Protein AF-A0A7S2EYB7-F1 (afdb_monomer_lite)

Sequence (510 aa):
AMLTDVSLDECSSACGSMEGCDGVMYTNKSNDSPFKSMCYGKRNIHTNRCQPGGHTYLTRIFGDSRPWGKCAVFGDPHILSFDRVYGPPVTMTDPGEFYLVKSKDLTIQGRFGYTHRFRTASSTVGVAVGGAMIRGHTLVVAYVGPKTGRTGFKVFWDGERILESYPSTFAAEDGSLRAAHNAMDPDDYHREGRHTIGGVQGVLPSYLFKFEHDLTVYVLIGPDNCNVIIENRKLLEDQDGYCGNFNCDTEDDTLDALSRRGLADPMPAEESLFKYGEPAPAWVMKKVSAPSLEDCDPKVKAEALRTCGQLPEGDQHACIFDACAANTATAATQDVSVLRTPEDEGKAASPSSSRSKACAAACKFHDGHATCAERINYLRVHSFGDSDDGCEAAHRLVIEQCASACSGCSLEASGCSRSQNATAPGVEFKRKPDLDIFKKFVAPPSSEKPAEGPGFEGWRAARKVGGLAACALLVAALMAFGVRAWRRQQAEDHRILLVSSQEEAWTPVE

Foldseek 3Di:
DKDFQDDPVVLVVVQVVDPQQFWKKKFCDCVPDPTSMMIDRDHQAQLLPPDPDPPGIDIDTDDPRWHKFKWKFFDLTFIAARLRNDDFGAHQFAFFKFFLKDFQAKTKIWGWFADLQQLAGTGTFWMKIAGVLLPGKIWIWGQADPFFWPCRIWIFIQLHTDCNDPFDWDADPVRFKTKTFYWDWLVVQPLCRCQPHDFATGTAGKMWIDGDQQWIWIWGGHGRHIMIMIMGIQDPGAMQTLNGHPNSDCPCNHLVNCVVVVRSDHDDPVPDSCVSDHDHDPSGNPNDHRQDLVNFDPVLLVLLCVLLVLADDNSSVVLSSSSRSSSHVVSSNRNSRHRDDPVSPPDDDDDPDDLLQLQQFWQDAPPDTDGNLVQLQVCLPPPVNLDQCSSVVSLVVSCVRRVVRNVSHDSVSSVDDRDDDDDDDDDDDDDDDDPDPPPPPPDDDDDDDDDDDDDPDDPPDDPDDDDPVVVVVVVVVVVVVVVVVVVVVVVVVVVVVPPPDDDDDDDDDD

pLDDT: mean 78.21, std 20.92, range [29.22, 98.88]

Organism: NCBI:txid327968

Structure (mmCIF, N/CA/C/O backbone):
data_AF-A0A7S2EYB7-F1
#
_entry.id   AF-A0A7S2EYB7-F1
#
loop_
_atom_site.group_PDB
_atom_site.id
_atom_site.type_symbol
_atom_site.label_atom_id
_atom_site.label_alt_id
_atom_site.label_comp_id
_atom_site.label_asym_id
_atom_site.label_entity_id
_atom_site.label_seq_id
_atom_site.pdbx_PDB_ins_code
_atom_site.Cartn_x
_atom_site.Cartn_y
_atom_site.Cartn_z
_atom_site.occupancy
_atom_site.B_iso_or_equiv
_atom_site.auth_seq_id
_atom_site.auth_comp_id
_atom_site.auth_asym_id
_atom_site.auth_atom_id
_atom_site.pdbx_PDB_model_num
ATOM 1 N N . ALA A 1 1 ? -22.231 8.844 20.389 1.00 78.75 1 ALA A N 1
ATOM 2 C CA . ALA A 1 1 ? -22.827 9.782 21.375 1.00 78.75 1 ALA A CA 1
ATOM 3 C C . ALA A 1 1 ? -21.744 10.734 21.879 1.00 78.75 1 ALA A C 1
ATOM 5 O O . ALA A 1 1 ? -20.577 10.427 21.660 1.00 78.75 1 ALA A O 1
ATOM 6 N N . MET A 1 2 ? -22.097 11.851 22.522 1.00 88.25 2 MET A N 1
ATOM 7 C CA . MET A 1 2 ? -21.133 12.784 23.124 1.00 88.25 2 MET A CA 1
ATOM 8 C C . MET A 1 2 ? -21.446 12.974 24.612 1.00 88.25 2 MET A C 1
ATOM 10 O O . MET A 1 2 ? -22.615 13.106 24.965 1.00 88.25 2 MET A O 1
ATOM 14 N N . LEU A 1 3 ? -20.413 12.990 25.453 1.00 91.50 3 LEU A N 1
ATOM 15 C CA . LEU A 1 3 ? -20.471 13.343 26.873 1.00 91.50 3 LEU A CA 1
ATOM 16 C C . LEU A 1 3 ? -19.444 14.446 27.155 1.00 91.50 3 LEU A C 1
ATOM 18 O O . LEU A 1 3 ? -18.432 14.551 26.460 1.00 91.50 3 LEU A O 1
ATOM 22 N N . THR A 1 4 ? -19.697 15.259 28.173 1.00 93.81 4 THR A N 1
ATOM 23 C CA . THR A 1 4 ? -18.875 16.416 28.556 1.00 93.81 4 THR A CA 1
ATOM 24 C C . THR A 1 4 ? -18.656 16.424 30.059 1.00 93.81 4 THR A C 1
ATOM 26 O O . THR A 1 4 ? -19.518 15.948 30.794 1.00 93.81 4 THR A O 1
ATOM 29 N N . ASP A 1 5 ? -17.519 16.953 30.512 1.00 93.50 5 ASP A N 1
ATOM 30 C CA . ASP A 1 5 ? -17.137 17.019 31.936 1.00 93.50 5 ASP A CA 1
ATOM 31 C C . ASP A 1 5 ? -17.066 15.652 32.657 1.00 93.50 5 ASP A C 1
ATOM 33 O O . ASP A 1 5 ? -17.054 15.591 33.886 1.00 93.50 5 ASP A O 1
ATOM 37 N N . VAL A 1 6 ? -16.970 14.557 31.894 1.00 94.06 6 VAL A N 1
ATOM 38 C CA . VAL A 1 6 ? -16.770 13.180 32.379 1.00 94.06 6 VAL A CA 1
ATOM 39 C C . VAL A 1 6 ? -15.290 12.791 32.383 1.00 94.06 6 VAL A C 1
ATOM 41 O O . VAL A 1 6 ? -14.495 13.328 31.612 1.00 94.06 6 VAL A O 1
ATOM 44 N N . SER A 1 7 ? -14.914 11.817 33.204 1.00 93.69 7 SER A N 1
ATOM 45 C CA . SER A 1 7 ? -13.619 11.131 33.133 1.00 93.69 7 SER A CA 1
ATOM 46 C C . SER A 1 7 ? -13.528 10.161 31.942 1.00 93.69 7 SER A C 1
ATOM 48 O O . SER A 1 7 ? -14.530 9.814 31.307 1.00 93.69 7 SER A O 1
ATOM 50 N N . LEU A 1 8 ? -12.315 9.673 31.652 1.00 89.75 8 LEU A N 1
ATOM 51 C CA . LEU A 1 8 ? -12.092 8.636 30.638 1.00 89.75 8 LEU A CA 1
ATOM 52 C C . LEU A 1 8 ? -12.787 7.311 30.998 1.00 89.75 8 LEU A C 1
ATOM 54 O O . LEU A 1 8 ? -13.261 6.613 30.101 1.00 89.75 8 LEU A O 1
ATOM 58 N N . ASP A 1 9 ? -12.890 6.965 32.281 1.00 93.62 9 ASP A N 1
ATOM 59 C CA . ASP A 1 9 ? -13.508 5.706 32.716 1.00 93.62 9 ASP A CA 1
ATOM 60 C C . ASP A 1 9 ? -15.039 5.768 32.669 1.00 93.62 9 ASP A C 1
ATOM 62 O O . ASP A 1 9 ? -15.678 4.813 32.226 1.00 93.62 9 ASP A O 1
ATOM 66 N N . GLU A 1 10 ? -15.643 6.911 33.005 1.00 94.62 10 GLU A N 1
ATOM 67 C CA . GLU A 1 10 ? -17.077 7.162 32.781 1.00 94.62 10 GLU A CA 1
ATOM 68 C C . GLU A 1 10 ? -17.409 7.168 31.282 1.00 94.62 10 GLU A C 1
ATOM 70 O O . GLU A 1 10 ? -18.365 6.522 30.851 1.00 94.62 10 GLU A O 1
ATOM 75 N N . CYS A 1 11 ? -16.572 7.825 30.471 1.00 92.12 11 CYS A N 1
ATOM 76 C CA . CYS A 1 11 ? -16.651 7.805 29.011 1.00 92.12 11 CYS A CA 1
ATOM 77 C C . CYS A 1 11 ? -16.588 6.372 28.449 1.00 92.12 11 CYS A C 1
ATOM 79 O O . CYS A 1 11 ? -17.415 5.982 27.621 1.00 92.12 11 CYS A O 1
ATOM 81 N N . SER A 1 12 ? -15.640 5.567 28.940 1.00 91.00 12 SER A N 1
ATOM 82 C CA . SER A 1 12 ? -15.459 4.169 28.536 1.00 91.00 12 SER A CA 1
ATOM 83 C C . SER A 1 12 ? -16.655 3.304 28.943 1.00 91.00 12 SER A C 1
ATOM 85 O O . SER A 1 12 ? -17.180 2.553 28.124 1.00 91.00 12 SER A O 1
ATOM 87 N N . SER A 1 13 ? -17.148 3.467 30.172 1.00 92.88 13 SER A N 1
ATOM 88 C CA . SER A 1 13 ? -18.303 2.733 30.710 1.00 92.88 13 SER A CA 1
ATOM 89 C C . SER A 1 13 ? -19.602 3.055 29.959 1.00 92.88 13 SER A C 1
ATOM 91 O O . SER A 1 13 ? -20.412 2.166 29.685 1.00 92.88 13 SER A O 1
ATOM 93 N N . ALA A 1 14 ? -19.792 4.316 29.564 1.00 92.94 14 ALA A N 1
ATOM 94 C CA . ALA A 1 14 ? -20.927 4.744 28.748 1.00 92.94 14 ALA A CA 1
ATOM 95 C C . ALA A 1 14 ? -20.874 4.205 27.306 1.00 92.94 14 ALA A C 1
ATOM 97 O O . ALA A 1 14 ? -21.917 4.012 26.684 1.00 92.94 14 ALA A O 1
ATOM 98 N N . CYS A 1 15 ? -19.678 3.943 26.768 1.00 90.19 15 CYS A N 1
ATOM 99 C CA . CYS A 1 15 ? -19.526 3.271 25.478 1.00 90.19 15 CYS A CA 1
ATOM 100 C C . CYS A 1 15 ? -19.756 1.760 25.609 1.00 90.19 15 CYS A C 1
ATOM 102 O O . CYS A 1 15 ? -20.569 1.213 24.875 1.00 90.19 15 CYS A O 1
ATOM 104 N N . GLY A 1 16 ? -19.155 1.096 26.604 1.00 88.50 16 GLY A N 1
ATOM 105 C CA . GLY A 1 16 ? -19.337 -0.345 26.834 1.00 88.50 16 GLY A CA 1
ATOM 106 C C . GLY A 1 16 ? -20.773 -0.770 27.182 1.00 88.50 16 GLY A C 1
ATOM 107 O O . GLY A 1 16 ? -21.132 -1.926 26.990 1.00 88.50 16 GLY A O 1
ATOM 108 N N . SER A 1 17 ? -21.619 0.156 27.646 1.00 88.69 17 SER A N 1
ATOM 109 C CA . SER A 1 17 ? -23.062 -0.066 27.849 1.00 88.69 17 SER A CA 1
ATOM 110 C C . SER A 1 17 ? -23.929 0.266 26.623 1.00 88.69 17 SER A C 1
ATOM 112 O O . SER A 1 17 ? -25.145 0.079 26.661 1.00 88.69 17 SER A O 1
ATOM 114 N N . MET A 1 18 ? -23.331 0.739 25.524 1.00 88.12 18 MET A N 1
ATOM 115 C CA . MET A 1 18 ? -24.021 1.110 24.290 1.00 88.12 18 MET A CA 1
ATOM 116 C C . MET A 1 18 ? -23.710 0.109 23.172 1.00 88.12 18 MET A C 1
ATOM 118 O O . MET A 1 18 ? -22.621 0.115 22.607 1.00 88.12 18 MET A O 1
ATOM 122 N N . GLU A 1 19 ? -24.703 -0.705 22.803 1.00 86.62 19 GLU A N 1
ATOM 123 C CA . GLU A 1 19 ? -24.610 -1.700 21.723 1.00 86.62 19 GLU A CA 1
ATOM 124 C C . GLU A 1 19 ? -23.979 -1.115 20.449 1.00 86.62 19 GLU A C 1
ATOM 126 O O . GLU A 1 19 ? -24.506 -0.153 19.887 1.00 86.62 19 GLU A O 1
ATOM 131 N N . GLY A 1 20 ? -22.873 -1.700 19.981 1.00 84.38 20 GLY A N 1
ATOM 132 C CA . GLY A 1 20 ? -22.149 -1.269 18.781 1.00 84.38 20 GLY A CA 1
ATOM 133 C C . GLY A 1 20 ? -21.342 0.025 18.936 1.00 84.38 20 GLY A C 1
ATOM 134 O O . GLY A 1 20 ? -21.097 0.689 17.933 1.00 84.38 20 GLY A O 1
ATOM 135 N N . CYS A 1 21 ? -21.003 0.444 20.159 1.00 88.44 21 CYS A N 1
ATOM 136 C CA . CYS A 1 21 ? -19.996 1.476 20.403 1.00 88.44 21 CYS A CA 1
ATOM 137 C C . CYS A 1 21 ? -18.598 0.838 20.416 1.00 88.44 21 CYS A C 1
ATOM 139 O O . CYS A 1 21 ? -18.226 0.154 21.365 1.00 88.44 21 CYS A O 1
ATOM 141 N N . ASP A 1 22 ? -17.829 1.078 19.355 1.00 87.62 22 ASP A N 1
ATOM 142 C CA . ASP A 1 22 ? -16.569 0.369 19.082 1.00 87.62 22 ASP A CA 1
ATOM 143 C C . ASP A 1 22 ? -15.364 0.961 19.842 1.00 87.62 22 ASP A C 1
ATOM 145 O O . ASP A 1 22 ? -14.276 0.387 19.907 1.00 87.62 22 ASP A O 1
ATOM 149 N N . GLY A 1 23 ? -15.528 2.169 20.378 1.00 88.00 23 GLY A N 1
ATOM 150 C CA . GLY A 1 23 ? -14.454 2.928 21.003 1.00 88.00 23 GLY A CA 1
ATOM 151 C C . GLY A 1 23 ? -14.873 4.343 21.378 1.00 88.00 23 GLY A C 1
ATOM 152 O O . GLY A 1 23 ? -15.929 4.836 20.974 1.00 88.00 23 GLY A O 1
ATOM 153 N N . VAL A 1 24 ? -14.017 5.024 22.131 1.00 87.69 24 VAL A N 1
ATOM 154 C CA . VAL A 1 24 ? -14.162 6.438 22.491 1.00 87.69 24 VAL A CA 1
ATOM 155 C C . VAL A 1 24 ? -12.991 7.261 21.993 1.00 87.69 24 VAL A C 1
ATOM 157 O O . VAL A 1 24 ? -11.852 6.811 21.982 1.00 87.69 24 VAL A O 1
ATOM 160 N N . MET A 1 25 ? -13.287 8.505 21.637 1.00 86.06 25 MET A N 1
ATOM 161 C CA . MET A 1 25 ? -12.309 9.576 21.475 1.00 86.06 25 MET A CA 1
ATOM 162 C C . MET A 1 25 ? -12.524 10.557 22.631 1.00 86.06 25 MET A C 1
ATOM 164 O O . MET A 1 25 ? -13.627 11.084 22.784 1.00 86.06 25 MET A O 1
ATOM 168 N N . TYR A 1 26 ? -11.512 10.762 23.467 1.00 87.00 26 TYR A N 1
ATOM 169 C CA . TYR A 1 26 ? -11.594 11.496 24.730 1.00 87.00 26 TYR A CA 1
ATOM 170 C C . TYR A 1 26 ? -10.557 12.620 24.786 1.00 87.00 26 TYR A C 1
ATOM 172 O O . TYR A 1 26 ? -9.421 12.422 24.376 1.00 87.00 26 TYR A O 1
ATOM 180 N N . THR A 1 27 ? -10.902 13.779 25.342 1.00 86.62 27 THR A N 1
ATOM 181 C CA . THR A 1 27 ? -9.949 14.861 25.633 1.00 86.62 27 THR A CA 1
ATOM 182 C C . THR A 1 27 ? -10.226 15.498 26.989 1.00 86.62 27 THR A C 1
ATOM 184 O O . THR A 1 27 ? -11.380 15.622 27.392 1.00 86.62 27 THR A O 1
ATOM 187 N N . ASN A 1 28 ? -9.167 15.943 27.668 1.00 86.44 28 ASN A N 1
ATOM 188 C CA . ASN A 1 28 ? -9.196 16.838 28.831 1.00 86.44 28 ASN A CA 1
ATOM 189 C C . ASN A 1 28 ? -8.635 18.246 28.514 1.00 86.44 28 ASN A C 1
ATOM 191 O O . ASN A 1 28 ? -8.367 19.029 29.423 1.00 86.44 28 ASN A O 1
ATOM 195 N N . LYS A 1 29 ? -8.408 18.552 27.230 1.00 74.44 29 LYS A N 1
ATOM 196 C CA . LYS A 1 29 ? -7.841 19.807 26.722 1.00 74.44 29 LYS A CA 1
ATOM 197 C C . LYS A 1 29 ? -8.782 20.415 25.691 1.00 74.44 29 LYS A C 1
ATOM 199 O O . LYS A 1 29 ? -8.604 20.309 24.482 1.00 74.44 29 LYS A O 1
ATOM 204 N N . SER A 1 30 ? -9.804 21.064 26.219 1.00 66.19 30 SER A N 1
ATOM 205 C CA . SER A 1 30 ? -10.827 21.774 25.466 1.00 66.19 30 SER A CA 1
ATOM 206 C C . SER A 1 30 ? -10.496 23.270 25.444 1.00 66.19 30 SER A C 1
ATOM 208 O O . SER A 1 30 ? -11.071 24.051 26.197 1.00 66.19 30 SER A O 1
ATOM 210 N N . ASN A 1 31 ? -9.536 23.674 24.608 1.00 65.88 31 ASN A N 1
ATOM 211 C CA . ASN A 1 31 ? -9.140 25.088 24.509 1.00 65.88 31 ASN A CA 1
ATOM 212 C C . ASN A 1 31 ? -10.251 25.969 23.899 1.00 65.88 31 ASN A C 1
ATOM 214 O O . ASN A 1 31 ? -10.364 27.136 24.263 1.00 65.88 31 ASN A O 1
ATOM 218 N N . ASP A 1 32 ? -11.091 25.392 23.030 1.00 72.38 32 ASP A N 1
ATOM 219 C CA . ASP A 1 32 ? -12.144 26.093 22.276 1.00 72.38 32 ASP A CA 1
ATOM 220 C C . ASP A 1 32 ? -13.578 25.716 22.703 1.00 72.38 32 ASP A C 1
ATOM 222 O O . ASP A 1 32 ? -14.547 26.063 22.028 1.00 72.38 32 ASP A O 1
ATOM 226 N N . SER A 1 33 ? -13.750 24.990 23.815 1.00 77.12 33 SER A N 1
ATOM 227 C CA . SER A 1 33 ? -15.077 24.627 24.337 1.00 77.12 33 SER A CA 1
ATOM 228 C C . SER A 1 33 ? -15.184 24.865 25.852 1.00 77.12 33 SER A C 1
ATOM 230 O O . SER A 1 33 ? -14.175 24.813 26.555 1.00 77.12 33 SER A O 1
ATOM 232 N N . PRO A 1 34 ? -16.398 25.111 26.382 1.00 87.00 34 PRO A N 1
ATOM 233 C CA . PRO A 1 34 ? -16.611 25.445 27.792 1.00 87.00 34 PRO A CA 1
ATOM 234 C C . PRO A 1 34 ? -16.448 24.255 28.755 1.00 87.00 34 PRO A C 1
ATOM 236 O O . PRO A 1 34 ? -16.504 24.449 29.968 1.00 87.00 34 PRO A O 1
ATOM 239 N N . PHE A 1 35 ? -16.289 23.034 28.238 1.00 88.19 35 PHE A N 1
ATOM 240 C CA . PHE A 1 35 ? -16.227 21.802 29.026 1.00 88.19 35 PHE A CA 1
ATOM 241 C C . PHE A 1 35 ? -14.785 21.471 29.435 1.00 88.19 35 PHE A C 1
ATOM 243 O O . PHE A 1 35 ? -13.854 21.669 28.664 1.00 88.19 35 PHE A O 1
ATOM 250 N N . LYS A 1 36 ? -14.579 20.901 30.624 1.00 89.56 36 LYS A N 1
ATOM 251 C CA . LYS A 1 36 ? -13.264 20.427 31.104 1.00 89.56 36 LYS A CA 1
ATOM 252 C C . LYS A 1 36 ? -12.776 19.198 30.342 1.00 89.56 36 LYS A C 1
ATOM 254 O O . LYS A 1 36 ? -11.576 18.950 30.255 1.00 89.56 36 LYS A O 1
ATOM 259 N N . SER A 1 37 ? -13.711 18.416 29.819 1.00 91.06 37 SER A N 1
ATOM 260 C CA . SER A 1 37 ? -13.441 17.244 29.000 1.00 91.06 37 SER A CA 1
ATOM 261 C C . SER A 1 37 ? -14.544 17.031 27.973 1.00 91.06 37 SER A C 1
ATOM 263 O O . SER A 1 37 ? -15.688 17.458 28.159 1.00 91.06 37 SER A O 1
ATOM 265 N N . MET A 1 38 ? -14.199 16.338 26.891 1.00 90.94 38 MET A N 1
ATOM 266 C CA . MET A 1 38 ? -15.153 15.869 25.891 1.00 90.94 38 MET A CA 1
ATOM 267 C C . MET A 1 38 ? -14.889 14.400 25.583 1.00 90.94 38 MET A C 1
ATOM 269 O O . MET A 1 38 ? -13.746 13.970 25.449 1.00 90.94 38 MET A O 1
ATOM 273 N N . CYS A 1 39 ? -15.963 13.639 25.444 1.00 90.69 39 CYS A N 1
ATOM 274 C CA . CYS A 1 39 ? -15.969 12.213 25.178 1.00 90.69 39 CYS A CA 1
ATOM 275 C C . CYS A 1 39 ? -16.896 11.939 23.996 1.00 90.69 39 CYS A C 1
ATOM 277 O O . CYS A 1 39 ? -18.040 12.388 23.991 1.00 90.69 39 CYS A O 1
ATOM 279 N N . TYR A 1 40 ? -16.434 11.168 23.016 1.00 89.12 40 TYR A N 1
ATOM 280 C CA . TYR A 1 40 ? -17.209 10.806 21.835 1.00 89.12 40 TYR A CA 1
ATOM 281 C C . TYR A 1 40 ? -17.193 9.292 21.645 1.00 89.12 40 TYR A C 1
ATOM 283 O O . TYR A 1 40 ? -16.187 8.744 21.201 1.00 89.12 40 TYR A O 1
ATOM 291 N N . GLY A 1 41 ? -18.315 8.624 21.917 1.00 88.81 41 GLY A N 1
ATOM 292 C CA . GLY A 1 41 ? -18.510 7.220 21.546 1.00 88.81 41 GLY A CA 1
ATOM 293 C C . GLY A 1 41 ? -18.648 7.083 20.027 1.00 88.81 41 GLY A C 1
ATOM 294 O O . GLY A 1 41 ? -19.530 7.721 19.431 1.00 88.81 41 GLY A O 1
ATOM 295 N N . LYS A 1 42 ? -17.771 6.280 19.419 1.00 87.00 42 LYS A N 1
ATOM 296 C CA . LYS A 1 42 ? -17.628 6.038 17.976 1.00 87.00 42 LYS A CA 1
ATOM 297 C C . LYS A 1 42 ? -18.209 4.672 17.588 1.00 87.00 42 LYS A C 1
ATOM 299 O O . LYS A 1 42 ? -18.347 3.785 18.422 1.00 87.00 42 LYS A O 1
ATOM 304 N N . ARG A 1 43 ? -18.537 4.514 16.304 1.00 87.56 43 ARG A N 1
ATOM 305 C CA . ARG A 1 43 ? -18.908 3.245 15.655 1.00 87.56 43 ARG A CA 1
ATOM 306 C C . ARG A 1 43 ? -18.236 3.171 14.292 1.00 87.56 43 ARG A C 1
ATOM 308 O O . ARG A 1 43 ? -18.008 4.226 13.699 1.00 87.56 43 ARG A O 1
ATOM 315 N N . ASN A 1 44 ? -17.998 1.961 13.796 1.00 83.44 44 ASN A N 1
ATOM 316 C CA . ASN A 1 44 ? -17.274 1.659 12.566 1.00 83.44 44 ASN A CA 1
ATOM 317 C C . ASN A 1 44 ? -16.004 2.514 12.463 1.00 83.44 44 ASN A C 1
ATOM 319 O O . ASN A 1 44 ? -15.900 3.371 11.588 1.00 83.44 44 ASN A O 1
ATOM 323 N N . ILE A 1 45 ? -15.096 2.359 13.432 1.00 81.12 45 ILE A N 1
ATOM 324 C CA . ILE A 1 45 ? -13.880 3.177 13.521 1.00 81.12 45 ILE A CA 1
ATOM 325 C C . ILE A 1 45 ? -13.004 2.946 12.284 1.00 81.12 45 ILE A C 1
ATOM 327 O O . ILE A 1 45 ? -12.803 1.813 11.856 1.00 81.12 45 ILE A O 1
ATOM 331 N N . HIS A 1 46 ? -12.490 4.044 11.734 1.00 80.44 46 HIS A N 1
ATOM 332 C CA . HIS A 1 46 ? -11.511 4.089 10.649 1.00 80.44 46 HIS A CA 1
ATOM 333 C C . HIS A 1 46 ? -10.261 4.782 11.202 1.00 80.44 46 HIS A C 1
ATOM 335 O O . HIS A 1 46 ? -10.328 5.980 11.482 1.00 80.44 46 HIS A O 1
ATOM 341 N N . THR A 1 47 ? -9.151 4.067 11.402 1.00 76.19 47 THR A N 1
ATOM 342 C CA . THR A 1 47 ? -7.899 4.641 11.931 1.00 76.19 47 THR A CA 1
ATOM 343 C C . THR A 1 47 ? -7.275 5.624 10.950 1.00 76.19 47 THR A C 1
ATOM 345 O O . THR A 1 47 ? -6.816 6.679 11.368 1.00 76.19 47 THR A O 1
ATOM 348 N N . ASN A 1 48 ? -7.450 5.411 9.640 1.00 65.06 48 ASN A N 1
ATOM 349 C CA . ASN A 1 48 ? -7.152 6.406 8.601 1.00 65.06 48 ASN A CA 1
ATOM 350 C C . ASN A 1 48 ? -8.081 7.648 8.624 1.00 65.06 48 ASN A C 1
ATOM 352 O O . ASN A 1 48 ? -8.054 8.471 7.711 1.00 65.06 48 ASN A O 1
ATOM 356 N N . ARG A 1 49 ? -8.936 7.781 9.646 1.00 58.59 49 ARG A N 1
ATOM 357 C CA . ARG A 1 49 ? -9.708 8.988 9.983 1.00 58.59 49 ARG A CA 1
ATOM 358 C C . ARG A 1 49 ? -9.507 9.422 11.441 1.00 58.59 49 ARG A C 1
ATOM 360 O O . ARG A 1 49 ? -10.194 10.342 11.893 1.00 58.59 49 ARG A O 1
ATOM 367 N N . CYS A 1 50 ? -8.587 8.794 12.177 1.00 59.41 50 CYS A N 1
ATOM 368 C CA . CYS A 1 50 ? -8.071 9.349 13.422 1.00 59.41 50 CYS A CA 1
ATOM 369 C C . CYS A 1 50 ? -7.378 10.677 13.103 1.00 59.41 50 CYS A C 1
ATOM 371 O O . CYS A 1 50 ? -6.620 10.791 12.141 1.00 59.41 50 CYS A O 1
ATOM 373 N N . GLN A 1 51 ? -7.700 11.715 13.869 1.00 50.28 51 GLN A N 1
ATOM 374 C CA . GLN A 1 51 ? -7.174 13.051 13.615 1.00 50.28 51 GLN A CA 1
ATOM 375 C C . GLN A 1 51 ? -5.765 13.166 14.210 1.00 50.28 51 GLN A C 1
ATOM 377 O O . GLN A 1 51 ? -5.615 12.911 15.408 1.00 50.28 51 GLN A O 1
ATOM 382 N N . PRO A 1 52 ? -4.755 13.615 13.442 1.00 43.62 52 PRO A N 1
ATOM 383 C CA . PRO A 1 52 ? -3.505 14.089 14.020 1.00 43.62 52 PRO A CA 1
ATOM 384 C C . PRO A 1 52 ? -3.823 15.292 14.914 1.00 43.62 52 PRO A C 1
ATOM 386 O O . PRO A 1 52 ? -4.186 16.364 14.435 1.00 43.62 52 PRO A O 1
ATOM 389 N N . GLY A 1 53 ? -3.755 15.085 16.228 1.00 40.69 53 GLY A N 1
ATOM 390 C CA . GLY A 1 53 ? -4.159 16.073 17.236 1.00 40.69 53 GLY A CA 1
ATOM 391 C C . GLY A 1 53 ? -3.250 16.107 18.465 1.00 40.69 53 GLY A C 1
ATOM 392 O O . GLY A 1 53 ? -3.622 16.691 19.487 1.00 40.69 53 GLY A O 1
ATOM 393 N N . GLY A 1 54 ? -2.077 15.467 18.382 1.00 50.91 54 GLY A N 1
ATOM 394 C CA . GLY A 1 54 ? -1.107 15.330 19.471 1.00 50.91 54 GLY A CA 1
ATOM 395 C C . GLY A 1 54 ? -1.695 14.713 20.745 1.00 50.91 54 GLY A C 1
ATOM 396 O O . GLY A 1 54 ? -2.772 14.119 20.738 1.00 50.91 54 GLY A O 1
ATOM 397 N N . HIS A 1 55 ? -1.025 14.936 21.879 1.00 52.88 55 HIS A N 1
ATOM 398 C CA . HIS A 1 55 ? -1.434 14.475 23.220 1.00 52.88 55 HIS A CA 1
ATOM 399 C C . HIS A 1 55 ? -2.719 15.149 23.770 1.00 52.88 55 HIS A C 1
ATOM 401 O O . HIS A 1 55 ? -2.876 15.321 24.982 1.00 52.88 55 HIS A O 1
ATOM 407 N N . THR A 1 56 ? -3.600 15.626 22.891 1.00 67.12 56 THR A N 1
ATOM 408 C CA . THR A 1 56 ? -4.841 16.345 23.207 1.00 67.12 56 THR A CA 1
ATOM 409 C C . THR A 1 56 ? -6.031 15.393 23.232 1.00 67.12 56 THR A C 1
ATOM 411 O O . THR A 1 56 ? -6.904 15.551 24.081 1.00 67.12 56 THR A O 1
ATOM 414 N N . TYR A 1 57 ? -6.058 14.398 22.339 1.00 73.56 57 TYR A N 1
ATOM 415 C CA . TYR A 1 57 ? -7.122 13.399 22.240 1.00 73.56 57 TYR A CA 1
ATOM 416 C C . TYR A 1 57 ? -6.553 11.988 22.415 1.00 73.56 57 TYR A C 1
ATOM 418 O O . TYR A 1 57 ? -5.619 11.601 21.724 1.00 73.56 57 TYR A O 1
ATOM 426 N N . LEU A 1 58 ? -7.151 11.215 23.317 1.00 76.94 58 LEU A N 1
ATOM 427 C CA . LEU A 1 58 ? -6.904 9.790 23.503 1.00 76.94 58 LEU A CA 1
ATOM 428 C C . LEU A 1 58 ? -8.023 9.008 22.814 1.00 76.94 58 LEU A C 1
ATOM 430 O O . LEU A 1 58 ? -9.200 9.198 23.131 1.00 76.94 58 LEU A O 1
ATOM 434 N N . THR A 1 59 ? -7.664 8.116 21.895 1.00 77.44 59 THR A N 1
ATOM 435 C CA . THR A 1 59 ? -8.600 7.149 21.310 1.00 77.44 59 THR A CA 1
ATOM 436 C C . THR A 1 59 ? -8.435 5.813 22.023 1.00 77.44 59 THR A C 1
ATOM 438 O O . THR A 1 59 ? -7.320 5.327 22.172 1.00 77.44 59 THR A O 1
ATOM 441 N N . ARG A 1 60 ? -9.538 5.216 22.481 1.00 78.62 60 ARG A N 1
ATOM 442 C CA . ARG A 1 60 ? -9.560 3.882 23.094 1.00 78.62 60 ARG A CA 1
ATOM 443 C C . ARG A 1 60 ? -10.590 3.022 22.382 1.00 78.62 60 ARG A C 1
ATOM 445 O O . ARG A 1 60 ? -11.767 3.368 22.364 1.00 78.62 60 ARG A O 1
ATOM 452 N N . ILE A 1 61 ? -10.138 1.916 21.809 1.00 80.62 61 ILE A N 1
ATOM 453 C CA . ILE A 1 61 ? -10.966 0.923 21.113 1.00 80.62 61 ILE A CA 1
ATOM 454 C C . ILE A 1 61 ? -11.341 -0.178 22.123 1.00 80.62 61 ILE A C 1
ATOM 456 O O . ILE A 1 61 ? -10.547 -0.472 23.020 1.00 80.62 61 ILE A O 1
ATOM 460 N N . PHE A 1 62 ? -12.555 -0.737 22.044 1.00 77.00 62 PHE A N 1
ATOM 461 C CA . PHE A 1 62 ? -13.085 -1.670 23.053 1.00 77.00 62 PHE A CA 1
ATOM 462 C C . PHE A 1 62 ? -13.373 -3.072 22.520 1.00 77.00 62 PHE A C 1
ATOM 464 O O . PHE A 1 62 ? -13.976 -3.223 21.461 1.00 77.00 62 PHE A O 1
ATOM 471 N N . GLY A 1 63 ? -13.061 -4.088 23.333 1.00 68.12 63 GLY A N 1
ATOM 472 C CA . GLY A 1 63 ? -13.465 -5.479 23.104 1.00 68.12 63 GLY A CA 1
ATOM 473 C C . GLY A 1 63 ? -13.071 -5.991 21.719 1.00 68.12 63 GLY A C 1
ATOM 474 O O . GLY A 1 63 ? -11.987 -5.688 21.230 1.00 68.12 63 GLY A O 1
ATOM 475 N N . ASP A 1 64 ? -13.995 -6.696 21.068 1.00 69.56 64 ASP A N 1
ATOM 476 C CA . ASP A 1 64 ? -13.815 -7.302 19.740 1.00 69.56 64 ASP A CA 1
ATOM 477 C C . ASP A 1 64 ? -13.915 -6.289 18.576 1.00 69.56 64 ASP A C 1
ATOM 479 O O . ASP A 1 64 ? -14.166 -6.657 17.424 1.00 69.56 64 ASP A O 1
ATOM 483 N N . SER A 1 65 ? -13.778 -4.989 18.852 1.00 78.69 65 SER A N 1
ATOM 484 C CA . SER A 1 65 ? -13.913 -3.946 17.835 1.00 78.69 65 SER A CA 1
ATOM 485 C C . SER A 1 65 ? -12.716 -3.941 16.898 1.00 78.69 65 SER A C 1
ATOM 487 O O . SER A 1 65 ? -11.612 -3.544 17.265 1.00 78.69 65 SER A O 1
ATOM 489 N N . ARG A 1 66 ? -12.963 -4.337 15.648 1.00 86.06 66 ARG A N 1
ATOM 490 C CA . ARG A 1 66 ? -11.963 -4.391 14.578 1.00 86.06 66 ARG A CA 1
ATOM 491 C C . ARG A 1 66 ? -12.064 -3.136 13.692 1.00 86.06 66 ARG A C 1
ATOM 493 O O . ARG A 1 66 ? -12.854 -3.154 12.734 1.00 86.06 66 ARG A O 1
ATOM 500 N N . PRO A 1 67 ? -11.350 -2.033 14.009 1.00 87.88 67 PRO A N 1
ATOM 501 C CA . PRO A 1 67 ? -11.357 -0.823 13.190 1.00 87.88 67 PRO A CA 1
ATOM 502 C C . PRO A 1 67 ? -10.808 -1.105 11.791 1.00 87.88 67 PRO A C 1
ATOM 504 O O . PRO A 1 67 ? -9.965 -1.980 11.620 1.00 87.88 67 PRO A O 1
ATOM 507 N N . TRP A 1 68 ? -11.270 -0.340 10.810 1.00 90.56 68 TRP A N 1
ATOM 508 C CA . TRP A 1 68 ? -10.691 -0.273 9.470 1.00 90.56 68 TRP A CA 1
ATOM 509 C C . TRP A 1 68 ? -9.455 0.617 9.452 1.00 90.56 68 TRP A C 1
ATOM 511 O O . TRP A 1 68 ? -9.403 1.601 10.185 1.00 90.56 68 TRP A O 1
ATOM 521 N N . GLY A 1 69 ? -8.513 0.342 8.558 1.00 91.38 69 GLY A N 1
ATOM 522 C CA . GLY A 1 69 ? -7.364 1.205 8.313 1.00 91.38 69 GLY A CA 1
ATOM 523 C C . GLY A 1 69 ? -6.840 1.041 6.898 1.00 91.38 69 GLY A C 1
ATOM 524 O O . GLY A 1 69 ? -7.173 0.081 6.202 1.00 91.38 69 GLY A O 1
ATOM 525 N N . LYS A 1 70 ? -6.015 2.002 6.482 1.00 94.69 70 LYS A N 1
ATOM 526 C CA . LYS A 1 70 ? -5.257 1.944 5.233 1.00 94.69 70 LYS A CA 1
ATOM 527 C C . LYS A 1 70 ? -3.784 2.121 5.543 1.00 94.69 70 LYS A C 1
ATOM 529 O O . LYS A 1 70 ? -3.437 3.084 6.212 1.00 94.69 70 LYS A O 1
ATOM 534 N N . CYS A 1 71 ? -2.966 1.211 5.038 1.00 95.88 71 CYS A N 1
ATOM 535 C CA . CYS A 1 71 ? -1.523 1.353 4.967 1.00 95.88 71 CYS A CA 1
ATOM 536 C C . CYS A 1 71 ? -1.151 1.654 3.515 1.00 95.88 71 CYS A C 1
ATOM 538 O O . CYS A 1 71 ? -1.690 1.031 2.594 1.00 95.88 71 CYS A O 1
ATOM 540 N N . ALA A 1 72 ? -0.256 2.613 3.306 1.00 95.56 72 ALA A N 1
ATOM 541 C CA . ALA A 1 72 ? 0.187 3.031 1.986 1.00 95.56 72 ALA A CA 1
ATOM 542 C C . ALA A 1 72 ? 1.700 2.892 1.875 1.00 95.56 72 ALA A C 1
ATOM 544 O O . ALA A 1 72 ? 2.427 3.474 2.671 1.00 95.56 72 ALA A O 1
ATOM 545 N N . VAL A 1 73 ? 2.153 2.154 0.866 1.00 96.75 73 VAL A N 1
ATOM 546 C CA . VAL A 1 73 ? 3.563 1.911 0.553 1.00 96.75 73 VAL A CA 1
ATOM 547 C C . VAL A 1 73 ? 3.826 2.449 -0.852 1.00 96.75 73 VAL A C 1
ATOM 549 O O . VAL A 1 73 ? 3.188 2.007 -1.809 1.00 96.75 73 VAL A O 1
ATOM 552 N N . PHE A 1 74 ? 4.707 3.432 -1.000 1.00 91.19 74 PHE A N 1
ATOM 553 C CA . PHE A 1 74 ? 4.838 4.202 -2.242 1.00 91.19 74 PHE A CA 1
ATOM 554 C C . PHE A 1 74 ? 6.235 4.810 -2.397 1.00 91.19 74 PHE A C 1
ATOM 556 O O . PHE A 1 74 ? 6.929 5.007 -1.411 1.00 91.19 74 PHE A O 1
ATOM 563 N N . GLY A 1 75 ? 6.664 5.131 -3.621 1.00 79.81 75 GLY A N 1
ATOM 564 C CA . GLY A 1 75 ? 7.965 5.785 -3.839 1.00 79.81 75 GLY A CA 1
ATOM 565 C C . GLY A 1 75 ? 9.182 4.941 -3.422 1.00 79.81 75 GLY A C 1
ATOM 566 O O . GLY A 1 75 ? 9.293 3.774 -3.813 1.00 79.81 75 GLY A O 1
ATOM 567 N N . ASP A 1 76 ? 10.097 5.551 -2.665 1.00 74.69 76 ASP A N 1
ATOM 568 C CA . ASP A 1 76 ? 11.474 5.119 -2.383 1.00 74.69 76 ASP A CA 1
ATOM 569 C C . ASP A 1 76 ? 11.690 4.411 -1.018 1.00 74.69 76 ASP A C 1
ATOM 571 O O . ASP A 1 76 ? 12.520 4.800 -0.195 1.00 74.69 76 ASP A O 1
ATOM 575 N N . PRO A 1 77 ? 11.015 3.273 -0.804 1.00 79.94 77 PRO A N 1
ATOM 576 C CA . PRO A 1 77 ? 9.649 3.236 -0.301 1.00 79.94 77 PRO A CA 1
ATOM 577 C C . PRO A 1 77 ? 9.437 4.079 0.970 1.00 79.94 77 PRO A C 1
ATOM 579 O O . PRO A 1 77 ? 10.049 3.859 2.016 1.00 79.94 77 PRO A O 1
ATOM 582 N N . HIS A 1 78 ? 8.460 4.970 0.890 1.00 90.75 78 HIS A N 1
ATOM 583 C CA . HIS A 1 78 ? 7.748 5.576 2.005 1.00 90.75 78 HIS A CA 1
ATOM 584 C C . HIS A 1 78 ? 6.575 4.683 2.439 1.00 90.75 78 HIS A C 1
ATOM 586 O O . HIS A 1 78 ? 5.847 4.149 1.599 1.00 90.75 78 HIS A O 1
ATOM 592 N N . ILE A 1 79 ? 6.370 4.548 3.751 1.00 94.31 79 ILE A N 1
ATOM 593 C CA . ILE A 1 79 ? 5.256 3.826 4.365 1.00 94.31 79 ILE A CA 1
ATOM 594 C C . ILE A 1 79 ? 4.478 4.748 5.310 1.00 94.31 79 ILE A C 1
ATOM 596 O O . ILE A 1 79 ? 5.034 5.306 6.258 1.00 94.31 79 ILE A O 1
ATOM 600 N N . LEU A 1 80 ? 3.170 4.860 5.080 1.00 92.75 80 LEU A N 1
ATOM 601 C CA . LEU A 1 80 ? 2.198 5.344 6.061 1.00 92.75 80 LEU A CA 1
ATOM 602 C C . LEU A 1 80 ? 1.456 4.138 6.641 1.00 92.75 80 LEU A C 1
ATOM 604 O O . LEU A 1 80 ? 0.846 3.372 5.892 1.00 92.75 80 LEU A O 1
ATOM 608 N N . SER A 1 81 ? 1.539 3.966 7.958 1.00 93.44 81 SER A N 1
ATOM 609 C CA . SER A 1 81 ? 0.929 2.864 8.702 1.00 93.44 81 SER A CA 1
ATOM 610 C C . SER A 1 81 ? -0.579 3.052 8.911 1.00 93.44 81 SER A C 1
ATOM 612 O O . SER A 1 81 ? -1.137 4.120 8.655 1.00 93.44 81 SER A O 1
ATOM 614 N N . PHE A 1 82 ? -1.252 2.020 9.427 1.00 92.06 82 PHE A N 1
ATOM 615 C CA . PHE A 1 82 ? -2.664 2.083 9.810 1.00 92.06 82 PHE A CA 1
ATOM 616 C C . PHE A 1 82 ? -2.944 3.150 10.871 1.00 92.06 82 PHE A C 1
ATOM 618 O O . PHE A 1 82 ? -4.055 3.685 10.911 1.00 92.06 82 PHE A O 1
ATOM 625 N N . ASP A 1 83 ? -1.958 3.459 11.709 1.00 84.75 83 ASP A N 1
ATOM 626 C CA . ASP A 1 83 ? -2.054 4.415 12.808 1.00 84.75 83 ASP A CA 1
ATOM 627 C C . ASP A 1 83 ? -1.629 5.838 12.387 1.00 84.75 83 ASP A C 1
ATOM 629 O O . ASP A 1 83 ? -2.065 6.829 12.981 1.00 84.75 83 ASP A O 1
ATOM 633 N N . ARG A 1 84 ? -0.873 5.968 11.284 1.00 82.50 84 ARG A N 1
ATOM 634 C CA . ARG A 1 84 ? -0.357 7.236 10.750 1.00 82.50 84 ARG A CA 1
ATOM 635 C C . ARG A 1 84 ? -1.073 7.687 9.475 1.00 82.50 84 ARG A C 1
ATOM 637 O O . ARG A 1 84 ? -0.656 7.420 8.352 1.00 82.50 84 ARG A O 1
ATOM 644 N N . VAL A 1 85 ? -2.109 8.503 9.651 1.00 71.12 85 VAL A N 1
ATOM 645 C CA . VAL A 1 85 ? -2.864 9.094 8.528 1.00 71.12 85 VAL A CA 1
ATOM 646 C C . VAL A 1 85 ? -2.106 10.232 7.827 1.00 71.12 85 VAL A C 1
ATOM 648 O O . VAL A 1 85 ? -2.245 10.425 6.621 1.00 71.12 85 VAL A O 1
ATOM 651 N N . TYR A 1 86 ? -1.329 11.022 8.568 1.00 68.06 86 TYR A N 1
ATOM 652 C CA . TYR A 1 86 ? -0.598 12.203 8.085 1.00 68.06 86 TYR A CA 1
ATOM 653 C C . TYR A 1 86 ? 0.758 12.308 8.796 1.00 68.06 86 TYR A C 1
ATOM 655 O O . TYR A 1 86 ? 0.968 11.672 9.828 1.00 68.06 86 TYR A O 1
ATOM 663 N N . GLY A 1 87 ? 1.636 13.173 8.285 1.00 68.31 87 GLY A N 1
ATOM 664 C CA . GLY A 1 87 ? 2.993 13.364 8.799 1.00 68.31 87 GLY A CA 1
ATOM 665 C C . GLY A 1 87 ? 4.024 12.531 8.033 1.00 68.31 87 GLY A C 1
ATOM 666 O O . GLY A 1 87 ? 3.658 11.838 7.082 1.00 68.31 87 GLY A O 1
ATOM 667 N N . PRO A 1 88 ? 5.310 12.610 8.418 1.00 77.12 88 PRO A N 1
ATOM 668 C CA . PRO A 1 88 ? 6.384 11.975 7.668 1.00 77.12 88 PRO A CA 1
ATOM 669 C C . PRO A 1 88 ? 6.191 10.451 7.641 1.00 77.12 88 PRO A C 1
ATOM 671 O O . PRO A 1 88 ? 5.889 9.872 8.693 1.00 77.12 88 PRO A O 1
ATOM 674 N N . PRO A 1 89 ? 6.343 9.798 6.480 1.00 87.25 89 PRO A N 1
ATOM 675 C CA . PRO A 1 89 ? 6.315 8.347 6.381 1.00 87.25 89 PRO A CA 1
ATOM 676 C C . PRO A 1 89 ? 7.571 7.717 6.995 1.00 87.25 89 PRO A C 1
ATOM 678 O O . PRO A 1 89 ? 8.584 8.378 7.225 1.00 87.25 89 PRO A O 1
ATOM 681 N N . VAL A 1 90 ? 7.509 6.410 7.238 1.00 90.00 90 VAL A N 1
ATOM 682 C CA . VAL A 1 90 ? 8.694 5.587 7.505 1.00 90.00 90 VAL A CA 1
ATOM 683 C C . VAL A 1 90 ? 9.360 5.276 6.168 1.00 90.00 90 VAL A C 1
ATOM 685 O O . VAL A 1 90 ? 8.678 4.821 5.255 1.00 90.00 90 VAL A O 1
ATOM 688 N N . THR A 1 91 ? 10.672 5.470 6.047 1.00 89.31 91 THR A N 1
ATOM 689 C CA . THR A 1 91 ? 11.419 5.154 4.816 1.00 89.31 91 THR A CA 1
ATOM 690 C C . THR A 1 91 ? 12.354 3.970 5.048 1.00 89.31 91 THR A C 1
ATOM 692 O O . THR A 1 91 ? 13.057 3.933 6.058 1.00 89.31 91 THR A O 1
ATOM 695 N N . MET A 1 92 ? 12.395 3.013 4.117 1.00 89.44 92 MET A N 1
ATOM 696 C CA . MET A 1 92 ? 13.339 1.884 4.145 1.00 89.44 92 MET A CA 1
ATOM 697 C C . MET A 1 92 ? 14.119 1.817 2.832 1.00 89.44 92 MET A C 1
ATOM 699 O O . MET A 1 92 ? 13.698 1.161 1.890 1.00 89.44 92 MET A O 1
ATOM 703 N N . THR A 1 93 ? 15.269 2.491 2.778 1.00 86.75 93 THR A N 1
ATOM 704 C CA . THR A 1 93 ? 16.059 2.681 1.546 1.00 86.75 93 THR A CA 1
ATOM 705 C C . THR A 1 93 ? 16.938 1.487 1.162 1.00 86.75 93 THR A C 1
ATOM 707 O O . THR A 1 93 ? 17.490 1.461 0.057 1.00 86.75 93 THR A O 1
ATOM 710 N N . ASP A 1 94 ? 17.074 0.493 2.044 1.00 89.75 94 ASP A N 1
ATOM 711 C CA . ASP A 1 94 ? 17.800 -0.741 1.760 1.00 89.75 94 ASP A CA 1
ATOM 712 C C . ASP A 1 94 ? 16.933 -1.736 0.958 1.00 89.75 94 ASP A C 1
ATOM 714 O O . ASP A 1 94 ? 15.706 -1.767 1.097 1.00 89.75 94 ASP A O 1
ATOM 718 N N . PRO A 1 95 ? 17.543 -2.559 0.084 1.00 93.94 95 PRO A N 1
ATOM 719 C CA . PRO A 1 95 ? 16.840 -3.609 -0.633 1.00 93.94 95 PRO A CA 1
ATOM 720 C C . PRO A 1 95 ? 16.604 -4.810 0.290 1.00 93.94 95 PRO A C 1
ATOM 722 O O . PRO A 1 95 ? 17.495 -5.234 1.027 1.00 93.94 95 PRO A O 1
ATOM 725 N N . GLY A 1 96 ? 15.423 -5.409 0.203 1.00 95.88 96 GLY A N 1
ATOM 726 C CA . GLY A 1 96 ? 15.038 -6.532 1.049 1.00 95.88 96 GLY A CA 1
ATOM 727 C C . GLY A 1 96 ? 13.584 -6.937 0.856 1.00 95.88 96 GLY A C 1
ATOM 728 O O . GLY A 1 96 ? 12.849 -6.356 0.057 1.00 95.88 96 GLY A O 1
ATOM 729 N N . GLU A 1 97 ? 13.170 -7.956 1.594 1.00 97.75 97 GLU A N 1
ATOM 730 C CA . GLU A 1 97 ? 11.770 -8.349 1.711 1.00 97.75 97 GLU A CA 1
ATOM 731 C C . GLU A 1 97 ? 11.374 -8.153 3.173 1.00 97.75 97 GLU A C 1
ATOM 733 O O . GLU A 1 97 ? 12.052 -8.645 4.072 1.00 97.75 97 GLU A O 1
ATOM 738 N N . PHE A 1 98 ? 10.324 -7.372 3.419 1.00 97.94 98 PHE A N 1
ATOM 739 C CA . PHE A 1 98 ? 9.985 -6.864 4.749 1.00 97.94 98 PHE A CA 1
ATOM 740 C C . PHE A 1 98 ? 8.533 -7.166 5.103 1.00 97.94 98 PHE A C 1
ATOM 742 O O . PHE A 1 98 ? 7.658 -7.214 4.235 1.00 97.94 98 PHE A O 1
ATOM 749 N N . TYR A 1 99 ? 8.268 -7.354 6.393 1.00 98.06 99 TYR A N 1
ATOM 750 C CA . TYR A 1 99 ? 6.916 -7.538 6.905 1.00 98.06 99 TYR A CA 1
ATOM 751 C C . TYR A 1 99 ? 6.153 -6.209 6.877 1.00 98.06 99 TYR A C 1
ATOM 753 O O . TYR A 1 99 ? 6.366 -5.348 7.727 1.00 98.06 99 TYR A O 1
ATOM 761 N N . LEU A 1 100 ? 5.235 -6.057 5.920 1.00 98.19 100 LEU A N 1
ATOM 762 C CA . LEU A 1 100 ? 4.251 -4.972 5.933 1.00 98.19 100 LEU A CA 1
ATOM 763 C C . LEU A 1 100 ? 3.203 -5.250 7.011 1.00 98.19 100 LEU A C 1
ATOM 765 O O . LEU A 1 100 ? 2.946 -4.398 7.850 1.00 98.19 100 LEU A O 1
ATOM 769 N N . VAL A 1 101 ? 2.676 -6.476 7.032 1.00 97.81 101 VAL A N 1
ATOM 770 C CA . VAL A 1 101 ? 1.822 -6.998 8.104 1.00 97.81 101 VAL A CA 1
ATOM 771 C C . VAL A 1 101 ? 2.359 -8.363 8.524 1.00 97.81 101 VAL A C 1
ATOM 773 O O . VAL A 1 101 ? 2.530 -9.249 7.687 1.00 97.81 101 VAL A O 1
ATOM 776 N N . LYS A 1 102 ? 2.616 -8.542 9.817 1.00 96.69 102 LYS A N 1
ATOM 777 C CA . LYS A 1 102 ? 3.021 -9.796 10.450 1.00 96.69 102 LYS A CA 1
ATOM 778 C C . LYS A 1 102 ? 1.988 -10.168 11.502 1.00 96.69 102 LYS A C 1
ATOM 780 O O . LYS A 1 102 ? 1.803 -9.450 12.477 1.00 96.69 102 LYS A O 1
ATOM 785 N N . SER A 1 103 ? 1.328 -11.295 11.297 1.00 95.94 103 SER A N 1
ATOM 786 C CA . SER A 1 103 ? 0.423 -11.922 12.252 1.00 95.94 103 SER A CA 1
ATOM 787 C C . SER A 1 103 ? 0.401 -13.429 12.005 1.00 95.94 103 SER A C 1
ATOM 789 O O . SER A 1 103 ? 0.862 -13.912 10.968 1.00 95.94 103 SER A O 1
ATOM 791 N N . LYS A 1 104 ? -0.156 -14.173 12.958 1.00 94.81 104 LYS A N 1
ATOM 792 C CA . LYS A 1 104 ? -0.364 -15.623 12.886 1.00 94.81 104 LYS A CA 1
ATOM 793 C C . LYS A 1 104 ? -1.241 -16.028 11.695 1.00 94.81 104 LYS A C 1
ATOM 795 O O . LYS A 1 104 ? -0.911 -16.979 10.991 1.00 94.81 104 LYS A O 1
ATOM 800 N N . ASP A 1 105 ? -2.322 -15.284 11.451 1.00 93.94 105 ASP A N 1
ATOM 801 C CA . ASP A 1 105 ? -3.316 -15.634 10.427 1.00 93.94 105 ASP A CA 1
ATOM 802 C C . ASP A 1 105 ? -3.133 -14.870 9.108 1.00 93.94 105 ASP A C 1
ATOM 804 O O . ASP A 1 105 ? -3.611 -15.325 8.070 1.00 93.94 105 ASP A O 1
ATOM 808 N N . LEU A 1 106 ? -2.437 -13.730 9.119 1.00 96.75 106 LEU A N 1
ATOM 809 C CA . LEU A 1 106 ? -2.196 -12.901 7.937 1.00 96.75 106 LEU A CA 1
ATOM 810 C C . LEU A 1 106 ? -0.747 -12.415 7.908 1.00 96.75 106 LEU A C 1
ATOM 812 O O . LEU A 1 106 ? -0.266 -11.778 8.842 1.00 96.75 106 LEU A O 1
ATOM 816 N N . THR A 1 107 ? -0.071 -12.669 6.794 1.00 97.56 107 THR A N 1
ATOM 817 C CA . THR A 1 107 ? 1.249 -12.129 6.478 1.00 97.56 107 THR A CA 1
ATOM 818 C C . THR A 1 107 ? 1.167 -11.373 5.157 1.00 97.56 107 THR A C 1
ATOM 820 O O . THR A 1 107 ? 0.764 -11.933 4.138 1.00 97.56 107 THR A O 1
ATOM 823 N N . ILE A 1 108 ? 1.567 -10.102 5.165 1.00 98.69 108 ILE A N 1
ATOM 824 C CA . ILE A 1 108 ? 1.739 -9.278 3.967 1.00 98.69 108 ILE A CA 1
ATOM 825 C C . ILE A 1 108 ? 3.187 -8.805 3.927 1.00 98.69 108 ILE A C 1
ATOM 827 O O . ILE A 1 108 ? 3.705 -8.271 4.908 1.00 98.69 108 ILE A O 1
ATOM 831 N N . GLN A 1 109 ? 3.846 -9.006 2.792 1.00 98.69 109 GLN A N 1
ATOM 832 C CA . GLN A 1 109 ? 5.267 -8.736 2.609 1.00 98.69 109 GLN A CA 1
ATOM 833 C C . GLN A 1 109 ? 5.475 -7.742 1.473 1.00 98.69 109 GLN A C 1
ATOM 835 O O . GLN A 1 109 ? 4.848 -7.862 0.421 1.00 98.69 109 GLN A O 1
ATOM 840 N N . GLY A 1 110 ? 6.370 -6.780 1.669 1.00 98.19 110 GLY A N 1
ATOM 841 C CA . GLY A 1 110 ? 6.818 -5.850 0.638 1.00 98.19 110 GLY A CA 1
ATOM 842 C C . GLY A 1 110 ? 8.192 -6.272 0.139 1.00 98.19 110 GLY A C 1
ATOM 843 O O . GLY A 1 110 ? 9.078 -6.528 0.951 1.00 98.19 110 GLY A O 1
ATOM 844 N N . ARG A 1 111 ? 8.383 -6.341 -1.181 1.00 98.06 111 ARG A N 1
ATOM 845 C CA . ARG A 1 111 ? 9.718 -6.454 -1.781 1.00 98.06 111 ARG A CA 1
ATOM 846 C C . ARG A 1 111 ? 10.179 -5.056 -2.147 1.00 98.06 111 ARG A C 1
ATOM 848 O O . ARG A 1 111 ? 9.570 -4.410 -3.005 1.00 98.06 111 ARG A O 1
ATOM 855 N N . PHE A 1 112 ? 11.259 -4.616 -1.519 1.00 97.00 112 PHE A N 1
ATOM 856 C CA . PHE A 1 112 ? 11.905 -3.341 -1.787 1.00 97.00 112 PHE A CA 1
ATOM 857 C C . PHE A 1 112 ? 13.220 -3.594 -2.524 1.00 97.00 112 PHE A C 1
ATOM 859 O O . PHE A 1 112 ? 14.020 -4.439 -2.125 1.00 97.00 112 PHE A O 1
ATOM 866 N N . GLY A 1 113 ? 13.454 -2.877 -3.616 1.00 94.88 113 GLY A N 1
ATOM 867 C CA . GLY A 1 113 ? 14.674 -3.014 -4.404 1.00 94.88 113 GLY A CA 1
ATOM 868 C C . GLY A 1 113 ? 14.887 -1.838 -5.343 1.00 94.88 113 GLY A C 1
ATOM 869 O O . GLY A 1 113 ? 13.985 -1.034 -5.559 1.00 94.88 113 GLY A O 1
ATOM 870 N N . TYR A 1 114 ? 16.096 -1.708 -5.874 1.00 92.88 114 TYR A N 1
ATOM 871 C CA . TYR A 1 114 ? 16.452 -0.602 -6.758 1.00 92.88 114 TYR A CA 1
ATOM 872 C C . TYR A 1 114 ? 15.687 -0.656 -8.075 1.00 92.88 114 TYR A C 1
ATOM 874 O O . TYR A 1 114 ? 15.301 -1.721 -8.561 1.00 92.88 114 TYR A O 1
ATOM 882 N N . THR A 1 115 ? 15.541 0.515 -8.682 1.00 90.25 115 THR A N 1
ATOM 883 C CA . THR A 1 115 ? 14.855 0.746 -9.954 1.00 90.25 115 THR A CA 1
ATOM 884 C C . THR A 1 115 ? 15.789 1.474 -10.923 1.00 90.25 115 THR A C 1
ATOM 886 O O . THR A 1 115 ? 16.863 1.956 -10.556 1.00 90.25 115 THR A O 1
ATOM 889 N N . HIS A 1 116 ? 15.405 1.596 -12.194 1.00 85.00 116 HIS A N 1
ATOM 890 C CA . HIS A 1 116 ? 16.167 2.393 -13.158 1.00 85.00 116 HIS A CA 1
ATOM 891 C C . HIS A 1 116 ? 16.186 3.885 -12.788 1.00 85.00 116 HIS A C 1
ATOM 893 O O . HIS A 1 116 ? 17.169 4.557 -13.128 1.00 85.00 116 HIS A O 1
ATOM 899 N N . ARG A 1 117 ? 15.126 4.369 -12.112 1.00 80.69 117 ARG A N 1
ATOM 900 C CA . ARG A 1 117 ? 14.985 5.733 -11.570 1.00 80.69 117 ARG A CA 1
ATOM 901 C C . ARG A 1 117 ? 15.808 5.908 -10.291 1.00 80.69 117 ARG A C 1
ATOM 903 O O . ARG A 1 117 ? 16.628 6.815 -10.235 1.00 80.69 117 ARG A O 1
ATOM 910 N N . PHE A 1 118 ? 15.637 5.016 -9.318 1.00 82.00 118 PHE A N 1
ATOM 911 C CA . PHE A 1 118 ? 16.291 5.054 -8.011 1.00 82.00 118 PHE A CA 1
ATOM 912 C C . PHE A 1 118 ? 17.277 3.891 -7.893 1.00 82.00 118 PHE A C 1
ATOM 914 O O . PHE A 1 118 ? 16.928 2.763 -7.552 1.00 82.00 118 PHE A O 1
ATOM 921 N N . ARG A 1 119 ? 18.538 4.160 -8.241 1.00 81.69 119 ARG A N 1
ATOM 922 C CA . ARG A 1 119 ? 19.587 3.126 -8.337 1.00 81.69 119 ARG A CA 1
ATOM 923 C C . ARG A 1 119 ? 20.310 2.859 -7.022 1.00 81.69 119 ARG A C 1
ATOM 925 O O . ARG A 1 119 ? 21.157 1.971 -6.965 1.00 81.69 119 ARG A O 1
ATOM 932 N N . THR A 1 120 ? 20.044 3.686 -6.019 1.00 77.50 120 THR A N 1
ATOM 933 C CA . THR A 1 120 ? 20.814 3.748 -4.773 1.00 77.50 120 THR A CA 1
ATOM 934 C C . THR A 1 120 ? 19.939 3.897 -3.527 1.00 77.50 120 THR A C 1
ATOM 936 O O . THR A 1 120 ? 20.449 3.744 -2.426 1.00 77.50 120 THR A O 1
ATOM 939 N N . ALA A 1 121 ? 18.642 4.149 -3.698 1.00 84.38 121 ALA A N 1
ATOM 940 C CA . ALA A 1 121 ? 17.600 3.925 -2.703 1.00 84.38 121 ALA A CA 1
ATOM 941 C C . ALA A 1 121 ? 16.636 2.892 -3.292 1.00 84.38 121 ALA A C 1
ATOM 943 O O . ALA A 1 121 ? 16.377 2.919 -4.500 1.00 84.38 121 ALA A O 1
ATOM 944 N N . SER A 1 122 ? 16.168 1.948 -2.484 1.00 91.56 122 SER A N 1
ATOM 945 C CA . SER A 1 122 ? 15.163 0.988 -2.925 1.00 91.56 122 SER A CA 1
ATOM 946 C C . SER A 1 122 ? 13.831 1.691 -3.229 1.00 91.56 122 SER A C 1
ATOM 948 O O . SER A 1 122 ? 13.597 2.842 -2.879 1.00 91.56 122 SER A O 1
ATOM 950 N N . SER A 1 123 ? 12.949 1.003 -3.937 1.00 93.75 123 SER A N 1
ATOM 951 C CA . SER A 1 123 ? 11.549 1.370 -4.145 1.00 93.75 123 SER A CA 1
ATOM 952 C C . SER A 1 123 ? 10.706 0.116 -3.949 1.00 93.75 123 SER A C 1
ATOM 954 O O . SER A 1 123 ? 11.235 -0.999 -4.000 1.00 93.75 123 SER A O 1
ATOM 956 N N . THR A 1 124 ? 9.392 0.247 -3.779 1.00 96.31 124 THR A N 1
ATOM 957 C CA . THR A 1 124 ? 8.538 -0.953 -3.783 1.00 96.31 124 THR A CA 1
ATOM 958 C C . THR A 1 124 ? 8.470 -1.544 -5.188 1.00 96.31 124 THR A C 1
ATOM 960 O O . THR A 1 124 ? 8.131 -0.859 -6.150 1.00 96.31 124 THR A O 1
ATOM 963 N N . VAL A 1 125 ? 8.819 -2.825 -5.312 1.00 97.19 125 VAL A N 1
ATOM 964 C CA . VAL A 1 125 ? 8.849 -3.582 -6.580 1.00 97.19 125 VAL A CA 1
ATOM 965 C C . VAL A 1 125 ? 7.954 -4.827 -6.537 1.00 97.19 125 VAL A C 1
ATOM 967 O O . VAL A 1 125 ? 7.872 -5.581 -7.511 1.00 97.19 125 VAL A O 1
ATOM 970 N N . GLY A 1 126 ? 7.271 -5.063 -5.415 1.00 98.00 126 GLY A N 1
ATOM 971 C CA . GLY A 1 126 ? 6.280 -6.120 -5.278 1.00 98.00 126 GLY A CA 1
ATOM 972 C C . GLY A 1 126 ? 5.621 -6.185 -3.902 1.00 98.00 126 GLY A C 1
ATOM 973 O O . GLY A 1 126 ? 6.136 -5.650 -2.922 1.00 98.00 126 GLY A O 1
ATOM 974 N N . VAL A 1 127 ? 4.496 -6.895 -3.842 1.00 98.81 127 VAL A N 1
ATOM 975 C CA . VAL A 1 127 ? 3.773 -7.264 -2.619 1.00 98.81 127 VAL A CA 1
ATOM 976 C C . VAL A 1 127 ? 3.392 -8.741 -2.677 1.00 98.81 127 VAL A C 1
ATOM 978 O O . VAL A 1 127 ? 3.011 -9.242 -3.734 1.00 98.81 127 VAL A O 1
ATOM 981 N N . ALA A 1 128 ? 3.462 -9.432 -1.545 1.00 98.88 128 ALA A N 1
ATOM 982 C CA . ALA A 1 128 ? 2.935 -10.780 -1.381 1.00 98.88 128 ALA A CA 1
ATOM 983 C C . ALA A 1 128 ? 1.979 -10.850 -0.181 1.00 98.88 128 ALA A C 1
ATOM 985 O O . ALA A 1 128 ? 2.163 -10.131 0.798 1.00 98.88 128 ALA A O 1
ATOM 986 N N . VAL A 1 129 ? 0.957 -11.702 -0.261 1.00 98.81 129 VAL A N 1
ATOM 987 C CA . VAL A 1 129 ? -0.071 -11.918 0.774 1.00 98.81 129 VAL A CA 1
ATOM 988 C C . VAL A 1 129 ? -0.208 -13.418 1.003 1.00 98.81 129 VAL A C 1
ATOM 990 O O . VAL A 1 129 ? -0.296 -14.168 0.034 1.00 98.81 129 VAL A O 1
ATOM 993 N N . GLY A 1 130 ? -0.252 -13.854 2.259 1.00 98.19 130 GLY A N 1
ATOM 994 C CA . GLY A 1 130 ? -0.396 -15.259 2.640 1.00 98.19 130 GLY A CA 1
ATOM 995 C C . GLY A 1 130 ? -0.973 -15.428 4.044 1.00 98.19 130 GLY A C 1
ATOM 996 O O . GLY A 1 130 ? -1.031 -14.474 4.821 1.00 98.19 130 GLY A O 1
ATOM 997 N N . GLY A 1 131 ? -1.376 -16.653 4.381 1.00 96.12 131 GLY A N 1
ATOM 998 C CA . GLY A 1 131 ? -1.799 -17.034 5.734 1.00 96.12 131 GLY A CA 1
ATOM 999 C C . GLY A 1 131 ? -3.206 -17.631 5.818 1.00 96.12 131 GLY A C 1
ATOM 1000 O O . GLY A 1 131 ? -3.947 -17.695 4.835 1.00 96.12 131 GLY A O 1
ATOM 1001 N N . ALA A 1 132 ? -3.580 -18.084 7.017 1.00 95.38 132 ALA A N 1
ATOM 1002 C CA . ALA A 1 132 ? -4.861 -18.738 7.290 1.00 95.38 132 ALA A CA 1
ATOM 1003 C C . ALA A 1 132 ? -6.085 -17.854 6.971 1.00 95.38 132 ALA A C 1
ATOM 1005 O O . ALA A 1 132 ? -7.111 -18.371 6.534 1.00 95.38 132 ALA A O 1
ATOM 1006 N N . MET A 1 133 ? -5.964 -16.528 7.096 1.00 93.75 133 MET A N 1
ATOM 1007 C CA . MET A 1 133 ? -7.004 -15.557 6.734 1.00 93.75 133 MET A CA 1
ATOM 1008 C C . MET A 1 133 ? -7.350 -15.571 5.240 1.00 93.75 133 MET A C 1
ATOM 1010 O O . MET A 1 133 ? -8.469 -15.224 4.875 1.00 93.75 133 MET A O 1
ATOM 1014 N N . ILE A 1 134 ? -6.430 -16.000 4.372 1.00 96.00 134 ILE A N 1
ATOM 1015 C CA . ILE A 1 134 ? -6.723 -16.270 2.957 1.00 96.00 134 ILE A CA 1
ATOM 1016 C C . ILE A 1 134 ? -6.684 -17.776 2.667 1.00 96.00 134 ILE A C 1
ATOM 1018 O O . ILE A 1 134 ? -6.274 -18.207 1.597 1.00 96.00 134 ILE A O 1
ATOM 1022 N N . ARG A 1 135 ? -7.117 -18.583 3.648 1.00 96.06 135 ARG A N 1
ATOM 1023 C CA . ARG A 1 135 ? -7.263 -20.050 3.586 1.00 96.06 135 ARG A CA 1
ATOM 1024 C C . ARG A 1 135 ? -5.965 -20.811 3.281 1.00 96.06 135 ARG A C 1
ATOM 1026 O O . ARG A 1 135 ? -5.999 -21.943 2.813 1.00 96.06 135 ARG A O 1
ATOM 1033 N N . GLY A 1 136 ? -4.817 -20.206 3.590 1.00 96.81 136 GLY A N 1
ATOM 1034 C CA . GLY A 1 136 ? -3.492 -20.771 3.321 1.00 96.81 136 GLY A CA 1
ATOM 1035 C C . GLY A 1 136 ? -2.983 -20.538 1.896 1.00 96.81 136 GLY A C 1
ATOM 1036 O O . GLY A 1 136 ? -1.860 -20.942 1.600 1.00 96.81 136 GLY A O 1
ATOM 1037 N N . HIS A 1 137 ? -3.761 -19.867 1.041 1.00 98.19 137 HIS A N 1
ATOM 1038 C CA . HIS A 1 137 ? -3.320 -19.460 -0.289 1.00 98.19 137 HIS A CA 1
ATOM 1039 C C . HIS A 1 137 ? -2.206 -18.407 -0.229 1.00 98.19 137 HIS A C 1
ATOM 1041 O O . HIS A 1 137 ? -1.969 -17.776 0.807 1.00 98.19 137 HIS A O 1
ATOM 1047 N N . THR A 1 138 ? -1.536 -18.190 -1.362 1.00 98.56 138 THR A N 1
ATOM 1048 C CA . THR A 1 138 ? -0.539 -17.127 -1.532 1.00 98.56 138 THR A CA 1
ATOM 1049 C C . THR A 1 138 ? -0.794 -16.305 -2.794 1.00 98.56 138 THR A C 1
ATOM 1051 O O . THR A 1 138 ? -0.823 -16.840 -3.899 1.00 98.56 138 THR A O 1
ATOM 1054 N N . LEU A 1 139 ? -0.888 -14.982 -2.645 1.00 98.88 139 LEU A N 1
ATOM 1055 C CA . LEU A 1 139 ? -0.820 -14.020 -3.747 1.00 98.88 139 LEU A CA 1
ATOM 1056 C C . LEU A 1 139 ? 0.590 -13.427 -3.820 1.00 98.88 139 LEU A C 1
ATOM 1058 O O . LEU A 1 139 ? 1.109 -12.971 -2.804 1.00 98.88 139 LEU A O 1
ATOM 1062 N N . VAL A 1 140 ? 1.170 -13.329 -5.015 1.00 98.88 140 VAL A N 1
ATOM 1063 C CA . VAL A 1 140 ? 2.407 -12.569 -5.258 1.00 98.88 140 VAL A CA 1
ATOM 1064 C C . VAL A 1 140 ? 2.214 -11.629 -6.442 1.00 98.88 140 VAL A C 1
ATOM 1066 O O . VAL A 1 140 ? 1.851 -12.067 -7.529 1.00 98.88 140 VAL A O 1
ATOM 1069 N N . VAL A 1 141 ? 2.513 -10.345 -6.260 1.00 98.75 141 VAL A N 1
ATOM 1070 C CA . VAL A 1 141 ? 2.649 -9.348 -7.329 1.00 98.75 141 VAL A CA 1
ATOM 1071 C C . VAL A 1 141 ? 4.088 -8.860 -7.324 1.00 98.75 141 VAL A C 1
ATOM 1073 O O . VAL A 1 141 ? 4.541 -8.312 -6.323 1.00 98.75 141 VAL A O 1
ATOM 1076 N N . ALA A 1 142 ? 4.819 -9.033 -8.421 1.00 97.94 142 ALA A N 1
ATOM 1077 C CA . ALA A 1 142 ? 6.222 -8.627 -8.483 1.00 97.94 142 ALA A CA 1
ATOM 1078 C C . ALA A 1 142 ? 6.630 -8.125 -9.868 1.00 97.94 142 ALA A C 1
ATOM 1080 O O . ALA A 1 142 ? 6.141 -8.608 -10.894 1.00 97.94 142 ALA A O 1
ATOM 1081 N N . TYR A 1 143 ? 7.582 -7.194 -9.889 1.00 97.88 143 TYR A N 1
ATOM 1082 C CA . TYR A 1 143 ? 8.364 -6.877 -11.073 1.00 97.88 143 TYR A CA 1
ATOM 1083 C C . TYR A 1 143 ? 9.373 -8.000 -11.357 1.00 97.88 143 TYR A C 1
ATOM 1085 O O . TYR A 1 143 ? 10.275 -8.263 -10.560 1.00 97.88 143 TYR A O 1
ATOM 1093 N N . VAL A 1 144 ? 9.226 -8.653 -12.511 1.00 97.00 144 VAL A N 1
ATOM 1094 C CA . VAL A 1 144 ? 10.108 -9.741 -12.983 1.00 97.00 144 VAL A CA 1
ATOM 1095 C C . VAL A 1 144 ? 10.977 -9.304 -14.170 1.00 97.00 144 VAL A C 1
ATOM 1097 O O . VAL A 1 144 ? 11.972 -9.949 -14.494 1.00 97.00 144 VAL A O 1
ATOM 1100 N N . GLY A 1 145 ? 10.627 -8.186 -14.819 1.00 92.31 145 GLY A N 1
ATOM 1101 C CA . GLY A 1 145 ? 11.355 -7.633 -15.961 1.00 92.31 145 GLY A CA 1
ATOM 1102 C C . GLY A 1 145 ? 11.412 -8.572 -17.183 1.00 92.31 145 GLY A C 1
ATOM 1103 O O . GLY A 1 145 ? 10.545 -9.424 -17.371 1.00 92.31 145 GLY A O 1
ATOM 1104 N N . PRO A 1 146 ? 12.388 -8.388 -18.096 1.00 92.00 146 PRO A N 1
ATOM 1105 C CA . PRO A 1 146 ? 13.216 -7.189 -18.261 1.00 92.00 146 PRO A CA 1
ATOM 1106 C C . PRO A 1 146 ? 12.447 -6.022 -18.909 1.00 92.00 146 PRO A C 1
ATOM 1108 O O . PRO A 1 146 ? 12.985 -4.927 -19.036 1.00 92.00 146 PRO A O 1
ATOM 1111 N N . LYS A 1 147 ? 11.210 -6.254 -19.372 1.00 90.88 147 LYS A N 1
ATOM 1112 C CA . LYS A 1 147 ? 10.328 -5.204 -19.900 1.00 90.88 147 LYS A CA 1
ATOM 1113 C C . LYS A 1 147 ? 9.759 -4.379 -18.751 1.00 90.88 147 LYS A C 1
ATOM 1115 O O . LYS A 1 147 ? 9.513 -4.930 -17.688 1.00 90.88 147 LYS A O 1
ATOM 1120 N N . THR A 1 148 ? 9.476 -3.106 -18.994 1.00 89.88 148 THR A N 1
ATOM 1121 C CA . THR A 1 148 ? 8.853 -2.205 -18.017 1.00 89.88 148 THR A CA 1
ATOM 1122 C C . THR A 1 148 ? 7.316 -2.206 -18.098 1.00 89.88 148 THR A C 1
ATOM 1124 O O . THR A 1 148 ? 6.702 -2.806 -18.995 1.00 89.88 148 THR A O 1
ATOM 1127 N N . GLY A 1 149 ? 6.677 -1.540 -17.135 1.00 88.50 149 GLY A N 1
ATOM 1128 C CA . GLY A 1 149 ? 5.234 -1.338 -17.039 1.00 88.50 149 GLY A CA 1
ATOM 1129 C C . GLY A 1 149 ? 4.456 -2.640 -16.854 1.00 88.50 149 GLY A C 1
ATOM 1130 O O . GLY A 1 149 ? 4.989 -3.656 -16.404 1.00 88.50 149 GLY A O 1
ATOM 1131 N N . ARG A 1 150 ? 3.194 -2.640 -17.306 1.00 91.19 150 ARG A N 1
ATOM 1132 C CA . ARG A 1 150 ? 2.274 -3.800 -17.272 1.00 91.19 150 ARG A CA 1
ATOM 1133 C C . ARG A 1 150 ? 2.889 -5.127 -17.729 1.00 91.19 150 ARG A C 1
ATOM 1135 O O . ARG A 1 150 ? 2.451 -6.180 -17.292 1.00 91.19 150 ARG A O 1
ATOM 1142 N N . THR A 1 151 ? 3.849 -5.102 -18.659 1.00 90.31 151 THR A N 1
ATOM 1143 C CA . THR A 1 151 ? 4.458 -6.340 -19.177 1.00 90.31 151 THR A CA 1
ATOM 1144 C C . THR A 1 151 ? 5.570 -6.903 -18.293 1.00 90.31 151 THR A C 1
ATOM 1146 O O . THR A 1 151 ? 5.846 -8.099 -18.401 1.00 90.31 151 THR A O 1
ATOM 1149 N N . GLY A 1 152 ? 6.172 -6.061 -17.446 1.00 93.62 152 GLY A N 1
ATOM 1150 C CA . GLY A 1 152 ? 7.219 -6.414 -16.485 1.00 93.62 152 GLY A CA 1
ATOM 1151 C C . GLY A 1 152 ? 6.705 -6.906 -15.140 1.00 93.62 152 GLY A C 1
ATOM 1152 O O . GLY A 1 152 ? 7.407 -7.656 -14.469 1.00 93.62 152 GLY A O 1
ATOM 1153 N N . PHE A 1 153 ? 5.488 -6.518 -14.760 1.00 97.56 153 PHE A N 1
ATOM 1154 C CA . PHE A 1 153 ? 4.816 -7.050 -13.580 1.00 97.56 153 PHE A CA 1
ATOM 1155 C C . PHE A 1 153 ? 4.095 -8.363 -13.888 1.00 97.56 153 PHE A C 1
ATOM 1157 O O . PHE A 1 153 ? 3.581 -8.575 -14.994 1.00 97.56 153 PHE A O 1
ATOM 1164 N N . LYS A 1 154 ? 4.084 -9.258 -12.899 1.00 98.38 154 LYS A N 1
ATOM 1165 C CA . LYS A 1 154 ? 3.384 -10.545 -12.925 1.00 98.38 154 LYS A CA 1
ATOM 1166 C C . LYS A 1 154 ? 2.649 -10.765 -11.617 1.00 98.38 154 LYS A C 1
ATOM 1168 O O . LYS A 1 154 ? 3.101 -10.312 -10.566 1.00 98.38 154 LYS A O 1
ATOM 1173 N N . VAL A 1 155 ? 1.527 -11.468 -11.721 1.00 98.81 155 VAL A N 1
ATOM 1174 C CA . VAL A 1 155 ? 0.687 -11.862 -10.596 1.00 98.81 155 VAL A CA 1
ATOM 1175 C C . VAL A 1 155 ? 0.630 -13.381 -10.554 1.00 98.81 155 VAL A C 1
ATOM 1177 O O . VAL A 1 155 ? 0.397 -14.015 -11.584 1.00 98.81 155 VAL A O 1
ATOM 1180 N N . PHE A 1 156 ? 0.841 -13.941 -9.370 1.00 98.81 156 PHE A N 1
ATOM 1181 C CA . PHE A 1 156 ? 0.794 -15.369 -9.102 1.00 98.81 156 PHE A CA 1
ATOM 1182 C C . PHE A 1 156 ? -0.207 -15.644 -7.986 1.00 98.81 156 PHE A C 1
ATOM 1184 O O . PHE A 1 156 ? -0.251 -14.902 -7.004 1.00 98.81 156 PHE A O 1
ATOM 1191 N N . TRP A 1 157 ? -0.982 -16.710 -8.140 1.00 98.75 157 TRP A N 1
ATOM 1192 C CA . TRP A 1 157 ? -1.847 -17.279 -7.116 1.00 98.75 157 TRP A CA 1
ATOM 1193 C C . TRP A 1 157 ? -1.417 -18.731 -6.917 1.00 98.75 157 TRP A C 1
ATOM 1195 O O . TRP A 1 157 ? -1.418 -19.504 -7.870 1.00 98.75 157 TRP A O 1
ATOM 1205 N N . ASP A 1 158 ? -0.933 -19.064 -5.721 1.00 98.06 158 ASP A N 1
ATOM 1206 C CA . ASP A 1 158 ? -0.349 -20.371 -5.369 1.00 98.06 158 ASP A CA 1
ATOM 1207 C C . ASP A 1 158 ? 0.780 -20.857 -6.306 1.00 98.06 158 ASP A C 1
ATOM 1209 O O . ASP A 1 158 ? 1.020 -22.053 -6.463 1.00 98.06 158 ASP A O 1
ATOM 1213 N N . GLY A 1 159 ? 1.506 -19.923 -6.931 1.00 98.25 159 GLY A N 1
ATOM 1214 C CA . GLY A 1 159 ? 2.542 -20.209 -7.932 1.00 98.25 159 GLY A CA 1
ATOM 1215 C C . GLY A 1 159 ? 2.061 -20.182 -9.385 1.00 98.25 159 GLY A C 1
ATOM 1216 O O . GLY A 1 159 ? 2.887 -20.076 -10.294 1.00 98.25 159 GLY A O 1
ATOM 1217 N N . GLU A 1 160 ? 0.752 -20.205 -9.638 1.00 98.31 160 GLU A N 1
ATOM 1218 C CA . GLU A 1 160 ? 0.191 -20.144 -10.990 1.00 98.31 160 GLU A CA 1
ATOM 1219 C C . GLU A 1 160 ? -0.015 -18.698 -11.453 1.00 98.31 160 GLU A C 1
ATOM 1221 O O . GLU A 1 160 ? -0.486 -17.843 -10.702 1.00 98.31 160 GLU A O 1
ATOM 1226 N N . ARG A 1 161 ? 0.334 -18.392 -12.710 1.00 98.31 161 ARG A N 1
ATOM 1227 C CA . ARG A 1 161 ? 0.151 -17.042 -13.263 1.00 98.31 161 ARG A CA 1
ATOM 1228 C C . ARG A 1 161 ? -1.329 -16.715 -13.443 1.00 98.31 161 ARG A C 1
ATOM 1230 O O . ARG A 1 161 ? -2.057 -17.458 -14.095 1.00 98.31 161 ARG A O 1
ATOM 1237 N N . ILE A 1 162 ? -1.733 -15.531 -12.990 1.00 98.62 162 ILE A N 1
ATOM 1238 C CA . ILE A 1 162 ? -3.067 -14.969 -13.234 1.00 98.62 162 ILE A CA 1
ATOM 1239 C C . ILE A 1 162 ? -2.971 -13.565 -13.851 1.00 98.62 162 ILE A C 1
ATOM 1241 O O . ILE A 1 162 ? -1.916 -12.932 -13.852 1.00 98.62 162 ILE A O 1
ATOM 1245 N N . LEU A 1 163 ? -4.093 -13.060 -14.379 1.00 98.00 163 LEU A N 1
ATOM 1246 C CA . LEU A 1 163 ? -4.234 -11.691 -14.912 1.00 98.00 163 LEU A CA 1
ATOM 1247 C C . LEU A 1 163 ? -3.251 -11.314 -16.048 1.00 98.00 163 LEU A C 1
ATOM 1249 O O . LEU A 1 163 ? -2.895 -10.142 -16.214 1.00 98.00 163 LEU A O 1
ATOM 1253 N N . GLU A 1 164 ? -2.818 -12.294 -16.850 1.00 95.50 164 GLU A N 1
ATOM 1254 C CA . GLU A 1 164 ? -1.785 -12.111 -17.886 1.00 95.50 164 GLU A CA 1
ATOM 1255 C C . GLU A 1 164 ? -2.177 -11.151 -19.024 1.00 95.50 164 GLU A C 1
ATOM 1257 O O . GLU A 1 164 ? -1.307 -10.556 -19.665 1.00 95.50 164 GLU A O 1
ATOM 1262 N N . SER A 1 165 ? -3.476 -10.984 -19.281 1.00 93.88 165 SER A N 1
ATOM 1263 C CA . SER A 1 165 ? -4.019 -10.045 -20.266 1.00 93.88 165 SER A CA 1
ATOM 1264 C C . SER A 1 165 ? -4.478 -8.729 -19.622 1.00 93.88 165 SER A C 1
ATOM 1266 O O . SER A 1 165 ? -4.670 -8.633 -18.408 1.00 93.88 165 SER A O 1
ATOM 1268 N N . TYR A 1 166 ? -4.648 -7.687 -20.441 1.00 93.44 166 TYR A N 1
ATOM 1269 C CA . TYR A 1 166 ? -5.146 -6.381 -20.003 1.00 93.44 166 TYR A CA 1
ATOM 1270 C C . TYR A 1 166 ? -6.257 -5.871 -20.938 1.00 93.44 166 TYR A C 1
ATOM 1272 O O . TYR A 1 166 ? -6.004 -5.762 -22.141 1.00 93.44 166 TYR A O 1
ATOM 1280 N N . PRO A 1 167 ? -7.432 -5.472 -20.414 1.00 97.12 167 PRO A N 1
ATOM 1281 C CA . PRO A 1 167 ? -7.887 -5.697 -19.039 1.00 97.12 167 PRO A CA 1
ATOM 1282 C C . PRO A 1 167 ? -8.196 -7.184 -18.789 1.00 97.12 167 PRO A C 1
ATOM 1284 O O . PRO A 1 167 ? -8.463 -7.931 -19.730 1.00 97.12 167 PRO A O 1
ATOM 1287 N N . SER A 1 168 ? -8.181 -7.620 -17.531 1.00 98.12 168 SER A N 1
ATOM 1288 C CA . SER A 1 168 ? -8.572 -8.986 -17.149 1.00 98.12 168 SER A CA 1
ATOM 1289 C C . SER A 1 168 ? -9.100 -9.074 -15.716 1.00 98.12 168 SER A C 1
ATOM 1291 O O . SER A 1 168 ? -8.957 -8.147 -14.917 1.00 98.12 168 SER A O 1
ATOM 1293 N N . THR A 1 169 ? -9.735 -10.201 -15.396 1.00 98.62 169 THR A N 1
ATOM 1294 C CA . THR A 1 169 ? -10.245 -10.530 -14.059 1.00 98.62 169 THR A CA 1
ATOM 1295 C C . THR A 1 169 ? -9.961 -11.986 -13.725 1.00 98.62 169 THR A C 1
ATOM 1297 O O . THR A 1 169 ? -9.951 -12.829 -14.619 1.00 98.62 169 THR A O 1
ATOM 1300 N N . PHE A 1 170 ? -9.809 -12.283 -12.441 1.00 98.56 170 PHE A N 1
ATOM 1301 C CA . PHE A 1 170 ? -9.655 -13.627 -11.894 1.00 98.56 170 PHE A CA 1
ATOM 1302 C C . PHE A 1 170 ? -10.573 -13.789 -10.676 1.00 98.56 170 PHE A C 1
ATOM 1304 O O . PHE A 1 170 ? -10.854 -12.821 -9.965 1.00 98.56 170 PHE A O 1
ATOM 1311 N N . ALA A 1 171 ? -11.044 -15.006 -10.433 1.00 98.38 171 ALA A N 1
ATOM 1312 C CA . ALA A 1 171 ? -11.720 -15.379 -9.201 1.00 98.38 171 ALA A CA 1
ATOM 1313 C C . ALA A 1 171 ? -11.278 -16.794 -8.826 1.00 98.38 171 ALA A C 1
ATOM 1315 O O . ALA A 1 171 ? -11.325 -17.679 -9.680 1.00 98.38 171 ALA A O 1
ATOM 1316 N N . ALA A 1 172 ? -10.859 -16.991 -7.578 1.00 97.56 172 ALA A N 1
ATOM 1317 C CA . ALA A 1 172 ? -10.557 -18.318 -7.056 1.00 97.56 172 ALA A CA 1
ATOM 1318 C C . ALA A 1 172 ? -11.847 -19.152 -6.961 1.00 97.56 172 ALA A C 1
ATOM 1320 O O . ALA A 1 172 ? -12.914 -18.616 -6.641 1.00 97.56 172 ALA A O 1
ATOM 1321 N N . GLU A 1 173 ? -11.757 -20.456 -7.235 1.00 96.31 173 GLU A N 1
ATOM 1322 C CA . GLU A 1 173 ? -12.921 -21.358 -7.270 1.00 96.31 173 GLU A CA 1
ATOM 1323 C C . GLU A 1 173 ? -13.637 -21.454 -5.914 1.00 96.31 173 GLU A C 1
ATOM 1325 O O . GLU A 1 173 ? -14.861 -21.568 -5.855 1.00 96.31 173 GLU A O 1
ATOM 1330 N N . ASP A 1 174 ? -12.879 -21.346 -4.823 1.00 95.69 174 ASP A N 1
ATOM 1331 C CA . ASP A 1 174 ? -13.364 -21.406 -3.444 1.00 95.69 174 ASP A CA 1
ATOM 1332 C C . ASP A 1 174 ? -13.925 -20.063 -2.922 1.00 95.69 174 ASP A C 1
ATOM 1334 O O . ASP A 1 174 ? -14.429 -19.992 -1.796 1.00 95.69 174 ASP A O 1
ATOM 1338 N N . GLY A 1 175 ? -13.832 -19.002 -3.735 1.00 95.56 175 GLY A N 1
ATOM 1339 C CA . GLY A 1 175 ? -14.279 -17.645 -3.426 1.00 95.56 175 GLY A CA 1
ATOM 1340 C C . GLY A 1 175 ? -13.294 -16.773 -2.637 1.00 95.56 175 GLY A C 1
ATOM 1341 O O . GLY A 1 175 ? -13.605 -15.598 -2.432 1.00 95.56 175 GLY A O 1
ATOM 1342 N N . SER A 1 176 ? -12.126 -17.293 -2.240 1.00 96.56 176 SER A N 1
ATOM 1343 C CA . SER A 1 176 ? -11.149 -16.602 -1.375 1.00 96.56 176 SER A CA 1
ATOM 1344 C C . SER A 1 176 ? -10.609 -15.289 -1.946 1.00 96.56 176 SER A C 1
ATOM 1346 O O . SER A 1 176 ? -10.380 -14.342 -1.191 1.00 96.56 176 SER A O 1
ATOM 1348 N N . LEU A 1 177 ? -10.436 -15.215 -3.271 1.00 98.38 177 LEU A N 1
ATOM 1349 C CA . LEU A 1 177 ? -9.928 -14.052 -3.994 1.00 98.38 177 LEU A CA 1
ATOM 1350 C C . LEU A 1 177 ? -10.817 -13.687 -5.188 1.00 98.38 177 LEU A C 1
ATOM 1352 O O . LEU A 1 177 ? -11.165 -14.526 -6.020 1.00 98.38 177 LEU A O 1
ATOM 1356 N N . ARG A 1 178 ? -11.084 -12.386 -5.344 1.00 98.50 178 ARG A N 1
ATOM 1357 C CA . ARG A 1 178 ? -11.527 -11.754 -6.594 1.00 98.50 178 ARG A CA 1
ATOM 1358 C C . ARG A 1 178 ? -10.513 -10.692 -6.995 1.00 98.50 178 ARG A C 1
ATOM 1360 O O . ARG A 1 178 ? -10.253 -9.771 -6.223 1.00 98.50 178 ARG A O 1
ATOM 1367 N N . ALA A 1 179 ? -9.967 -10.797 -8.200 1.00 98.69 179 ALA A N 1
ATOM 1368 C CA . ALA A 1 179 ? -8.908 -9.921 -8.678 1.00 98.69 179 ALA A CA 1
ATOM 1369 C C . ALA A 1 179 ? -9.227 -9.288 -10.040 1.00 98.69 179 ALA A C 1
ATOM 1371 O O . ALA A 1 179 ? -9.914 -9.881 -10.874 1.00 98.69 179 ALA A O 1
ATOM 1372 N N . ALA A 1 180 ? -8.703 -8.089 -10.283 1.00 98.62 180 ALA A N 1
ATOM 1373 C CA . ALA A 1 180 ? -8.840 -7.368 -11.545 1.00 98.62 180 ALA A CA 1
ATOM 1374 C C . ALA A 1 180 ? -7.537 -6.658 -11.931 1.00 98.62 180 ALA A C 1
ATOM 1376 O O . ALA A 1 180 ? -6.870 -6.086 -11.076 1.00 98.62 180 ALA A O 1
ATOM 1377 N N . HIS A 1 181 ? -7.221 -6.647 -13.226 1.00 98.25 181 HIS A N 1
ATOM 1378 C CA . HIS A 1 181 ? -6.150 -5.865 -13.845 1.00 98.25 181 HIS A CA 1
ATOM 1379 C C . HIS A 1 181 ? -6.798 -4.908 -14.848 1.00 98.25 181 HIS A C 1
ATOM 1381 O O . HIS A 1 181 ? -7.312 -5.342 -15.881 1.00 98.25 181 HIS A O 1
ATOM 1387 N N . ASN A 1 182 ? -6.862 -3.617 -14.522 1.00 96.81 182 ASN A N 1
ATOM 1388 C CA . ASN A 1 182 ? -7.639 -2.641 -15.293 1.00 96.81 182 ASN A CA 1
ATOM 1389 C C . ASN A 1 182 ? -7.090 -1.214 -15.125 1.00 96.81 182 ASN A C 1
ATOM 1391 O O . ASN A 1 182 ? -6.179 -0.983 -14.333 1.00 96.81 182 ASN A O 1
ATOM 1395 N N . ALA A 1 183 ? -7.657 -0.252 -15.851 1.00 94.25 183 ALA A N 1
ATOM 1396 C CA . ALA A 1 183 ? -7.471 1.165 -15.566 1.00 94.25 183 ALA A CA 1
ATOM 1397 C C . ALA A 1 183 ? -8.309 1.540 -14.334 1.00 94.25 183 ALA A C 1
ATOM 1399 O O . ALA A 1 183 ? -9.518 1.305 -14.320 1.00 94.25 183 ALA A O 1
ATOM 1400 N N . MET A 1 184 ? -7.671 2.094 -13.307 1.00 95.88 184 MET A N 1
ATOM 1401 C CA . MET A 1 184 ? -8.307 2.513 -12.053 1.00 95.88 184 MET A CA 1
ATOM 1402 C C . MET A 1 184 ? -7.711 3.847 -11.616 1.00 95.88 184 MET A C 1
ATOM 1404 O O . MET A 1 184 ? -6.553 4.114 -11.935 1.00 95.88 184 MET A O 1
ATOM 1408 N N . ASP A 1 185 ? -8.471 4.684 -10.916 1.00 95.38 185 ASP A N 1
ATOM 1409 C CA . ASP A 1 185 ? -7.927 5.926 -10.370 1.00 95.38 185 ASP A CA 1
ATOM 1410 C C . ASP A 1 185 ? -7.238 5.633 -9.021 1.00 95.38 185 ASP A C 1
ATOM 1412 O O . ASP A 1 185 ? -7.905 5.109 -8.128 1.00 95.38 185 ASP A O 1
ATOM 1416 N N . PRO A 1 186 ? -5.926 5.893 -8.846 1.00 93.81 186 PRO A N 1
ATOM 1417 C CA . PRO A 1 186 ? -5.243 5.655 -7.573 1.00 93.81 186 PRO A CA 1
ATOM 1418 C C . PRO A 1 186 ? -5.841 6.439 -6.401 1.00 93.81 186 PRO A C 1
ATOM 1420 O O . PRO A 1 186 ? -5.802 5.963 -5.262 1.00 93.81 186 PRO A O 1
ATOM 1423 N N . ASP A 1 187 ? -6.424 7.606 -6.683 1.00 90.75 187 ASP A N 1
ATOM 1424 C CA . ASP A 1 187 ? -6.893 8.544 -5.664 1.00 90.75 187 ASP A CA 1
ATOM 1425 C C . ASP A 1 187 ? -8.189 8.040 -4.986 1.00 90.75 187 ASP A C 1
ATOM 1427 O O . ASP A 1 187 ? -8.462 8.387 -3.835 1.00 90.75 187 ASP A O 1
ATOM 1431 N N . ASP A 1 188 ? -8.927 7.122 -5.635 1.00 93.44 188 ASP A N 1
ATOM 1432 C CA . ASP A 1 188 ? -10.044 6.368 -5.034 1.00 93.44 188 ASP A CA 1
ATOM 1433 C C . ASP A 1 188 ? -9.576 5.443 -3.887 1.00 93.44 188 ASP A C 1
ATOM 1435 O O . ASP A 1 188 ? -10.354 5.099 -2.988 1.00 93.44 188 ASP A O 1
ATOM 1439 N N . TYR A 1 189 ? -8.309 5.008 -3.904 1.00 93.50 189 TYR A 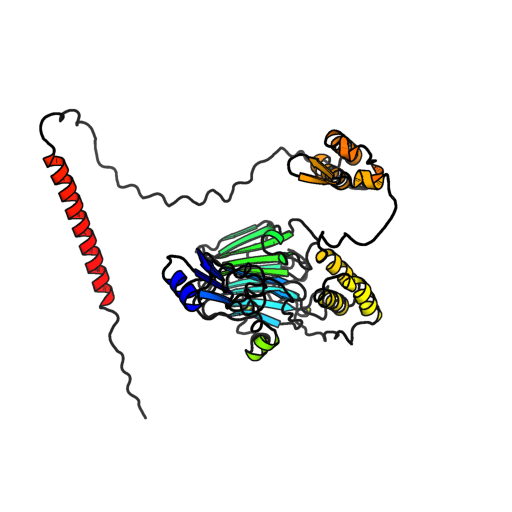N 1
ATOM 1440 C CA . TYR A 1 189 ? -7.760 4.047 -2.942 1.00 93.50 189 TYR A CA 1
ATOM 1441 C C . TYR A 1 189 ? -7.021 4.740 -1.804 1.00 93.50 189 TYR A C 1
ATOM 1443 O O . TYR A 1 189 ? -7.263 4.408 -0.639 1.00 93.50 189 TYR A O 1
ATOM 1451 N N . HIS A 1 190 ? -6.141 5.691 -2.116 1.00 91.81 190 HIS A N 1
ATOM 1452 C CA . HIS A 1 190 ? -5.397 6.474 -1.132 1.00 91.81 190 HIS A CA 1
ATOM 1453 C C . HIS A 1 190 ? -4.840 7.751 -1.768 1.00 91.81 190 HIS A C 1
ATOM 1455 O O . HIS A 1 190 ? -4.450 7.717 -2.930 1.00 91.81 190 HIS A O 1
ATOM 1461 N N . ARG A 1 191 ? -4.692 8.842 -1.001 1.00 87.56 191 ARG A N 1
ATOM 1462 C CA . ARG A 1 191 ? -4.108 10.092 -1.532 1.00 87.56 191 ARG A CA 1
ATOM 1463 C C . ARG A 1 191 ? -2.662 9.915 -2.025 1.00 87.56 191 ARG A C 1
ATOM 1465 O O . ARG A 1 191 ? -2.295 10.449 -3.058 1.00 87.56 191 ARG A O 1
ATOM 1472 N N . GLU A 1 192 ? -1.882 9.074 -1.340 1.00 88.31 192 GLU A N 1
ATOM 1473 C CA . GLU A 1 192 ? -0.517 8.714 -1.767 1.00 88.31 192 GLU A CA 1
ATOM 1474 C C . GLU A 1 192 ? -0.502 7.605 -2.836 1.00 88.31 192 GLU A C 1
ATOM 1476 O O . GLU A 1 192 ? 0.561 7.171 -3.274 1.00 88.31 192 GLU A O 1
ATOM 1481 N N . GLY A 1 193 ? -1.670 7.113 -3.271 1.00 88.94 193 GLY A N 1
ATOM 1482 C CA . GLY A 1 193 ? -1.780 6.023 -4.242 1.00 88.94 193 GLY A CA 1
ATOM 1483 C C . GLY A 1 193 ? -1.061 6.337 -5.554 1.00 88.94 193 GLY A C 1
ATOM 1484 O O . GLY A 1 193 ? -0.473 5.438 -6.154 1.00 88.94 193 GLY A O 1
ATOM 1485 N N . ARG A 1 194 ? -1.037 7.616 -5.950 1.00 89.50 194 ARG A N 1
ATOM 1486 C CA . ARG A 1 194 ? -0.362 8.151 -7.143 1.00 89.50 194 ARG A CA 1
ATOM 1487 C C . ARG A 1 194 ? 1.090 8.609 -6.903 1.00 89.50 194 ARG A C 1
ATOM 1489 O O . ARG A 1 194 ? 1.786 8.933 -7.862 1.00 89.50 194 ARG A O 1
ATOM 1496 N N . HIS A 1 195 ? 1.583 8.641 -5.661 1.00 82.56 195 HIS A N 1
ATOM 1497 C CA . HIS A 1 195 ? 2.888 9.237 -5.335 1.00 82.56 195 HIS A CA 1
ATOM 1498 C C . HIS A 1 195 ? 4.034 8.612 -6.161 1.00 82.56 195 HIS A C 1
ATOM 1500 O O . HIS A 1 195 ? 4.112 7.396 -6.310 1.00 82.56 195 HIS A O 1
ATOM 1506 N N . THR A 1 196 ? 4.920 9.423 -6.747 1.00 76.62 196 THR A N 1
ATOM 1507 C CA . THR A 1 196 ? 5.931 9.055 -7.777 1.00 76.62 196 THR A CA 1
ATOM 1508 C C . THR A 1 196 ? 5.445 8.414 -9.096 1.00 76.62 196 THR A C 1
ATOM 1510 O O . THR A 1 196 ? 6.256 8.316 -10.023 1.00 76.62 196 THR A O 1
ATOM 1513 N N . ILE A 1 197 ? 4.175 8.001 -9.254 1.00 80.25 197 ILE A N 1
ATOM 1514 C CA . ILE A 1 197 ? 3.697 7.231 -10.421 1.00 80.25 197 ILE A CA 1
ATOM 1515 C C . ILE A 1 197 ? 2.508 7.911 -11.123 1.00 80.25 197 ILE A C 1
ATOM 1517 O O . ILE A 1 197 ? 1.368 7.865 -10.673 1.00 80.25 197 ILE A O 1
ATOM 1521 N N . GLY A 1 198 ? 2.752 8.407 -12.341 1.00 59.69 198 GLY A N 1
ATOM 1522 C CA . GLY A 1 198 ? 1.686 8.635 -13.327 1.00 59.69 198 GLY A CA 1
ATOM 1523 C C . GLY A 1 198 ? 0.968 9.989 -13.284 1.00 59.69 198 GLY A C 1
ATOM 1524 O O . GLY A 1 198 ? -0.166 10.082 -13.748 1.00 59.69 198 GLY A O 1
ATOM 1525 N N . GLY A 1 199 ? 1.631 11.046 -12.808 1.00 66.38 199 GLY A N 1
ATOM 1526 C CA . GLY A 1 199 ? 1.158 12.430 -12.939 1.00 66.38 199 GLY A CA 1
ATOM 1527 C C . GLY A 1 199 ? 0.238 12.870 -11.800 1.00 66.38 199 GLY A C 1
ATOM 1528 O O . GLY A 1 199 ? 0.452 12.474 -10.662 1.00 66.38 199 GLY A O 1
ATOM 1529 N N . VAL A 1 200 ? -0.759 13.706 -12.111 1.00 63.03 200 VAL A N 1
ATOM 1530 C CA . VAL A 1 200 ? -1.601 14.409 -11.116 1.00 63.03 200 VAL A CA 1
ATOM 1531 C C . VAL A 1 200 ? -3.092 14.043 -11.141 1.00 63.03 200 VAL A C 1
ATOM 1533 O O . VAL A 1 200 ? -3.823 14.466 -10.258 1.00 63.03 200 VAL A O 1
ATOM 1536 N N . GLN A 1 201 ? -3.579 13.307 -12.147 1.00 75.69 201 GLN A N 1
ATOM 1537 C CA . GLN A 1 201 ? -4.997 12.921 -12.255 1.00 75.69 201 GLN A CA 1
ATOM 1538 C C . GLN A 1 201 ? -5.212 11.825 -13.308 1.00 75.69 201 GLN A C 1
ATOM 1540 O O . GLN A 1 201 ? -4.437 11.701 -14.260 1.00 75.69 201 GLN A O 1
ATOM 1545 N N . GLY A 1 202 ? -6.305 11.070 -13.165 1.00 82.12 202 GLY A N 1
ATOM 1546 C CA . GLY A 1 202 ? -6.802 10.111 -14.149 1.00 82.12 202 GLY A CA 1
ATOM 1547 C C . GLY A 1 202 ? -6.431 8.652 -13.873 1.00 82.12 202 GLY A C 1
ATOM 1548 O O . GLY A 1 202 ? -5.596 8.329 -13.026 1.00 82.12 202 GLY A O 1
ATOM 1549 N N . VAL A 1 203 ? -7.061 7.751 -14.629 1.00 88.94 203 VAL A N 1
ATOM 1550 C CA . VAL A 1 203 ? -6.936 6.301 -14.436 1.00 88.94 203 VAL A CA 1
ATOM 1551 C C . VAL A 1 203 ? -5.612 5.738 -14.963 1.00 88.94 203 VAL A C 1
ATOM 1553 O O . VAL A 1 203 ? -5.178 6.051 -16.072 1.00 88.94 203 VAL A O 1
ATOM 1556 N N . LEU A 1 204 ? -5.002 4.838 -14.192 1.00 91.00 204 LEU A N 1
ATOM 1557 C CA . LEU A 1 204 ? -3.729 4.185 -14.499 1.00 91.00 204 LEU A CA 1
ATOM 1558 C C . LEU A 1 204 ? -3.848 2.652 -14.415 1.00 91.00 204 LEU A C 1
ATOM 1560 O O . LEU A 1 204 ? -4.713 2.137 -13.697 1.00 91.00 204 LEU A O 1
ATOM 1564 N N . PRO A 1 205 ? -2.995 1.887 -15.128 1.00 94.81 205 PRO A N 1
ATOM 1565 C CA . PRO A 1 205 ? -2.973 0.434 -15.021 1.00 94.81 205 PRO A CA 1
ATOM 1566 C C . PRO A 1 205 ? -2.665 -0.034 -13.602 1.00 94.81 205 PRO A C 1
ATOM 1568 O O . PRO A 1 205 ? -1.588 0.228 -13.068 1.00 94.81 205 PRO A O 1
ATOM 1571 N N . SER A 1 206 ? -3.616 -0.748 -13.017 1.00 97.88 206 SER A N 1
ATOM 1572 C CA . SER A 1 206 ? -3.556 -1.176 -11.627 1.00 97.88 206 SER A CA 1
ATOM 1573 C C . SER A 1 206 ? -4.092 -2.593 -11.464 1.00 97.88 206 SER A C 1
ATOM 1575 O O . SER A 1 206 ? -4.933 -3.051 -12.249 1.00 97.88 206 SER A O 1
ATOM 1577 N N . TYR A 1 207 ? -3.638 -3.260 -10.410 1.00 98.75 207 TYR A N 1
ATOM 1578 C CA . TYR A 1 207 ? -4.269 -4.461 -9.887 1.00 98.75 207 TYR A CA 1
ATOM 1579 C C . TYR A 1 207 ? -5.130 -4.127 -8.667 1.00 98.75 207 TYR A C 1
ATOM 1581 O O . TYR A 1 207 ? -4.763 -3.287 -7.847 1.00 98.75 207 TYR A O 1
ATOM 1589 N N . LEU A 1 208 ? -6.254 -4.825 -8.523 1.00 98.81 208 LEU A N 1
ATOM 1590 C CA . LEU A 1 208 ? -7.088 -4.793 -7.327 1.00 98.81 208 LEU A CA 1
ATOM 1591 C C . LEU A 1 208 ? -7.425 -6.218 -6.908 1.00 98.81 208 LEU A C 1
ATOM 1593 O O . LEU A 1 208 ? -7.972 -6.976 -7.707 1.00 98.81 208 LEU A O 1
ATOM 1597 N N . PHE A 1 209 ? -7.144 -6.544 -5.653 1.00 98.81 209 PHE A N 1
ATOM 1598 C CA . PHE A 1 209 ? -7.387 -7.836 -5.026 1.00 98.81 209 PHE A CA 1
ATOM 1599 C C . PHE A 1 209 ? -8.358 -7.637 -3.867 1.00 98.81 209 PHE A C 1
ATOM 1601 O O . PHE A 1 209 ? -8.089 -6.843 -2.968 1.00 98.81 209 PHE A O 1
ATOM 1608 N N . LYS A 1 210 ? -9.492 -8.336 -3.895 1.00 98.50 210 LYS A N 1
ATOM 1609 C CA . LYS A 1 210 ? -10.489 -8.345 -2.821 1.00 98.50 210 LYS A CA 1
ATOM 1610 C C . LYS A 1 210 ? -10.627 -9.758 -2.286 1.00 98.50 210 LYS A C 1
ATOM 1612 O O . LYS A 1 210 ? -10.952 -10.669 -3.049 1.00 98.50 210 LYS A O 1
ATOM 1617 N N . PHE A 1 211 ? -10.397 -9.908 -0.993 1.00 98.06 211 PHE A N 1
ATOM 1618 C CA . PHE A 1 211 ? -10.492 -11.172 -0.278 1.00 98.06 211 PHE A CA 1
ATOM 1619 C C . PHE A 1 211 ? -11.788 -11.228 0.541 1.00 98.06 211 PHE A C 1
ATOM 1621 O O . PHE A 1 211 ? -12.423 -10.201 0.783 1.00 98.06 211 PHE A O 1
ATOM 1628 N N . GLU A 1 212 ? -12.191 -12.423 0.967 1.00 87.69 212 GLU A N 1
ATOM 1629 C CA . GLU A 1 212 ? -13.440 -12.632 1.720 1.00 87.69 212 GLU A CA 1
ATOM 1630 C C . GLU A 1 212 ? -13.450 -11.930 3.094 1.00 87.69 212 GLU A C 1
ATOM 1632 O O . GLU A 1 212 ? -14.461 -11.355 3.497 1.00 87.69 212 GLU A O 1
ATOM 1637 N N . HIS A 1 213 ? -12.319 -11.933 3.804 1.00 86.94 213 HIS A N 1
ATOM 1638 C CA . HIS A 1 213 ? -12.225 -11.516 5.207 1.00 86.94 213 HIS A CA 1
ATOM 1639 C C . HIS A 1 213 ? -11.857 -10.034 5.399 1.00 86.94 213 HIS A C 1
ATOM 1641 O O . HIS A 1 213 ? -10.906 -9.715 6.107 1.00 86.94 213 HIS A O 1
ATOM 1647 N N . ASP A 1 214 ? -12.622 -9.121 4.790 1.00 91.31 214 ASP A N 1
ATOM 1648 C CA . ASP A 1 214 ? -12.446 -7.663 4.944 1.00 91.31 214 ASP A CA 1
ATOM 1649 C C . ASP A 1 214 ? -11.018 -7.160 4.592 1.00 91.31 214 ASP A C 1
ATOM 1651 O O . ASP A 1 214 ? -10.550 -6.172 5.153 1.00 91.31 214 ASP A O 1
ATOM 1655 N N . LEU A 1 215 ? -10.324 -7.819 3.652 1.00 97.25 215 LEU A N 1
ATOM 1656 C CA . LEU A 1 215 ? -8.993 -7.435 3.154 1.00 97.25 215 LEU A CA 1
ATOM 1657 C C . LEU A 1 215 ? -9.064 -7.030 1.674 1.00 97.25 215 LEU A C 1
ATOM 1659 O O . LEU A 1 215 ? -9.606 -7.748 0.830 1.00 97.25 215 LEU A O 1
ATOM 1663 N N . THR A 1 216 ? -8.479 -5.881 1.347 1.00 98.50 216 THR A N 1
ATOM 1664 C CA . THR A 1 216 ? -8.269 -5.393 -0.018 1.00 98.50 216 THR A CA 1
ATOM 1665 C C . THR A 1 216 ? -6.816 -4.965 -0.197 1.00 98.50 216 THR A C 1
ATOM 1667 O O . THR A 1 216 ? -6.266 -4.251 0.637 1.00 98.50 216 THR A O 1
ATOM 1670 N N . VAL A 1 217 ? -6.203 -5.367 -1.311 1.00 98.75 217 VAL A N 1
ATOM 1671 C CA . VAL A 1 217 ? -4.883 -4.882 -1.732 1.00 98.75 217 VAL A CA 1
ATOM 1672 C C . VAL A 1 217 ? -5.017 -4.260 -3.117 1.00 98.75 217 VAL A C 1
ATOM 1674 O O . VAL A 1 217 ? -5.495 -4.898 -4.055 1.00 98.75 217 VAL A O 1
ATOM 1677 N N . TYR A 1 218 ? -4.606 -3.006 -3.246 1.00 98.75 218 TYR A N 1
ATOM 1678 C CA . TYR A 1 218 ? -4.516 -2.280 -4.509 1.00 98.75 218 TYR A CA 1
ATOM 1679 C C . TYR A 1 218 ? -3.044 -2.071 -4.866 1.00 98.75 218 TYR A C 1
ATOM 1681 O O . TYR A 1 218 ? -2.238 -1.757 -3.991 1.00 98.75 218 TYR A O 1
ATOM 1689 N N . VAL A 1 219 ? -2.690 -2.245 -6.141 1.00 98.62 219 VAL A N 1
ATOM 1690 C CA . VAL A 1 219 ? -1.320 -2.070 -6.638 1.00 98.62 219 VAL A CA 1
ATOM 1691 C C . VAL A 1 219 ? -1.329 -1.210 -7.899 1.00 98.62 219 VAL A C 1
ATOM 1693 O O . VAL A 1 219 ? -1.824 -1.647 -8.940 1.00 98.62 219 VAL A O 1
ATOM 1696 N N . LEU A 1 220 ? -0.740 -0.017 -7.830 1.00 97.75 220 LEU A N 1
ATOM 1697 C CA . LEU A 1 220 ? -0.499 0.841 -8.990 1.00 97.75 220 LEU A CA 1
ATOM 1698 C C . LEU A 1 220 ? 0.812 0.439 -9.675 1.00 97.75 220 LEU A C 1
ATOM 1700 O O . LEU A 1 220 ? 1.856 0.382 -9.028 1.00 97.75 220 LEU A O 1
ATOM 1704 N N . ILE A 1 221 ? 0.776 0.192 -10.986 1.00 94.19 221 ILE A N 1
ATOM 1705 C CA . ILE A 1 221 ? 1.928 -0.291 -11.757 1.00 94.19 221 ILE A CA 1
ATOM 1706 C C . ILE A 1 221 ? 2.738 0.884 -12.328 1.00 94.19 221 ILE A C 1
ATOM 1708 O O . ILE A 1 221 ? 2.260 1.608 -13.204 1.00 94.19 221 ILE A O 1
ATOM 1712 N N . GLY A 1 222 ? 3.991 1.028 -11.893 1.00 92.12 222 GLY A N 1
ATOM 1713 C CA . GLY A 1 222 ? 4.993 1.918 -12.485 1.00 92.12 222 GLY A CA 1
ATOM 1714 C C . GLY A 1 222 ? 5.863 1.227 -13.550 1.00 92.12 222 GLY A C 1
ATOM 1715 O O . GLY A 1 222 ? 5.556 0.116 -13.993 1.00 92.12 222 GLY A O 1
ATOM 1716 N N . PRO A 1 223 ? 6.951 1.871 -14.019 1.00 90.25 223 PRO A N 1
ATOM 1717 C CA . PRO A 1 223 ? 7.864 1.287 -15.004 1.00 90.25 223 PRO A CA 1
ATOM 1718 C C . PRO A 1 223 ? 8.556 0.016 -14.494 1.00 90.25 223 PRO A C 1
ATOM 1720 O O . PRO A 1 223 ? 8.568 -0.996 -15.189 1.00 90.25 223 PRO A O 1
ATOM 1723 N N . ASP A 1 224 ? 9.108 0.059 -13.290 1.00 93.44 224 ASP A N 1
ATOM 1724 C CA . ASP A 1 224 ? 9.766 -1.061 -12.609 1.00 93.44 224 ASP A CA 1
ATOM 1725 C C . ASP A 1 224 ? 9.583 -1.018 -11.079 1.00 93.44 224 ASP A C 1
ATOM 1727 O O . ASP A 1 224 ? 10.094 -1.879 -10.370 1.00 93.44 224 ASP A O 1
ATOM 1731 N N . ASN A 1 225 ? 8.784 -0.063 -10.595 1.00 94.75 225 ASN A N 1
ATOM 1732 C CA . ASN A 1 225 ? 8.263 0.048 -9.236 1.00 94.75 225 ASN A CA 1
ATOM 1733 C C . ASN A 1 225 ? 6.729 -0.062 -9.221 1.00 94.75 225 ASN A C 1
ATOM 1735 O O . ASN A 1 225 ? 6.075 -0.005 -10.264 1.00 94.75 225 ASN A O 1
ATOM 1739 N N . CYS A 1 226 ? 6.146 -0.192 -8.037 1.00 96.88 226 CYS A N 1
ATOM 1740 C CA . CYS A 1 226 ? 4.713 -0.078 -7.806 1.00 96.88 226 CYS A CA 1
ATOM 1741 C C . CYS A 1 226 ? 4.423 0.648 -6.488 1.00 96.88 226 CYS A C 1
ATOM 1743 O O . CYS A 1 226 ? 5.247 0.636 -5.578 1.00 96.88 226 CYS A O 1
ATOM 1745 N N . ASN A 1 227 ? 3.231 1.235 -6.378 1.00 97.38 227 ASN A N 1
ATOM 1746 C CA . ASN A 1 227 ? 2.674 1.640 -5.086 1.00 97.38 227 ASN A CA 1
ATOM 1747 C C . ASN A 1 227 ? 1.654 0.590 -4.648 1.00 97.38 227 ASN A C 1
ATOM 1749 O O . ASN A 1 227 ? 0.951 0.024 -5.487 1.00 97.38 227 ASN A O 1
ATOM 1753 N N . VAL A 1 228 ? 1.552 0.349 -3.346 1.00 98.38 228 VAL A N 1
ATOM 1754 C CA . VAL A 1 228 ? 0.700 -0.678 -2.747 1.00 98.38 228 VAL A CA 1
ATOM 1755 C C . VAL A 1 228 ? -0.129 -0.048 -1.635 1.00 98.38 228 VAL A C 1
ATOM 1757 O O . VAL A 1 228 ? 0.418 0.525 -0.697 1.00 98.38 228 VAL A O 1
ATOM 1760 N N . ILE A 1 229 ? -1.451 -0.177 -1.724 1.00 98.00 229 ILE A N 1
ATOM 1761 C CA . ILE A 1 229 ? -2.382 0.223 -0.666 1.00 98.00 229 ILE A CA 1
ATOM 1762 C C . ILE A 1 229 ? -3.015 -1.039 -0.087 1.00 98.00 229 ILE A C 1
ATOM 1764 O O . ILE A 1 229 ? -3.629 -1.820 -0.816 1.00 98.00 229 ILE A O 1
ATOM 1768 N N . ILE A 1 230 ? -2.873 -1.224 1.222 1.00 98.19 230 ILE A N 1
ATOM 1769 C CA . ILE A 1 230 ? -3.474 -2.318 1.987 1.00 98.19 230 ILE A CA 1
ATOM 1770 C C . ILE A 1 230 ? -4.617 -1.718 2.804 1.00 98.19 230 ILE A C 1
ATOM 1772 O O . ILE A 1 230 ? -4.395 -0.810 3.602 1.00 98.19 230 ILE A O 1
ATOM 1776 N N . GLU A 1 231 ? -5.836 -2.210 2.607 1.00 97.00 231 GLU A N 1
ATOM 1777 C CA . GLU A 1 231 ? -7.011 -1.855 3.404 1.00 97.00 231 GLU A CA 1
ATOM 1778 C C . GLU A 1 231 ? -7.539 -3.113 4.090 1.00 97.00 231 GLU A C 1
ATOM 1780 O O . GLU A 1 231 ? -7.967 -4.057 3.422 1.00 97.00 231 GLU A O 1
ATOM 1785 N N . ASN A 1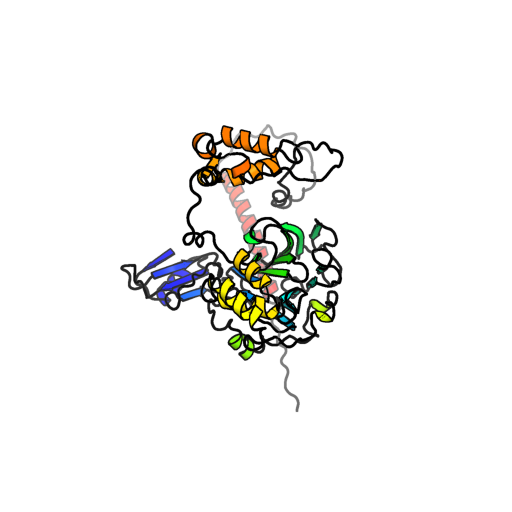 232 ? -7.519 -3.128 5.421 1.00 94.94 232 ASN A N 1
ATOM 1786 C CA . ASN A 1 232 ? -8.106 -4.204 6.210 1.00 94.94 232 ASN A CA 1
ATOM 1787 C C . ASN A 1 232 ? -8.676 -3.703 7.532 1.00 94.94 232 ASN A C 1
ATOM 1789 O O . ASN A 1 232 ? -8.452 -2.566 7.960 1.00 94.94 232 ASN A O 1
ATOM 1793 N N . ARG A 1 233 ? -9.417 -4.590 8.193 1.00 91.50 233 ARG A N 1
ATOM 1794 C CA . ARG A 1 233 ? -9.713 -4.455 9.615 1.00 91.50 233 ARG A CA 1
ATOM 1795 C C . ARG A 1 2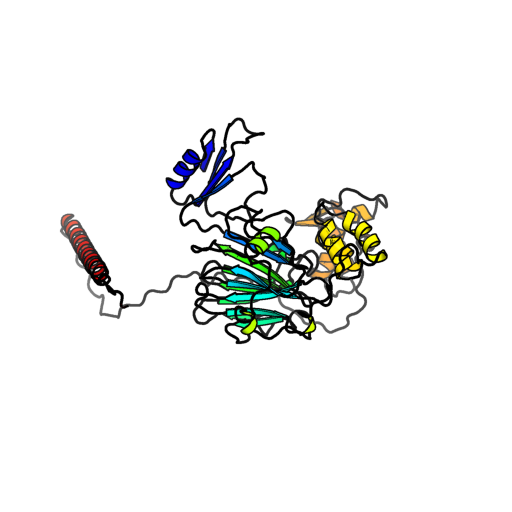33 ? -8.564 -4.969 10.478 1.00 91.50 233 ARG A C 1
ATOM 1797 O O . ARG A 1 233 ? -7.924 -5.951 10.101 1.00 91.50 233 ARG A O 1
ATOM 1804 N N . LYS A 1 234 ? -8.393 -4.390 11.671 1.00 90.25 234 LYS A N 1
ATOM 1805 C CA . LYS A 1 234 ? -7.533 -4.945 12.728 1.00 90.25 234 LYS A CA 1
ATOM 1806 C C . LYS A 1 234 ? -7.827 -6.434 12.950 1.00 90.25 234 LYS A C 1
ATOM 1808 O O . LYS A 1 234 ? -8.990 -6.838 13.050 1.00 90.25 234 LYS A O 1
ATOM 1813 N N . LEU A 1 235 ? -6.765 -7.226 13.035 1.00 89.75 235 LEU A N 1
ATOM 1814 C CA . LEU A 1 235 ? -6.825 -8.655 13.334 1.00 89.75 235 LEU A CA 1
ATOM 1815 C C . LEU A 1 235 ? -7.211 -8.898 14.806 1.00 89.75 235 LEU A C 1
ATOM 1817 O O . LEU A 1 235 ? -7.095 -8.007 15.644 1.00 89.75 235 LEU A O 1
ATOM 1821 N N . LEU A 1 236 ? -7.729 -10.091 15.112 1.00 82.56 236 LEU A N 1
ATOM 1822 C CA . LEU A 1 236 ? -8.058 -10.479 16.495 1.00 82.56 236 LEU A CA 1
ATOM 1823 C C . LEU A 1 236 ? -6.814 -10.917 17.281 1.00 82.56 236 LEU A C 1
ATOM 1825 O O . LEU A 1 236 ? -6.739 -10.701 18.485 1.00 82.56 236 LEU A O 1
ATOM 1829 N N . GLU A 1 237 ? -5.867 -11.533 16.579 1.00 81.50 237 GLU A N 1
ATOM 1830 C CA . GLU A 1 237 ? -4.542 -11.909 17.071 1.00 81.50 237 GLU A CA 1
ATOM 1831 C C . GLU A 1 237 ? -3.569 -10.726 16.934 1.00 81.50 237 GLU A C 1
ATOM 1833 O O . GLU A 1 237 ? -3.848 -9.760 16.214 1.00 81.50 237 GLU A O 1
ATOM 1838 N N . ASP A 1 238 ? -2.401 -10.825 17.575 1.00 87.75 238 ASP A N 1
ATOM 1839 C CA . ASP A 1 238 ? -1.347 -9.813 17.471 1.00 87.75 238 ASP A CA 1
ATOM 1840 C C . ASP A 1 238 ? -0.986 -9.514 16.004 1.00 87.75 238 ASP A C 1
ATOM 1842 O O . ASP A 1 238 ? -0.830 -10.417 15.171 1.00 87.75 238 ASP A O 1
ATOM 1846 N N . GLN A 1 239 ? -0.847 -8.225 15.696 1.00 91.88 239 GLN A N 1
ATOM 1847 C CA . GLN A 1 239 ? -0.455 -7.704 14.391 1.00 91.88 239 GLN A CA 1
ATOM 1848 C C . GLN A 1 239 ? 0.719 -6.743 14.578 1.00 91.88 239 GLN A C 1
ATOM 1850 O O . GLN A 1 239 ? 0.681 -5.903 15.471 1.00 91.88 239 GLN A O 1
ATOM 1855 N N . ASP A 1 240 ? 1.731 -6.839 13.722 1.00 94.31 240 ASP A N 1
ATOM 1856 C CA . ASP A 1 240 ? 2.895 -5.951 13.725 1.00 94.31 240 ASP A CA 1
ATOM 1857 C C . ASP A 1 240 ? 3.436 -5.732 12.295 1.00 94.31 240 ASP A C 1
ATOM 1859 O O . ASP A 1 240 ? 2.890 -6.276 11.333 1.00 94.31 240 ASP A O 1
ATOM 1863 N N . GLY A 1 241 ? 4.525 -4.978 12.140 1.00 96.00 241 GLY A N 1
ATOM 1864 C CA . GLY A 1 241 ? 5.207 -4.729 10.862 1.00 96.00 241 GLY A CA 1
ATOM 1865 C C . GLY A 1 241 ? 5.161 -3.264 10.427 1.00 96.00 241 GLY A C 1
ATOM 1866 O O . GLY A 1 241 ? 4.684 -2.401 11.155 1.00 96.00 241 GLY A O 1
ATOM 1867 N N . TYR A 1 242 ? 5.650 -2.972 9.221 1.00 96.94 242 TYR A N 1
ATOM 1868 C CA . TYR A 1 242 ? 5.741 -1.602 8.687 1.00 96.94 242 TYR A CA 1
ATOM 1869 C C . TYR A 1 242 ? 4.393 -0.877 8.561 1.00 96.94 242 TYR A C 1
ATOM 1871 O O . TYR A 1 242 ? 4.357 0.351 8.559 1.00 96.94 242 TYR A O 1
ATOM 1879 N N . CYS A 1 243 ? 3.285 -1.611 8.451 1.00 96.19 243 CYS A N 1
ATOM 1880 C CA . CYS A 1 243 ? 1.946 -1.033 8.460 1.00 96.19 243 CYS A CA 1
ATOM 1881 C C . CYS A 1 243 ? 1.379 -0.793 9.868 1.00 96.19 243 CYS A C 1
ATOM 1883 O O . CYS A 1 243 ? 0.275 -0.268 9.963 1.00 96.19 243 CYS A O 1
ATOM 1885 N N . GLY A 1 244 ? 2.089 -1.140 10.941 1.00 92.56 244 GLY A N 1
ATOM 1886 C CA . GLY A 1 244 ? 1.654 -0.922 12.321 1.00 92.56 244 GLY A CA 1
ATOM 1887 C C . GLY A 1 244 ? 0.630 -1.930 12.843 1.00 92.56 244 GLY A C 1
ATOM 1888 O O . GLY A 1 244 ? 0.369 -2.975 12.233 1.00 92.56 244 GLY A O 1
ATOM 1889 N N . ASN A 1 245 ? 0.065 -1.637 14.016 1.00 90.06 245 ASN A N 1
ATOM 1890 C CA . ASN A 1 245 ? -0.647 -2.610 14.858 1.00 90.06 245 ASN A CA 1
ATOM 1891 C C . ASN A 1 245 ? -2.079 -2.183 15.269 1.00 90.06 245 ASN A C 1
ATOM 1893 O O . ASN A 1 245 ? -2.752 -2.894 16.031 1.00 90.06 245 ASN A O 1
ATOM 1897 N N . PHE A 1 246 ? -2.584 -1.062 14.740 1.00 87.81 246 PHE A N 1
ATOM 1898 C CA . PHE A 1 246 ? -3.893 -0.484 15.058 1.00 87.81 246 PHE A CA 1
ATOM 1899 C C . PHE A 1 246 ? -4.057 -0.128 16.556 1.00 87.81 246 PHE A C 1
ATOM 1901 O O . PHE A 1 246 ? -5.088 -0.462 17.164 1.00 87.81 246 PHE A O 1
ATOM 1908 N N . ASN A 1 247 ? -3.053 0.475 17.199 1.00 80.88 247 ASN A N 1
ATOM 1909 C CA . ASN A 1 247 ? -3.127 0.990 18.581 1.00 80.88 247 ASN A CA 1
ATOM 1910 C C . ASN A 1 247 ? -3.339 2.521 18.668 1.00 80.88 247 ASN A C 1
ATOM 1912 O O . ASN A 1 247 ? -3.608 3.030 19.756 1.00 80.88 247 ASN A O 1
ATOM 1916 N N . CYS A 1 248 ? -3.294 3.229 17.536 1.00 78.56 248 CYS A N 1
ATOM 1917 C CA . CYS A 1 248 ? -3.283 4.688 17.391 1.00 78.56 248 CYS A CA 1
ATOM 1918 C C . CYS A 1 248 ? -2.086 5.404 18.052 1.00 78.56 248 CYS A C 1
ATOM 1920 O O . CYS A 1 248 ? -2.176 6.600 18.339 1.00 78.56 248 CYS A O 1
ATOM 1922 N N . ASP A 1 249 ? -0.984 4.691 18.275 1.00 79.44 249 ASP A N 1
ATOM 1923 C CA . ASP A 1 249 ? 0.345 5.237 18.533 1.00 79.44 249 ASP A CA 1
ATOM 1924 C C . ASP A 1 249 ? 1.101 5.324 17.194 1.00 79.44 249 ASP A C 1
ATOM 1926 O O . ASP A 1 249 ? 0.924 4.497 16.307 1.00 79.44 249 ASP A O 1
ATOM 1930 N N . THR A 1 250 ? 1.885 6.381 17.002 1.00 83.38 250 THR A N 1
ATOM 1931 C CA . THR A 1 250 ? 2.697 6.579 15.788 1.00 83.38 250 THR A CA 1
ATOM 1932 C C . THR A 1 250 ? 4.193 6.534 16.075 1.00 83.38 250 THR A C 1
ATOM 1934 O O . THR A 1 250 ? 4.995 6.688 15.147 1.00 83.38 250 THR A O 1
ATOM 1937 N N . GLU A 1 251 ? 4.567 6.373 17.347 1.00 85.56 251 GLU A N 1
ATOM 1938 C CA . GLU A 1 251 ? 5.945 6.381 17.831 1.00 85.56 251 GLU A CA 1
ATOM 1939 C C . GLU A 1 251 ? 6.550 4.967 17.845 1.00 85.56 251 GLU A C 1
ATOM 1941 O O . GLU A 1 251 ? 7.753 4.810 17.609 1.00 85.56 251 GLU A O 1
ATOM 1946 N N . ASP A 1 252 ? 5.736 3.925 18.056 1.00 88.00 252 ASP A N 1
ATOM 1947 C CA . ASP A 1 252 ? 6.150 2.522 17.924 1.00 88.00 252 ASP A CA 1
ATOM 1948 C C . ASP A 1 252 ? 6.238 2.054 16.459 1.00 88.00 252 ASP A C 1
ATOM 1950 O O . ASP A 1 252 ? 7.010 1.142 16.157 1.00 88.00 252 ASP A O 1
ATOM 1954 N N . ASP A 1 253 ? 5.564 2.739 15.537 1.00 90.44 253 ASP A N 1
ATOM 1955 C CA . ASP A 1 253 ? 5.703 2.559 14.084 1.00 90.44 253 ASP A CA 1
ATOM 1956 C C . ASP A 1 253 ? 6.999 3.149 13.492 1.00 90.44 253 ASP A C 1
ATOM 1958 O O . ASP A 1 253 ? 7.307 2.931 12.321 1.00 90.44 253 ASP A O 1
ATOM 1962 N N . THR A 1 254 ? 7.784 3.910 14.262 1.00 91.38 254 THR A N 1
ATOM 1963 C CA . THR A 1 254 ? 9.039 4.508 13.765 1.00 91.38 254 THR A CA 1
ATOM 1964 C C . THR A 1 254 ? 10.079 3.448 13.382 1.00 91.38 254 THR A C 1
ATOM 1966 O O . THR A 1 254 ? 10.131 2.368 13.971 1.00 91.38 254 THR A O 1
ATOM 1969 N N . LEU A 1 255 ? 10.985 3.765 12.444 1.00 92.31 255 LEU A N 1
ATOM 1970 C CA . LEU A 1 255 ? 12.042 2.831 12.021 1.00 92.31 255 LEU A CA 1
ATOM 1971 C C . LEU A 1 255 ? 12.898 2.334 13.204 1.00 92.31 255 LEU A C 1
ATOM 1973 O O . LEU A 1 255 ? 13.199 1.145 13.290 1.00 92.31 255 LEU A O 1
ATOM 1977 N N . ASP A 1 256 ? 13.208 3.210 14.164 1.00 94.00 256 ASP A N 1
ATOM 1978 C CA . ASP A 1 256 ? 13.930 2.862 15.396 1.00 94.00 256 ASP A CA 1
ATOM 1979 C C . ASP A 1 256 ? 13.133 1.917 16.312 1.00 94.00 256 ASP A C 1
ATOM 1981 O O . ASP A 1 256 ? 13.707 1.127 17.066 1.00 94.00 256 ASP A O 1
ATOM 1985 N N . ALA A 1 257 ? 11.802 2.002 16.310 1.00 94.81 257 ALA A N 1
ATOM 1986 C CA . ALA A 1 257 ? 10.933 1.114 17.078 1.00 94.81 257 ALA A CA 1
ATOM 1987 C C . ALA A 1 257 ? 10.681 -0.231 16.370 1.00 94.81 257 ALA A C 1
ATOM 1989 O O . ALA A 1 257 ? 10.626 -1.263 17.042 1.00 94.81 257 ALA A O 1
ATOM 1990 N N . LEU A 1 258 ? 10.629 -0.253 15.034 1.00 95.69 258 LEU A N 1
ATOM 1991 C CA . LEU A 1 258 ? 10.661 -1.479 14.227 1.00 95.69 258 LEU A CA 1
ATOM 1992 C C . LEU A 1 258 ? 12.009 -2.205 14.376 1.00 95.69 258 LEU A C 1
ATOM 1994 O O . LEU A 1 258 ? 12.040 -3.420 14.575 1.00 95.69 258 LEU A O 1
ATOM 1998 N N . SER A 1 259 ? 13.127 -1.472 14.361 1.00 95.50 259 SER A N 1
ATOM 1999 C CA . SER A 1 259 ? 14.478 -2.024 14.545 1.00 95.50 259 SER A CA 1
ATOM 2000 C C . SER A 1 259 ? 14.652 -2.658 15.926 1.00 95.50 259 SER A C 1
ATOM 2002 O O . SER A 1 259 ? 15.065 -3.813 16.024 1.00 95.50 259 SER A O 1
ATOM 2004 N N . ARG A 1 260 ? 14.215 -1.981 17.000 1.00 96.06 260 ARG A N 1
ATOM 2005 C CA . ARG A 1 260 ? 14.217 -2.537 18.370 1.00 96.06 260 ARG A CA 1
ATOM 2006 C C . ARG A 1 260 ? 13.398 -3.825 18.534 1.00 96.06 260 ARG A C 1
ATOM 2008 O O . ARG A 1 260 ? 13.620 -4.546 19.504 1.00 96.06 260 ARG A O 1
ATOM 2015 N N . ARG A 1 261 ? 12.471 -4.111 17.613 1.00 94.19 261 ARG A N 1
ATOM 2016 C CA . ARG A 1 261 ? 11.635 -5.324 17.579 1.00 94.19 261 ARG A CA 1
ATOM 2017 C C . ARG A 1 261 ? 12.093 -6.360 16.540 1.00 94.19 261 ARG A C 1
ATOM 2019 O O . ARG A 1 261 ? 11.458 -7.401 16.415 1.00 94.19 261 ARG A O 1
ATOM 2026 N N . GLY A 1 262 ? 13.188 -6.107 15.815 1.00 94.19 262 GLY A N 1
ATOM 2027 C CA . GLY A 1 262 ? 13.703 -7.008 14.774 1.00 94.19 262 GLY A CA 1
ATOM 2028 C C . GLY A 1 262 ? 12.836 -7.063 13.510 1.00 94.19 262 GLY A C 1
ATOM 2029 O O . GLY A 1 262 ? 12.814 -8.083 12.829 1.00 94.19 262 GLY A O 1
ATOM 2030 N N . LEU A 1 263 ? 12.089 -5.992 13.214 1.00 94.50 263 LEU A N 1
ATOM 2031 C CA . LEU A 1 263 ? 11.201 -5.891 12.045 1.00 94.50 263 LEU A CA 1
ATOM 2032 C C . LEU A 1 263 ? 11.743 -4.978 10.938 1.00 94.50 263 LEU A C 1
ATOM 2034 O O . LEU A 1 263 ? 11.213 -5.005 9.830 1.00 94.50 263 LEU A O 1
ATOM 2038 N N . ALA A 1 264 ? 12.783 -4.188 11.226 1.00 94.62 264 ALA A N 1
ATOM 2039 C CA . ALA A 1 264 ? 13.437 -3.323 10.242 1.00 94.62 264 ALA A CA 1
ATOM 2040 C C . ALA A 1 264 ? 14.515 -4.034 9.401 1.00 94.62 264 ALA A C 1
ATOM 2042 O O . ALA A 1 264 ? 15.000 -3.458 8.432 1.00 94.62 264 ALA A O 1
ATOM 2043 N N . ASP A 1 265 ? 14.900 -5.261 9.756 1.00 93.81 265 ASP A N 1
ATOM 2044 C CA . ASP A 1 265 ? 15.834 -6.064 8.964 1.00 93.81 265 ASP A CA 1
ATOM 2045 C C . ASP A 1 265 ? 15.083 -6.869 7.881 1.00 93.81 265 ASP A C 1
ATOM 2047 O O . ASP A 1 265 ? 13.931 -7.264 8.099 1.00 93.81 265 ASP A O 1
ATOM 2051 N N . PRO A 1 266 ? 15.704 -7.151 6.717 1.00 94.94 266 PRO A N 1
ATOM 2052 C CA . PRO A 1 266 ? 15.124 -8.041 5.714 1.00 94.94 266 PRO A CA 1
ATOM 2053 C C . PRO A 1 266 ? 14.846 -9.437 6.285 1.00 94.94 266 PRO A C 1
ATOM 2055 O O . PRO A 1 266 ? 15.686 -10.010 6.982 1.00 94.94 266 PRO A O 1
ATOM 2058 N N . MET A 1 267 ? 13.690 -10.012 5.953 1.00 95.69 267 MET A N 1
ATOM 2059 C CA . MET A 1 267 ? 13.311 -11.340 6.437 1.00 95.69 267 MET A CA 1
ATOM 2060 C C . MET A 1 267 ? 14.154 -12.467 5.807 1.00 95.69 267 MET A C 1
ATOM 2062 O O . MET A 1 267 ? 14.659 -12.313 4.688 1.00 95.69 267 MET A O 1
ATOM 2066 N N . PRO A 1 268 ? 14.269 -13.630 6.475 1.00 95.62 268 PRO A N 1
ATOM 2067 C CA . PRO A 1 268 ? 14.895 -14.819 5.904 1.00 95.62 268 PRO A CA 1
ATOM 2068 C C . PRO A 1 268 ? 14.209 -15.281 4.608 1.00 95.62 268 PRO A C 1
ATOM 2070 O O . PRO A 1 268 ? 12.984 -15.229 4.469 1.00 95.62 268 PRO A O 1
ATOM 2073 N N . ALA A 1 269 ? 14.990 -15.788 3.651 1.00 93.94 269 ALA A N 1
ATOM 2074 C CA . ALA A 1 269 ? 14.483 -16.199 2.337 1.00 93.94 269 ALA A CA 1
ATOM 2075 C C . ALA A 1 269 ? 13.491 -17.380 2.416 1.00 93.94 269 ALA A C 1
ATOM 2077 O O . ALA A 1 269 ? 12.628 -17.540 1.554 1.00 93.94 269 ALA A O 1
ATOM 2078 N N . GLU A 1 270 ? 13.591 -18.198 3.460 1.00 95.69 270 GLU A N 1
ATOM 2079 C CA . GLU A 1 270 ? 12.664 -19.276 3.788 1.00 95.69 270 GLU A CA 1
ATOM 2080 C C . GLU A 1 270 ? 11.286 -18.771 4.259 1.00 95.69 270 GLU A C 1
ATOM 2082 O O . GLU A 1 270 ? 10.280 -19.430 3.983 1.00 95.69 270 GLU A O 1
ATOM 2087 N N . GLU A 1 271 ? 11.213 -17.595 4.892 1.00 96.69 271 GLU A N 1
ATOM 2088 C CA . GLU A 1 271 ? 9.967 -16.939 5.331 1.00 96.69 271 GLU A CA 1
ATOM 2089 C C . GLU A 1 271 ? 9.288 -16.153 4.195 1.00 96.69 271 GLU A C 1
ATOM 2091 O O . GLU A 1 271 ? 8.083 -15.887 4.246 1.00 96.69 271 GLU A O 1
ATOM 2096 N N . SER A 1 272 ? 10.033 -15.827 3.134 1.00 97.75 272 SER A N 1
ATOM 2097 C CA . SER A 1 272 ? 9.516 -15.113 1.966 1.00 97.75 272 SER A CA 1
ATOM 2098 C C . SER A 1 272 ? 8.371 -15.859 1.276 1.00 97.75 272 SER A C 1
ATOM 2100 O O . SER A 1 272 ? 8.482 -17.031 0.912 1.00 97.75 272 SER A O 1
ATOM 2102 N N . LEU A 1 273 ? 7.277 -15.147 1.017 1.00 98.56 273 LEU A N 1
ATOM 2103 C CA . LEU A 1 273 ? 6.179 -15.563 0.149 1.00 98.56 273 LEU A CA 1
ATOM 2104 C C . LEU A 1 273 ? 6.501 -15.321 -1.332 1.00 98.56 273 LEU A C 1
ATOM 2106 O O . LEU A 1 273 ? 5.889 -15.938 -2.201 1.00 98.56 273 LEU A O 1
ATOM 2110 N N . PHE A 1 274 ? 7.497 -14.495 -1.664 1.00 98.25 274 PHE A N 1
ATOM 2111 C CA . PHE A 1 274 ? 7.875 -14.274 -3.061 1.00 98.25 274 PHE A CA 1
ATOM 2112 C C . PHE A 1 274 ? 8.525 -15.503 -3.722 1.00 98.25 274 PHE A C 1
ATOM 2114 O O . PHE A 1 274 ? 8.664 -15.524 -4.944 1.00 98.25 274 PHE A O 1
ATOM 2121 N N . LYS A 1 275 ? 8.854 -16.555 -2.955 1.00 97.06 275 LYS A N 1
ATOM 2122 C CA . LYS A 1 275 ? 9.205 -17.890 -3.482 1.00 97.06 275 LYS A CA 1
ATOM 2123 C C . LYS A 1 275 ? 8.067 -18.564 -4.267 1.00 97.06 275 LYS A C 1
ATOM 2125 O O . LYS A 1 275 ? 8.335 -19.471 -5.046 1.00 97.06 275 LYS A O 1
ATOM 2130 N N . TYR A 1 276 ? 6.821 -18.113 -4.081 1.00 98.00 276 TYR A N 1
ATOM 2131 C CA . TYR A 1 276 ? 5.645 -18.511 -4.869 1.00 98.00 276 TYR A CA 1
ATOM 2132 C C . TYR A 1 276 ? 5.421 -17.615 -6.103 1.00 98.00 276 TYR A C 1
ATOM 2134 O O . TYR A 1 276 ? 4.375 -17.676 -6.741 1.00 98.00 276 TYR A O 1
ATOM 2142 N N . GLY A 1 277 ? 6.386 -16.759 -6.443 1.00 97.12 277 GLY A N 1
ATOM 2143 C CA . GLY A 1 277 ? 6.419 -16.010 -7.694 1.00 97.12 277 GLY A CA 1
ATOM 2144 C C . GLY A 1 277 ? 7.746 -16.205 -8.419 1.00 97.12 277 GLY A C 1
ATOM 2145 O O . GLY A 1 277 ? 8.576 -17.035 -8.054 1.00 97.12 277 GLY A O 1
ATOM 2146 N N . GLU A 1 278 ? 7.969 -15.411 -9.461 1.00 97.06 278 GLU A N 1
ATOM 2147 C CA . GLU A 1 278 ? 9.259 -15.389 -10.150 1.00 97.06 278 GLU A CA 1
ATOM 2148 C C . GLU A 1 278 ? 10.285 -14.485 -9.440 1.00 97.06 278 GLU A C 1
ATOM 2150 O O . GLU A 1 278 ? 9.925 -13.478 -8.810 1.00 97.06 278 GLU A O 1
ATOM 2155 N N . PRO A 1 279 ? 11.587 -14.811 -9.554 1.00 95.06 279 PRO A N 1
ATOM 2156 C CA . PRO A 1 279 ? 12.644 -13.966 -9.021 1.00 95.06 279 PRO A CA 1
ATOM 2157 C C . PRO A 1 279 ? 12.651 -12.605 -9.724 1.00 95.06 279 PRO A C 1
ATOM 2159 O O . PRO A 1 279 ? 12.526 -12.513 -10.947 1.00 95.06 279 PRO A O 1
ATOM 2162 N N . ALA A 1 280 ? 12.855 -11.540 -8.946 1.00 94.38 280 ALA A N 1
ATOM 2163 C CA . ALA A 1 280 ? 13.159 -10.231 -9.508 1.00 94.38 280 ALA A CA 1
ATOM 2164 C C . ALA A 1 280 ? 14.502 -10.275 -10.272 1.00 94.38 280 ALA A C 1
ATOM 2166 O O . ALA A 1 280 ? 15.381 -11.078 -9.933 1.00 94.38 280 ALA A O 1
ATOM 2167 N N . PRO A 1 281 ? 14.720 -9.400 -11.271 1.00 94.56 281 PRO A N 1
ATOM 2168 C CA . PRO A 1 281 ? 16.021 -9.266 -11.915 1.00 94.56 281 PRO A CA 1
ATOM 2169 C C . PRO A 1 281 ? 17.132 -9.021 -10.888 1.00 94.56 281 PRO A C 1
ATOM 2171 O O . PRO A 1 281 ? 16.997 -8.163 -10.021 1.00 94.56 281 PRO A O 1
ATOM 2174 N N . ALA A 1 282 ? 18.265 -9.718 -11.009 1.00 91.00 282 ALA A N 1
ATOM 2175 C CA . ALA A 1 282 ? 19.323 -9.711 -9.988 1.00 91.00 282 ALA A CA 1
ATOM 2176 C C . ALA A 1 282 ? 19.895 -8.318 -9.638 1.00 91.00 282 ALA A C 1
ATOM 2178 O O . ALA A 1 282 ? 20.492 -8.147 -8.579 1.00 91.00 282 ALA A O 1
ATOM 2179 N N . TRP A 1 283 ? 19.724 -7.317 -10.509 1.00 89.19 283 TRP A N 1
ATOM 2180 C CA . TRP A 1 283 ? 20.131 -5.934 -10.243 1.00 89.19 283 TRP A CA 1
ATOM 2181 C C . TRP A 1 283 ? 19.219 -5.204 -9.242 1.00 89.19 283 TRP A C 1
ATOM 2183 O O . TRP A 1 283 ? 19.695 -4.290 -8.579 1.00 89.19 283 TRP A O 1
ATOM 2193 N N . VAL A 1 284 ? 17.959 -5.628 -9.084 1.00 91.88 284 VAL A N 1
ATOM 2194 C CA . VAL A 1 284 ? 16.970 -5.024 -8.171 1.00 91.88 284 VAL A CA 1
ATOM 2195 C C . VAL A 1 284 ? 17.385 -5.198 -6.705 1.00 91.88 284 VAL A C 1
ATOM 2197 O O . VAL A 1 284 ? 17.293 -4.263 -5.920 1.00 91.88 284 VAL A O 1
ATOM 2200 N N . MET A 1 285 ? 17.913 -6.371 -6.340 1.00 91.44 285 MET A N 1
ATOM 2201 C CA . MET A 1 285 ? 18.316 -6.686 -4.957 1.00 91.44 285 MET A CA 1
ATOM 2202 C C . MET A 1 285 ? 19.819 -6.487 -4.693 1.00 91.44 285 MET A C 1
ATOM 2204 O O . MET A 1 285 ? 20.301 -6.721 -3.585 1.00 91.44 285 MET A O 1
ATOM 2208 N N . LYS A 1 286 ? 20.606 -6.091 -5.703 1.00 87.06 286 LYS A N 1
ATOM 2209 C CA . LYS A 1 286 ? 22.061 -5.953 -5.564 1.00 87.06 286 LYS A CA 1
ATOM 2210 C C . LYS A 1 286 ? 22.393 -4.655 -4.831 1.00 87.06 286 LYS A C 1
ATOM 2212 O O . LYS A 1 286 ? 22.464 -3.620 -5.484 1.00 87.06 286 LYS A O 1
ATOM 2217 N N . LYS A 1 287 ? 22.650 -4.725 -3.515 1.00 80.88 287 LYS A N 1
ATOM 2218 C CA . LYS A 1 287 ? 23.008 -3.561 -2.679 1.00 80.88 287 LYS A CA 1
ATOM 2219 C C . LYS A 1 287 ? 24.044 -2.661 -3.367 1.00 80.88 287 LYS A C 1
ATOM 2221 O O . LYS A 1 287 ? 25.172 -3.078 -3.640 1.00 80.88 287 LYS A O 1
ATOM 2226 N N . VAL A 1 288 ? 23.627 -1.432 -3.649 1.00 71.00 288 VAL A N 1
ATOM 2227 C CA . VAL A 1 288 ? 24.474 -0.321 -4.085 1.00 71.00 288 VAL A CA 1
ATOM 2228 C C . VAL A 1 288 ? 24.621 0.596 -2.878 1.00 71.00 288 VAL A C 1
ATOM 2230 O O . VAL A 1 288 ? 23.670 0.777 -2.123 1.00 71.00 288 VAL A O 1
ATOM 2233 N N . SER A 1 289 ? 25.805 1.165 -2.661 1.00 62.34 289 SER A N 1
ATOM 2234 C CA . SER A 1 289 ? 25.980 2.185 -1.628 1.00 62.34 289 SER A CA 1
ATOM 2235 C C . SER A 1 289 ? 25.078 3.380 -1.938 1.00 62.34 289 SER A C 1
ATOM 2237 O O . SER A 1 289 ? 25.304 4.069 -2.938 1.00 62.34 289 SER A O 1
ATOM 2239 N N . ALA A 1 290 ? 24.071 3.611 -1.094 1.00 55.00 290 ALA A N 1
ATOM 2240 C CA . ALA A 1 290 ? 23.301 4.845 -1.106 1.00 55.00 290 ALA A CA 1
ATOM 2241 C C . ALA A 1 290 ? 24.270 6.031 -0.969 1.00 55.00 290 ALA A C 1
ATOM 2243 O O . ALA A 1 290 ? 25.090 6.006 -0.048 1.00 55.00 290 ALA A O 1
ATOM 2244 N N . PRO A 1 291 ? 24.223 7.055 -1.844 1.00 54.19 291 PRO A N 1
ATOM 2245 C CA . PRO A 1 291 ? 24.863 8.312 -1.523 1.00 54.19 291 PRO A CA 1
ATOM 2246 C C . PRO A 1 291 ? 24.130 8.858 -0.302 1.00 54.19 291 PRO A C 1
ATOM 2248 O O . PRO A 1 291 ? 22.906 9.014 -0.321 1.00 54.19 291 PRO A O 1
ATOM 2251 N N . SER A 1 292 ? 24.860 9.147 0.771 1.00 59.72 292 SER A N 1
ATOM 2252 C CA . SER A 1 292 ? 24.285 9.970 1.827 1.00 59.72 292 SER A CA 1
ATOM 2253 C C . SER A 1 292 ? 23.918 11.347 1.249 1.00 59.72 292 SER A C 1
ATOM 2255 O O . SER A 1 292 ? 24.380 11.747 0.174 1.00 59.72 292 SER A O 1
ATOM 2257 N N . LEU A 1 293 ? 23.145 12.146 1.989 1.00 62.91 293 LEU A N 1
ATOM 2258 C CA . LEU A 1 293 ? 22.983 13.562 1.640 1.00 62.91 293 LEU A CA 1
ATOM 2259 C C . LEU A 1 293 ? 24.334 14.310 1.610 1.00 62.91 293 LEU A C 1
ATOM 2261 O O . LEU A 1 293 ? 24.403 15.403 1.049 1.00 62.91 293 LEU A O 1
ATOM 2265 N N . GLU A 1 294 ? 25.397 13.750 2.190 1.00 64.56 294 GLU A N 1
ATOM 2266 C CA . GLU A 1 294 ? 26.766 14.274 2.187 1.00 64.56 294 GLU A CA 1
ATOM 2267 C C . GLU A 1 294 ? 27.532 13.866 0.909 1.00 64.56 294 GLU A C 1
ATOM 2269 O O . GLU A 1 294 ? 28.296 14.676 0.388 1.00 64.56 294 GLU A O 1
ATOM 2274 N N . ASP A 1 295 ? 27.248 12.682 0.348 1.00 69.31 295 ASP A N 1
ATOM 2275 C CA . ASP A 1 295 ? 27.837 12.144 -0.896 1.00 69.31 295 ASP A CA 1
ATOM 2276 C C . ASP A 1 295 ? 27.101 12.570 -2.182 1.00 69.31 295 ASP A C 1
ATOM 2278 O O . ASP A 1 295 ? 27.551 12.284 -3.294 1.00 69.31 295 ASP A O 1
ATOM 2282 N N . CYS A 1 296 ? 25.944 13.219 -2.054 1.00 78.00 296 CYS A N 1
ATOM 2283 C CA . CYS A 1 296 ? 25.157 13.692 -3.190 1.00 78.00 296 CYS A CA 1
ATOM 2284 C C . CYS A 1 296 ? 25.947 14.689 -4.059 1.00 78.00 296 CYS A C 1
ATOM 2286 O O . CYS A 1 296 ? 26.544 15.631 -3.530 1.00 78.00 296 CYS A O 1
ATOM 2288 N N . ASP A 1 297 ? 25.914 14.521 -5.393 1.00 83.12 297 ASP A N 1
ATOM 2289 C CA . ASP A 1 297 ? 26.631 15.406 -6.324 1.00 83.12 297 ASP A CA 1
ATOM 2290 C C . ASP A 1 297 ? 26.292 16.882 -6.023 1.00 83.12 297 ASP A C 1
ATOM 2292 O O . ASP A 1 297 ? 25.111 17.250 -6.018 1.00 83.12 297 ASP A O 1
ATOM 2296 N N . PRO A 1 298 ? 27.291 17.757 -5.783 1.00 86.94 298 PRO A N 1
ATOM 2297 C CA . PRO A 1 298 ? 27.032 19.123 -5.334 1.00 86.94 298 PRO A CA 1
ATOM 2298 C C . PRO A 1 298 ? 26.148 19.955 -6.273 1.00 86.94 298 PRO A C 1
ATOM 2300 O O . PRO A 1 298 ? 25.474 20.875 -5.809 1.00 86.94 298 PRO A O 1
ATOM 2303 N N . LYS A 1 299 ? 26.123 19.653 -7.580 1.00 87.69 299 LYS A N 1
ATOM 2304 C CA . LYS A 1 299 ? 25.257 20.338 -8.551 1.00 87.69 299 LYS A CA 1
ATOM 2305 C C . LYS A 1 299 ? 23.825 19.827 -8.452 1.00 87.69 299 LYS A C 1
ATOM 2307 O O . LYS A 1 299 ? 22.901 20.637 -8.451 1.00 87.69 299 LYS A O 1
ATOM 2312 N N . VAL A 1 300 ? 23.647 18.508 -8.332 1.00 86.69 300 VAL A N 1
ATOM 2313 C CA . VAL A 1 300 ? 22.331 17.888 -8.111 1.00 86.69 300 VAL A CA 1
ATOM 2314 C C . VAL A 1 300 ? 21.735 18.383 -6.795 1.00 86.69 300 VAL A C 1
ATOM 2316 O O . VAL A 1 300 ? 20.611 18.878 -6.796 1.00 86.69 300 VAL A O 1
ATOM 2319 N N . LYS A 1 301 ? 22.507 18.361 -5.700 1.00 87.25 301 LYS A N 1
ATOM 2320 C CA . LYS A 1 301 ? 22.067 18.827 -4.376 1.00 87.25 301 LYS A CA 1
ATOM 2321 C C . LYS A 1 301 ? 21.652 20.300 -4.379 1.00 87.25 301 LYS A C 1
ATOM 2323 O O . LYS A 1 301 ? 20.610 20.640 -3.825 1.00 87.25 301 LYS A O 1
ATOM 2328 N N . ALA A 1 302 ? 22.442 21.178 -5.005 1.00 88.00 302 ALA A N 1
ATOM 2329 C CA . ALA A 1 302 ? 22.133 22.607 -5.080 1.00 88.00 302 ALA A CA 1
ATOM 2330 C C . ALA A 1 302 ? 20.842 22.893 -5.869 1.00 88.00 302 ALA A C 1
ATOM 2332 O O . ALA A 1 302 ? 20.029 23.718 -5.450 1.00 88.00 302 ALA A O 1
ATOM 2333 N N . GLU A 1 303 ? 20.628 22.191 -6.983 1.00 89.12 303 GLU A N 1
ATOM 2334 C CA . GLU A 1 303 ? 19.425 22.349 -7.805 1.00 89.12 303 GLU A CA 1
ATOM 2335 C C . GLU A 1 303 ? 18.184 21.712 -7.153 1.00 89.12 303 GLU A C 1
ATOM 2337 O O . GLU A 1 303 ? 17.087 22.272 -7.228 1.00 89.12 303 GLU A O 1
ATOM 2342 N N . ALA A 1 304 ? 18.358 20.593 -6.444 1.00 87.81 304 ALA A N 1
ATOM 2343 C CA . ALA A 1 304 ? 17.315 19.968 -5.638 1.00 87.81 304 ALA A CA 1
ATOM 2344 C C . ALA A 1 304 ? 16.873 20.887 -4.489 1.00 87.81 304 ALA A C 1
ATOM 2346 O O . ALA A 1 304 ? 15.687 21.177 -4.381 1.00 87.81 304 ALA A O 1
ATOM 2347 N N . LEU A 1 305 ? 17.805 21.457 -3.713 1.00 88.62 305 LEU A N 1
ATOM 2348 C CA . LEU A 1 305 ? 17.506 22.459 -2.675 1.00 88.62 305 LEU A CA 1
ATOM 2349 C C . LEU A 1 305 ? 16.695 23.646 -3.227 1.00 88.62 305 LEU A C 1
ATOM 2351 O O . LEU A 1 305 ? 15.720 24.076 -2.612 1.00 88.62 305 LEU A O 1
ATOM 2355 N N . ARG A 1 306 ? 17.055 24.149 -4.416 1.00 87.81 306 ARG A N 1
ATOM 2356 C CA . ARG A 1 306 ? 16.349 25.253 -5.094 1.00 87.81 306 ARG A CA 1
ATOM 2357 C C . ARG A 1 306 ? 14.932 24.876 -5.555 1.00 87.81 306 ARG A C 1
ATOM 2359 O O . ARG A 1 306 ? 14.059 25.742 -5.641 1.00 87.81 306 ARG A O 1
ATOM 2366 N N . THR A 1 307 ? 14.721 23.611 -5.906 1.00 87.88 307 THR A N 1
ATOM 2367 C CA . THR A 1 307 ? 13.468 23.103 -6.482 1.00 87.88 307 THR A CA 1
ATOM 2368 C C . THR A 1 307 ? 12.508 22.650 -5.381 1.00 87.88 307 THR A C 1
ATOM 2370 O O . THR A 1 307 ? 11.391 23.156 -5.297 1.00 87.88 307 THR A O 1
ATOM 2373 N N . CYS A 1 308 ? 12.980 21.782 -4.486 1.00 85.19 308 CYS A N 1
ATOM 2374 C CA . CYS A 1 308 ? 12.237 21.207 -3.367 1.00 85.19 308 CYS A CA 1
ATOM 2375 C C . CYS A 1 308 ? 11.934 22.207 -2.248 1.00 85.19 308 CYS A C 1
ATOM 2377 O O . CYS A 1 308 ? 10.936 22.038 -1.561 1.00 85.19 308 CYS A O 1
ATOM 2379 N N . GLY A 1 309 ? 12.722 23.279 -2.081 1.00 83.00 309 GLY A N 1
ATOM 2380 C CA . GLY A 1 309 ? 12.500 24.315 -1.054 1.00 83.00 309 GLY A CA 1
ATOM 2381 C C . GLY A 1 309 ? 11.186 25.110 -1.177 1.00 83.00 309 GLY A C 1
ATOM 2382 O O . GLY A 1 309 ? 10.974 26.065 -0.435 1.00 83.00 309 GLY A O 1
ATOM 2383 N N . GLN A 1 310 ? 10.326 24.750 -2.135 1.00 79.56 310 GLN A N 1
ATOM 2384 C CA . GLN A 1 310 ? 8.964 25.260 -2.315 1.00 79.56 310 GLN A CA 1
ATOM 2385 C C . GLN A 1 310 ? 7.896 24.358 -1.663 1.00 79.56 310 GLN A C 1
ATOM 2387 O O . GLN A 1 310 ? 6.730 24.738 -1.658 1.00 79.56 310 GLN A O 1
ATOM 2392 N N . LEU A 1 311 ? 8.277 23.179 -1.157 1.00 70.75 311 LEU A N 1
ATOM 2393 C CA . LEU A 1 311 ? 7.392 22.204 -0.509 1.00 70.75 311 LEU A CA 1
ATOM 2394 C C . LEU A 1 311 ? 7.306 22.418 1.018 1.00 70.75 311 LEU A C 1
ATOM 2396 O O . LEU A 1 311 ? 8.174 23.095 1.583 1.00 70.75 311 LEU A O 1
ATOM 2400 N N . PRO A 1 312 ? 6.303 21.836 1.704 1.00 71.56 312 PRO A N 1
ATOM 2401 C CA . PRO A 1 312 ? 6.218 21.820 3.166 1.00 71.56 312 PRO A CA 1
ATOM 2402 C C . PRO A 1 312 ? 7.423 21.163 3.861 1.00 71.56 312 PRO A C 1
ATOM 2404 O O . PRO A 1 312 ? 8.132 20.330 3.294 1.00 71.56 312 PRO A O 1
ATOM 2407 N N . GLU A 1 313 ? 7.654 21.535 5.122 1.00 52.34 313 GLU A N 1
ATOM 2408 C CA . GLU A 1 313 ? 8.714 20.967 5.963 1.00 52.34 313 GLU A CA 1
ATOM 2409 C C . GLU A 1 313 ? 8.475 19.461 6.192 1.00 52.34 313 GLU A C 1
ATOM 2411 O O . GLU A 1 313 ? 7.416 19.057 6.669 1.00 52.34 313 GLU A O 1
ATOM 2416 N N . GLY A 1 314 ? 9.454 18.631 5.814 1.00 55.84 314 GLY A N 1
ATOM 2417 C CA . GLY A 1 314 ? 9.304 17.176 5.661 1.00 55.84 314 GLY A CA 1
ATOM 2418 C C . GLY A 1 314 ? 9.420 16.755 4.194 1.00 55.84 314 GLY A C 1
ATOM 2419 O O . GLY A 1 314 ? 10.410 16.130 3.812 1.00 55.84 314 GLY A O 1
ATOM 2420 N N . ASP A 1 315 ? 8.490 17.202 3.351 1.00 64.62 315 ASP A N 1
ATOM 2421 C CA . ASP A 1 315 ? 8.445 16.887 1.913 1.00 64.62 315 ASP A CA 1
ATOM 2422 C C . ASP A 1 315 ? 9.683 17.407 1.160 1.00 64.62 315 ASP A C 1
ATOM 2424 O O . ASP A 1 315 ? 10.167 16.783 0.213 1.00 64.62 315 ASP A O 1
ATOM 2428 N N . GLN A 1 316 ? 10.267 18.521 1.626 1.00 73.69 316 GLN A N 1
ATOM 2429 C CA . GLN A 1 316 ? 11.550 19.015 1.112 1.00 73.69 316 GLN A CA 1
ATOM 2430 C C . GLN A 1 316 ? 12.668 17.969 1.228 1.00 73.69 316 GLN A C 1
ATOM 2432 O O . GLN A 1 316 ? 13.484 17.849 0.316 1.00 73.69 316 GLN A O 1
ATOM 2437 N N . HIS A 1 317 ? 12.731 17.227 2.340 1.00 70.38 317 HIS A N 1
ATOM 2438 C CA . HIS A 1 317 ? 13.801 16.259 2.586 1.00 70.38 317 HIS A CA 1
ATOM 2439 C C . HIS A 1 317 ? 13.660 15.032 1.681 1.00 70.38 317 HIS A C 1
ATOM 2441 O O . HIS A 1 317 ? 14.663 14.618 1.102 1.00 70.38 317 HIS A O 1
ATOM 2447 N N . ALA A 1 318 ? 12.436 14.520 1.502 1.00 70.81 318 ALA A N 1
ATOM 2448 C CA . ALA A 1 318 ? 12.139 13.445 0.554 1.00 70.81 318 ALA A CA 1
ATOM 2449 C C . ALA A 1 318 ? 12.525 13.851 -0.879 1.00 70.81 318 ALA A C 1
ATOM 2451 O O . ALA A 1 318 ? 13.401 13.240 -1.480 1.00 70.81 318 ALA A O 1
ATOM 2452 N N . CYS A 1 319 ? 12.015 14.985 -1.367 1.00 78.62 319 CYS A N 1
ATOM 2453 C CA . CYS A 1 319 ? 12.307 15.499 -2.710 1.00 78.62 319 CYS A CA 1
ATOM 2454 C C . CYS A 1 319 ? 13.815 15.738 -2.976 1.00 78.62 319 CYS A C 1
ATOM 2456 O O . CYS A 1 319 ? 14.309 15.512 -4.086 1.00 78.62 319 CYS A O 1
ATOM 2458 N N . ILE A 1 320 ? 14.581 16.197 -1.973 1.00 80.81 320 ILE A N 1
ATOM 2459 C CA . ILE A 1 320 ? 16.042 16.353 -2.109 1.00 80.81 320 ILE A CA 1
ATOM 2460 C C . ILE A 1 320 ? 16.726 14.984 -2.148 1.00 80.81 320 ILE A C 1
ATOM 2462 O O . ILE A 1 320 ? 17.640 14.782 -2.951 1.00 80.81 320 ILE A O 1
ATOM 2466 N N . PHE A 1 321 ? 16.291 14.054 -1.297 1.00 77.44 321 PHE A N 1
ATOM 2467 C CA . PHE A 1 321 ? 16.803 12.692 -1.266 1.00 77.44 321 PHE A CA 1
ATOM 2468 C C . PHE A 1 321 ? 16.537 11.962 -2.592 1.00 77.44 321 PHE A C 1
ATOM 2470 O O . PHE A 1 321 ? 17.483 11.422 -3.160 1.00 77.44 321 PHE A O 1
ATOM 2477 N N . ASP A 1 322 ? 15.331 12.064 -3.156 1.00 73.88 322 ASP A N 1
ATOM 2478 C CA . ASP A 1 322 ? 14.956 11.525 -4.471 1.00 73.88 322 ASP A CA 1
ATOM 2479 C C . ASP A 1 322 ? 15.906 11.990 -5.584 1.00 73.88 322 ASP A C 1
ATOM 2481 O O . ASP A 1 322 ? 16.414 11.185 -6.371 1.00 73.88 322 ASP A O 1
ATOM 2485 N N . ALA A 1 323 ? 16.212 13.292 -5.642 1.00 82.25 323 ALA A N 1
ATOM 2486 C CA . ALA A 1 323 ? 17.162 13.835 -6.613 1.00 82.25 323 ALA A CA 1
ATOM 2487 C C . ALA A 1 323 ? 18.588 13.309 -6.415 1.00 82.25 323 ALA A C 1
ATOM 2489 O O . ALA A 1 323 ? 19.271 12.993 -7.395 1.00 82.25 323 ALA A O 1
ATOM 2490 N N . CYS A 1 324 ? 19.029 13.180 -5.164 1.00 80.12 324 CYS A N 1
ATOM 2491 C CA . CYS A 1 324 ? 20.329 12.616 -4.819 1.00 80.12 324 CYS A CA 1
ATOM 2492 C C . CYS A 1 324 ? 20.423 11.115 -5.153 1.00 80.12 324 CYS A C 1
ATOM 2494 O O . CYS A 1 324 ? 21.411 10.688 -5.752 1.00 80.12 324 CYS A O 1
ATOM 2496 N N . ALA A 1 325 ? 19.386 10.328 -4.856 1.00 73.19 325 ALA A N 1
ATOM 2497 C CA . ALA A 1 325 ? 19.322 8.888 -5.109 1.00 73.19 325 ALA A CA 1
ATOM 2498 C C . ALA A 1 325 ? 19.125 8.536 -6.598 1.00 73.19 325 ALA A C 1
ATOM 2500 O O . ALA A 1 325 ? 19.624 7.519 -7.090 1.00 73.19 325 ALA A O 1
ATOM 2501 N N . ALA A 1 326 ? 18.440 9.397 -7.352 1.00 73.12 326 ALA A N 1
ATOM 2502 C CA . ALA A 1 326 ? 18.378 9.315 -8.810 1.00 73.12 326 ALA A CA 1
ATOM 2503 C C . ALA A 1 326 ? 19.640 9.881 -9.498 1.00 73.12 326 ALA A C 1
ATOM 2505 O O . ALA A 1 326 ? 19.823 9.698 -10.704 1.00 73.12 326 ALA A O 1
ATOM 2506 N N . ASN A 1 327 ? 20.505 10.580 -8.749 1.00 77.50 327 ASN A N 1
ATOM 2507 C CA . ASN A 1 327 ? 21.627 11.382 -9.247 1.00 77.50 327 ASN A CA 1
ATOM 2508 C C . ASN A 1 327 ? 21.214 12.346 -10.384 1.00 77.50 327 ASN A C 1
ATOM 2510 O O . ASN A 1 327 ? 21.906 12.498 -11.394 1.00 77.50 327 ASN A O 1
ATOM 2514 N N . THR A 1 328 ? 20.036 12.965 -10.251 1.00 80.44 328 THR A N 1
ATOM 2515 C CA . THR A 1 328 ? 19.506 13.943 -11.209 1.00 80.44 328 THR A CA 1
ATOM 2516 C C . THR A 1 328 ? 18.491 14.889 -10.572 1.00 80.44 328 THR A C 1
ATOM 2518 O O . THR A 1 328 ? 17.541 14.474 -9.913 1.00 80.44 328 THR A O 1
ATOM 2521 N N . ALA A 1 329 ? 18.623 16.184 -10.865 1.00 81.75 329 ALA A N 1
ATOM 2522 C CA . ALA A 1 329 ? 17.659 17.203 -10.449 1.00 81.75 329 ALA A CA 1
ATOM 2523 C C . ALA A 1 329 ? 16.282 17.079 -11.141 1.00 81.75 329 ALA A C 1
ATOM 2525 O O . ALA A 1 329 ? 15.316 17.725 -10.731 1.00 81.75 329 ALA A O 1
ATOM 2526 N N . THR A 1 330 ? 16.159 16.237 -12.177 1.00 79.31 330 THR A N 1
ATOM 2527 C CA . THR A 1 330 ? 14.868 15.964 -12.825 1.00 79.31 330 THR A CA 1
ATOM 2528 C C . THR A 1 330 ? 13.886 15.273 -11.878 1.00 79.31 330 THR A C 1
ATOM 2530 O O . THR A 1 330 ? 12.696 15.555 -11.981 1.00 79.31 330 THR A O 1
ATOM 2533 N N . ALA A 1 331 ? 14.356 14.433 -10.943 1.00 73.19 331 ALA A N 1
ATOM 2534 C CA . ALA A 1 331 ? 13.484 13.792 -9.954 1.00 73.19 331 ALA A CA 1
ATOM 2535 C C . ALA A 1 331 ? 12.800 14.849 -9.070 1.00 73.19 331 ALA A C 1
ATOM 2537 O O . ALA A 1 331 ? 11.589 14.991 -9.161 1.00 73.19 331 ALA A O 1
ATOM 2538 N N . ALA A 1 332 ? 13.563 15.739 -8.419 1.00 79.38 332 ALA A N 1
ATOM 2539 C CA . ALA A 1 332 ? 13.011 16.867 -7.653 1.00 79.38 332 ALA A CA 1
ATOM 2540 C C . ALA A 1 332 ? 11.958 17.698 -8.417 1.00 79.38 332 ALA A C 1
ATOM 2542 O O . ALA A 1 332 ? 10.998 18.187 -7.830 1.00 79.38 332 ALA A O 1
ATOM 2543 N N . THR A 1 333 ? 12.109 17.864 -9.737 1.00 77.12 333 THR A N 1
ATOM 2544 C CA . THR A 1 333 ? 11.094 18.554 -10.556 1.00 77.12 333 THR A CA 1
ATOM 2545 C C . THR A 1 333 ? 9.801 17.746 -10.688 1.00 77.12 333 THR A C 1
ATOM 2547 O O . THR A 1 333 ? 8.712 18.317 -10.653 1.00 77.12 333 THR A O 1
ATOM 2550 N N . GLN A 1 334 ? 9.915 16.427 -10.849 1.00 70.44 334 GLN A N 1
ATOM 2551 C CA . GLN A 1 334 ? 8.779 15.508 -10.894 1.00 70.44 334 GLN A CA 1
ATOM 2552 C C . GLN A 1 334 ? 8.073 15.449 -9.539 1.00 70.44 334 GLN A C 1
ATOM 2554 O O . GLN A 1 334 ? 6.852 15.574 -9.496 1.00 70.44 334 GLN A O 1
ATOM 2559 N N . ASP A 1 335 ? 8.820 15.359 -8.444 1.00 68.50 335 ASP A N 1
ATOM 2560 C CA . ASP A 1 335 ? 8.246 15.187 -7.110 1.00 68.50 335 ASP A CA 1
ATOM 2561 C C . ASP A 1 335 ? 7.551 16.481 -6.647 1.00 68.50 335 ASP A C 1
ATOM 2563 O O . ASP A 1 335 ? 6.395 16.440 -6.230 1.00 68.50 335 ASP A O 1
ATOM 2567 N N . VAL A 1 336 ? 8.131 17.661 -6.921 1.00 74.56 336 VAL A N 1
ATOM 2568 C CA . VAL A 1 336 ? 7.430 18.957 -6.771 1.00 74.56 336 VAL A CA 1
ATOM 2569 C C . VAL A 1 336 ? 6.162 19.053 -7.630 1.00 74.56 336 VAL A C 1
ATOM 2571 O O . VAL A 1 336 ? 5.201 19.700 -7.219 1.00 74.56 336 VAL A O 1
ATOM 2574 N N . SER A 1 337 ? 6.127 18.441 -8.818 1.00 72.06 337 SER A N 1
ATOM 2575 C CA . SER A 1 337 ? 4.927 18.467 -9.673 1.00 72.06 337 SER A CA 1
ATOM 2576 C C . SER A 1 337 ? 3.799 17.548 -9.191 1.00 72.06 337 SER A C 1
ATOM 2578 O O . SER A 1 337 ? 2.656 17.760 -9.582 1.00 72.06 337 SER A O 1
ATOM 2580 N N . VAL A 1 338 ? 4.113 16.554 -8.351 1.00 63.47 338 VAL A N 1
ATOM 2581 C CA . VAL A 1 338 ? 3.144 15.619 -7.753 1.00 63.47 338 VAL A CA 1
ATOM 2582 C C . VAL A 1 338 ? 2.683 16.104 -6.374 1.00 63.47 338 VAL A C 1
ATOM 2584 O O . VAL A 1 338 ? 1.510 15.963 -6.048 1.00 63.47 338 VAL A O 1
ATOM 2587 N N . LEU A 1 339 ? 3.583 16.701 -5.585 1.00 60.53 339 LEU A N 1
ATOM 2588 C CA . LEU A 1 339 ? 3.331 17.126 -4.200 1.00 60.53 339 LEU A CA 1
ATOM 2589 C C . LEU A 1 339 ? 2.689 18.516 -4.060 1.00 60.53 339 LEU A C 1
ATOM 2591 O O . LEU A 1 339 ? 2.197 18.860 -2.988 1.00 60.53 339 LEU A O 1
ATOM 2595 N N . ARG A 1 340 ? 2.680 19.337 -5.117 1.00 60.12 340 ARG A N 1
ATOM 2596 C CA . ARG A 1 340 ? 2.020 20.652 -5.097 1.00 60.12 340 ARG A CA 1
ATOM 2597 C C . ARG A 1 340 ? 0.504 20.516 -4.992 1.00 60.12 340 ARG A C 1
ATOM 2599 O O . ARG A 1 340 ? -0.133 19.974 -5.894 1.00 60.12 340 ARG A O 1
ATOM 2606 N N . THR A 1 341 ? -0.084 21.104 -3.952 1.00 46.75 341 THR A N 1
ATOM 2607 C CA . THR A 1 341 ? -1.542 21.209 -3.846 1.00 46.75 341 THR A CA 1
ATOM 2608 C C . THR A 1 341 ? -2.056 22.452 -4.589 1.00 46.75 341 THR A C 1
ATOM 2610 O O . THR A 1 341 ? -1.321 23.433 -4.740 1.00 46.75 341 THR A O 1
ATOM 2613 N N . PRO A 1 342 ? -3.332 22.482 -5.026 1.00 47.41 342 PRO A N 1
ATOM 2614 C CA . PRO A 1 342 ? -3.924 23.675 -5.642 1.00 47.41 342 PRO A CA 1
ATOM 2615 C C . PRO A 1 342 ? -3.965 24.920 -4.735 1.00 47.41 342 PRO A C 1
ATOM 2617 O O . PRO A 1 342 ? -4.205 26.022 -5.226 1.00 47.41 342 PRO A O 1
ATOM 2620 N N . GLU A 1 343 ? -3.753 24.774 -3.423 1.00 46.00 343 GLU A N 1
ATOM 2621 C CA . GLU A 1 343 ? -3.751 25.895 -2.473 1.00 46.00 343 GLU A CA 1
ATOM 2622 C C . GLU A 1 343 ? -2.427 26.694 -2.509 1.00 46.00 343 GLU A C 1
ATOM 2624 O O . GLU A 1 343 ? -2.403 27.876 -2.151 1.00 46.00 343 GLU A O 1
ATOM 2629 N N . ASP A 1 344 ? -1.345 26.102 -3.031 1.00 46.66 344 ASP A N 1
ATOM 2630 C CA . ASP A 1 344 ? 0.011 26.672 -3.014 1.00 46.66 344 ASP A CA 1
ATOM 2631 C C . ASP A 1 344 ? 0.299 27.675 -4.154 1.00 46.66 344 ASP A C 1
ATOM 2633 O O . ASP A 1 344 ? 1.285 28.418 -4.112 1.00 46.66 344 ASP A O 1
ATOM 2637 N N . GLU A 1 345 ? -0.560 27.766 -5.177 1.00 47.84 345 GLU A N 1
ATOM 2638 C CA . GLU A 1 345 ? -0.351 28.664 -6.331 1.00 47.84 345 GLU A CA 1
ATOM 2639 C C . GLU A 1 345 ? -0.582 30.159 -6.015 1.00 47.84 345 GLU A C 1
ATOM 2641 O O . GLU A 1 345 ? -0.283 31.040 -6.825 1.00 47.84 345 GLU A O 1
ATOM 2646 N N . GLY A 1 346 ? -1.072 30.487 -4.814 1.00 41.66 346 GLY A N 1
ATOM 2647 C CA . GLY A 1 346 ? -1.494 31.842 -4.440 1.00 41.66 346 GLY A CA 1
ATOM 2648 C C . GLY A 1 346 ? -0.393 32.915 -4.355 1.00 41.66 346 GLY A C 1
ATOM 2649 O O . GLY A 1 346 ? -0.722 34.095 -4.200 1.00 41.66 346 GLY A O 1
ATOM 2650 N N . LYS A 1 347 ? 0.903 32.562 -4.423 1.00 40.88 347 LYS A N 1
ATOM 2651 C CA . LYS A 1 347 ? 2.023 33.511 -4.229 1.00 40.88 347 LYS A CA 1
ATOM 2652 C C . LYS A 1 347 ? 3.273 33.240 -5.088 1.00 40.88 347 LYS A C 1
ATOM 2654 O O . LYS A 1 347 ? 4.324 32.932 -4.537 1.00 40.88 347 LYS A O 1
ATOM 2659 N N . ALA A 1 348 ? 3.204 33.501 -6.400 1.00 35.12 348 ALA A N 1
ATOM 2660 C CA . ALA A 1 348 ? 4.191 34.346 -7.114 1.00 35.12 348 ALA A CA 1
ATOM 2661 C C . ALA A 1 348 ? 3.989 34.374 -8.646 1.00 35.12 348 ALA A C 1
ATOM 2663 O O . ALA A 1 348 ? 4.376 33.431 -9.324 1.00 35.12 348 ALA A O 1
ATOM 2664 N N . ALA A 1 349 ? 3.497 35.498 -9.192 1.00 32.75 349 ALA A N 1
ATOM 2665 C CA . ALA A 1 349 ? 4.027 36.199 -10.385 1.00 32.75 349 ALA A CA 1
ATOM 2666 C C . ALA A 1 349 ? 3.001 37.181 -10.994 1.00 32.75 349 ALA A C 1
ATOM 2668 O O . ALA A 1 349 ? 1.790 37.041 -10.857 1.00 32.75 349 ALA A O 1
ATOM 2669 N N . SER A 1 350 ? 3.507 38.201 -11.686 1.00 35.00 350 SER A N 1
ATOM 2670 C CA . SER A 1 350 ? 2.772 39.294 -12.343 1.00 35.00 350 SER A CA 1
ATOM 2671 C C . SER A 1 350 ? 3.658 39.835 -13.486 1.00 35.00 350 SER A C 1
ATOM 2673 O O . SER A 1 350 ? 4.872 39.656 -13.385 1.00 35.00 350 SER A O 1
ATOM 2675 N N . PRO A 1 351 ? 3.180 40.570 -14.515 1.00 47.34 351 PRO A N 1
ATOM 2676 C CA . PRO A 1 351 ? 1.858 40.602 -15.155 1.00 47.34 351 PRO A CA 1
ATOM 2677 C C . PRO A 1 351 ? 1.918 40.487 -16.707 1.00 47.34 351 PRO A C 1
ATOM 2679 O O . PRO A 1 351 ? 2.638 41.231 -17.366 1.00 47.34 351 PRO A O 1
ATOM 2682 N N . SER A 1 352 ? 1.027 39.709 -17.337 1.00 36.41 352 SER A N 1
ATOM 2683 C CA . SER A 1 352 ? 0.705 39.831 -18.784 1.00 36.41 352 SER A CA 1
ATOM 2684 C C . SER A 1 352 ? -0.816 39.919 -19.000 1.00 36.41 352 SER A C 1
ATOM 2686 O O . SER A 1 352 ? -1.476 39.084 -19.614 1.00 36.41 352 SER A O 1
ATOM 2688 N N . SER A 1 353 ? -1.409 40.939 -18.376 1.00 61.09 353 SER A N 1
ATOM 2689 C CA . SER A 1 353 ? -2.809 40.944 -17.936 1.00 61.09 353 SER A CA 1
ATOM 2690 C C . SER A 1 353 ? -3.776 41.706 -18.860 1.00 61.09 353 SER A C 1
ATOM 2692 O O . SER A 1 353 ? -4.130 42.851 -18.575 1.00 61.09 353 SER A O 1
ATOM 2694 N N . SER A 1 354 ? -4.325 41.028 -19.872 1.00 50.03 354 SER A N 1
ATOM 2695 C CA . SER A 1 354 ? -5.728 41.262 -20.288 1.00 50.03 354 SER A CA 1
ATOM 2696 C C . SER A 1 354 ? -6.319 40.096 -21.084 1.00 50.03 354 SER A C 1
ATOM 2698 O O . SER A 1 354 ? -7.375 39.593 -20.714 1.00 50.03 354 SER A O 1
ATOM 2700 N N . ARG A 1 355 ? -5.632 39.616 -22.130 1.00 52.12 355 ARG A N 1
ATOM 2701 C CA . ARG A 1 355 ? -6.150 38.554 -23.022 1.00 52.12 355 ARG A CA 1
ATOM 2702 C C . ARG A 1 355 ? -6.069 37.149 -22.411 1.00 52.12 355 ARG A C 1
ATOM 2704 O O . ARG A 1 355 ? -7.030 36.395 -22.495 1.00 52.12 355 ARG A O 1
ATOM 2711 N N . SER A 1 356 ? -4.977 36.832 -21.714 1.00 61.97 356 SER A N 1
ATOM 2712 C CA . SER A 1 356 ? -4.814 35.583 -20.944 1.00 61.97 356 SER A CA 1
ATOM 2713 C C . SER A 1 356 ? -5.874 35.428 -19.846 1.00 61.97 356 SER A C 1
ATOM 2715 O O . SER A 1 356 ? -6.441 34.353 -19.672 1.00 61.97 356 SER A O 1
ATOM 2717 N N . LYS A 1 357 ? -6.216 36.526 -19.155 1.00 80.12 357 LYS A N 1
ATOM 2718 C CA . LYS A 1 357 ? -7.232 36.547 -18.088 1.00 80.12 357 LYS A CA 1
ATOM 2719 C C . LYS A 1 357 ? -8.621 36.111 -18.550 1.00 80.12 357 LYS A C 1
ATOM 2721 O O . LYS A 1 357 ? -9.338 35.506 -17.766 1.00 80.12 357 LYS A O 1
ATOM 2726 N N . ALA A 1 358 ? -8.997 36.390 -19.798 1.00 87.50 358 ALA A N 1
ATOM 2727 C CA . ALA A 1 358 ? -10.278 35.937 -20.333 1.00 87.50 358 ALA A CA 1
ATOM 2728 C C . ALA A 1 358 ? -10.291 34.425 -20.620 1.00 87.50 358 ALA A C 1
ATOM 2730 O O . ALA A 1 358 ? -11.324 33.782 -20.480 1.00 87.50 358 ALA A O 1
ATOM 2731 N N . CYS A 1 359 ? -9.144 33.833 -20.965 1.00 91.75 359 CYS A N 1
ATOM 2732 C CA . CYS A 1 359 ? -9.017 32.381 -21.101 1.00 91.75 359 CYS A CA 1
ATOM 2733 C C . CYS A 1 359 ? -8.931 31.655 -19.747 1.00 91.75 359 CYS A C 1
ATOM 2735 O O . CYS A 1 359 ? -9.393 30.523 -19.643 1.00 91.75 359 CYS A O 1
ATOM 2737 N N . ALA A 1 360 ? -8.428 32.327 -18.708 1.00 92.25 360 ALA A N 1
ATOM 2738 C CA . ALA A 1 360 ? -8.453 31.861 -17.319 1.00 92.25 360 ALA A CA 1
ATOM 2739 C C . ALA A 1 360 ? -9.799 32.107 -16.596 1.00 92.25 360 ALA A C 1
ATOM 2741 O O . ALA A 1 360 ? -9.943 31.759 -15.427 1.00 92.25 360 ALA A O 1
ATOM 2742 N N . ALA A 1 361 ? -10.795 32.719 -17.250 1.00 93.44 361 ALA A N 1
ATOM 2743 C CA . ALA A 1 361 ? -12.105 32.941 -16.645 1.00 93.44 361 ALA A CA 1
ATOM 2744 C C . ALA A 1 361 ? -12.853 31.611 -16.447 1.00 93.44 361 ALA A C 1
ATOM 2746 O O . ALA A 1 361 ? -12.823 30.736 -17.313 1.00 93.44 361 ALA A O 1
ATOM 2747 N N . ALA A 1 362 ? -13.546 31.459 -15.317 1.00 91.06 362 ALA A N 1
ATOM 2748 C CA . ALA A 1 362 ? -14.287 30.241 -15.002 1.00 91.06 362 ALA A CA 1
ATOM 2749 C C . ALA A 1 362 ? -15.585 30.138 -15.825 1.00 91.06 362 ALA A C 1
ATOM 2751 O O . ALA A 1 362 ? -16.534 30.899 -15.626 1.00 91.06 362 ALA A O 1
ATOM 2752 N N . CYS A 1 363 ? -15.646 29.146 -16.709 1.00 89.75 363 CYS A N 1
ATOM 2753 C CA . CYS A 1 363 ? -16.858 28.708 -17.382 1.00 89.75 363 CYS A CA 1
ATOM 2754 C C . CYS A 1 363 ? -17.622 27.731 -16.479 1.00 89.75 363 CYS A C 1
ATOM 2756 O O . CYS A 1 363 ? -17.172 26.611 -16.229 1.00 89.75 363 CYS A O 1
ATOM 2758 N N . LYS A 1 364 ? -18.794 28.158 -15.995 1.00 87.06 364 LYS A N 1
ATOM 2759 C CA . LYS A 1 364 ? -19.753 27.289 -15.302 1.00 87.06 364 LYS A CA 1
ATOM 2760 C C . LYS A 1 364 ? -20.736 26.724 -16.319 1.00 87.06 364 LYS A C 1
ATOM 2762 O O . LYS A 1 364 ? -21.462 27.488 -16.950 1.00 87.06 364 LYS A O 1
ATOM 2767 N N . PHE A 1 365 ? -20.770 25.404 -16.461 1.00 77.62 365 PHE A N 1
ATOM 2768 C CA . PHE A 1 365 ? -21.684 24.719 -17.374 1.00 77.62 365 PHE A CA 1
ATOM 2769 C C . PHE A 1 365 ? -22.102 23.380 -16.768 1.00 77.62 365 PHE A C 1
ATOM 2771 O O . PHE A 1 365 ? -21.255 22.521 -16.516 1.00 77.62 365 PHE A O 1
ATOM 2778 N N . HIS A 1 366 ? -23.410 23.219 -16.539 1.00 78.81 366 HIS A N 1
ATOM 2779 C CA . HIS A 1 366 ? -23.947 22.270 -15.555 1.00 78.81 366 HIS A CA 1
ATOM 2780 C C . HIS A 1 366 ? -23.261 22.458 -14.184 1.00 78.81 366 HIS A C 1
ATOM 2782 O O . HIS A 1 366 ? -22.898 23.581 -13.832 1.00 78.81 366 HIS A O 1
ATOM 2788 N N . ASP A 1 367 ? -23.086 21.383 -13.418 1.00 72.38 367 ASP A N 1
ATOM 2789 C CA . ASP A 1 367 ? -22.530 21.414 -12.058 1.00 72.38 367 ASP A CA 1
ATOM 2790 C C . ASP A 1 367 ? -20.988 21.519 -12.025 1.00 72.38 367 ASP A C 1
ATOM 2792 O O . ASP A 1 367 ? -20.379 21.584 -10.958 1.00 72.38 367 ASP A O 1
ATOM 2796 N N . GLY A 1 368 ? -20.342 21.551 -13.197 1.00 62.00 368 GLY A N 1
ATOM 2797 C CA . GLY A 1 368 ? -18.892 21.661 -13.350 1.00 62.00 368 GLY A CA 1
ATOM 2798 C C . GLY A 1 368 ? -18.398 23.099 -13.530 1.00 62.00 368 GLY A C 1
ATOM 2799 O O . GLY A 1 368 ? -19.058 23.943 -14.147 1.00 62.00 368 GLY A O 1
ATOM 2800 N N . HIS A 1 369 ? -17.187 23.359 -13.041 1.00 85.56 369 HIS A N 1
ATOM 2801 C CA . HIS A 1 369 ? -16.436 24.589 -13.274 1.00 85.56 369 HIS A CA 1
ATOM 2802 C C . HIS A 1 369 ? -15.050 24.249 -13.833 1.00 85.56 369 HIS A C 1
ATOM 2804 O O . HIS A 1 369 ? -14.368 23.375 -13.313 1.00 85.56 369 HIS A O 1
ATOM 2810 N N . ALA A 1 370 ? -14.653 24.932 -14.904 1.00 85.00 370 ALA A N 1
ATOM 2811 C CA . ALA A 1 370 ? -13.321 24.857 -15.506 1.00 85.00 370 ALA A CA 1
ATOM 2812 C C . ALA A 1 370 ? -12.999 26.215 -16.142 1.00 85.00 370 ALA A C 1
ATOM 2814 O O . ALA A 1 370 ? -13.919 26.981 -16.450 1.00 85.00 370 ALA A O 1
ATOM 2815 N N . THR A 1 371 ? -11.730 26.538 -16.372 1.00 94.94 371 THR A N 1
ATOM 2816 C CA . THR A 1 371 ? -11.386 27.739 -17.143 1.00 94.94 371 THR A CA 1
ATOM 2817 C C . THR A 1 371 ? -11.824 27.598 -18.603 1.00 94.94 371 THR A C 1
ATOM 2819 O O . THR A 1 371 ? -11.994 26.494 -19.133 1.00 94.94 371 THR A O 1
ATOM 2822 N N . CYS A 1 372 ? -12.006 28.726 -19.288 1.00 94.12 372 CYS A N 1
ATOM 2823 C CA . CYS A 1 372 ? -12.313 28.730 -20.715 1.00 94.12 372 CYS A CA 1
ATOM 2824 C C . CYS A 1 372 ? -11.254 27.957 -21.525 1.00 94.12 372 CYS A C 1
ATOM 2826 O O . CYS A 1 372 ? -11.625 27.147 -22.370 1.00 94.12 372 CYS A O 1
ATOM 2828 N N . ALA A 1 373 ? -9.957 28.135 -21.239 1.00 93.12 373 ALA A N 1
ATOM 2829 C CA . ALA A 1 373 ? -8.871 27.416 -21.913 1.00 93.12 373 ALA A CA 1
ATOM 2830 C C . ALA A 1 373 ? -8.952 25.892 -21.723 1.00 93.12 373 ALA A C 1
ATOM 2832 O O . ALA A 1 373 ? -8.904 25.146 -22.703 1.00 93.12 373 ALA A O 1
ATOM 2833 N N . GLU A 1 374 ? -9.113 25.418 -20.485 1.00 89.44 374 GLU A N 1
ATOM 2834 C CA . GLU A 1 374 ? -9.230 23.983 -20.191 1.00 89.44 374 GLU A CA 1
ATOM 2835 C C . GLU A 1 374 ? -10.439 23.377 -20.898 1.00 89.44 374 GLU A C 1
ATOM 2837 O O . GLU A 1 374 ? -10.330 22.325 -21.524 1.00 89.44 374 GLU A O 1
ATOM 2842 N N . ARG A 1 375 ? -11.583 24.070 -20.875 1.00 91.44 375 ARG A N 1
ATOM 2843 C CA . ARG A 1 375 ? -12.808 23.590 -21.518 1.00 91.44 375 ARG A CA 1
ATOM 2844 C C . ARG A 1 375 ? -12.684 23.509 -23.041 1.00 91.44 375 ARG A C 1
ATOM 2846 O O . ARG A 1 375 ? -13.210 22.569 -23.637 1.00 91.44 375 ARG A O 1
ATOM 2853 N N . ILE A 1 376 ? -11.977 24.452 -23.668 1.00 94.19 376 ILE A N 1
ATOM 2854 C CA . ILE A 1 376 ? -11.689 24.427 -25.111 1.00 94.19 376 ILE A CA 1
ATOM 2855 C C . ILE A 1 376 ? -10.817 23.212 -25.443 1.00 94.19 376 ILE A C 1
ATOM 2857 O O . ILE A 1 376 ? -11.169 22.419 -26.314 1.00 94.19 376 ILE A O 1
ATOM 2861 N N . ASN A 1 377 ? -9.720 23.007 -24.711 1.00 87.00 377 ASN A N 1
ATOM 2862 C CA . ASN A 1 377 ? -8.824 21.871 -24.942 1.00 87.00 377 ASN A CA 1
ATOM 2863 C C . ASN A 1 377 ? -9.497 20.518 -24.631 1.00 87.00 377 ASN A C 1
ATOM 2865 O O . ASN A 1 377 ? -9.297 19.547 -25.364 1.00 87.00 377 ASN A O 1
ATOM 2869 N N . TYR A 1 378 ? -10.361 20.465 -23.613 1.00 84.62 378 TYR A N 1
ATOM 2870 C CA . TYR A 1 378 ? -11.185 19.300 -23.297 1.00 84.62 378 TYR A CA 1
ATOM 2871 C C . TYR A 1 378 ? -12.138 18.954 -24.445 1.00 84.62 378 TYR A C 1
ATOM 2873 O O . TYR A 1 378 ? -12.127 17.816 -24.913 1.00 84.62 378 TYR A O 1
ATOM 2881 N N . LEU A 1 379 ? -12.934 19.916 -24.931 1.00 84.25 379 LEU A N 1
ATOM 2882 C CA . LEU A 1 379 ? -13.891 19.681 -26.018 1.00 84.25 379 LEU A CA 1
ATOM 2883 C C . LEU A 1 379 ? -13.190 19.347 -27.338 1.00 84.25 379 LEU A C 1
ATOM 2885 O O . LEU A 1 379 ? -13.678 18.478 -28.062 1.00 84.25 379 LEU A O 1
ATOM 2889 N N . ARG A 1 380 ? -12.024 19.950 -27.617 1.00 88.62 380 ARG A N 1
ATOM 2890 C CA . ARG A 1 380 ? -11.170 19.572 -28.754 1.00 88.62 380 ARG A CA 1
ATOM 2891 C C . ARG A 1 380 ? -10.908 18.066 -28.740 1.00 88.62 380 ARG A C 1
ATOM 2893 O O . ARG A 1 380 ? -11.209 17.400 -29.716 1.00 88.62 380 ARG A O 1
ATOM 2900 N N . VAL A 1 381 ? -10.421 17.521 -27.622 1.00 78.00 381 VAL A N 1
ATOM 2901 C CA . VAL A 1 381 ? -10.091 16.088 -27.501 1.00 78.00 381 VAL A CA 1
ATOM 2902 C C . VAL A 1 381 ? -11.338 15.195 -27.465 1.00 78.00 381 VAL A C 1
ATOM 2904 O O . VAL A 1 381 ? -11.393 14.193 -28.168 1.00 78.00 381 VAL A O 1
ATOM 2907 N N . HIS A 1 382 ? -12.344 15.541 -26.658 1.00 71.88 382 HIS A N 1
ATOM 2908 C CA . HIS A 1 382 ? -13.426 14.616 -26.287 1.00 71.88 382 HIS A CA 1
ATOM 2909 C C . HIS A 1 382 ? -14.718 14.777 -27.100 1.00 71.88 382 HIS A C 1
ATOM 2911 O O . HIS A 1 382 ? -15.620 13.949 -26.984 1.00 71.88 382 HIS A O 1
ATOM 2917 N N . SER A 1 383 ? -14.861 15.852 -27.877 1.00 80.75 383 SER A N 1
ATOM 2918 C CA . SER A 1 383 ? -16.065 16.127 -28.680 1.00 80.75 383 SER A CA 1
ATOM 2919 C C . SER A 1 383 ? -15.774 16.405 -30.151 1.00 80.75 383 SER A C 1
ATOM 2921 O O . SER A 1 383 ? -16.639 16.130 -30.978 1.00 80.75 383 SER A O 1
ATOM 2923 N N . PHE A 1 384 ? -14.576 16.898 -30.484 1.00 82.25 384 PHE A N 1
ATOM 2924 C CA . PHE A 1 384 ? -14.180 17.197 -31.866 1.00 82.25 384 PHE A CA 1
ATOM 2925 C C . PHE A 1 384 ? -13.011 16.341 -32.393 1.00 82.25 384 PHE A C 1
ATOM 2927 O O . PHE A 1 384 ? -12.784 16.323 -33.600 1.00 82.25 384 PHE A O 1
ATOM 2934 N N . GLY A 1 385 ? -12.345 15.568 -31.527 1.00 75.56 385 GLY A N 1
ATOM 2935 C CA . GLY A 1 385 ? -11.395 14.507 -31.878 1.00 75.56 385 GLY A CA 1
ATOM 2936 C C . GLY A 1 385 ? -10.303 14.939 -32.861 1.00 75.56 385 GLY A C 1
ATOM 2937 O O . GLY A 1 385 ? -9.677 15.985 -32.695 1.00 75.56 385 GLY A O 1
ATOM 2938 N N . ASP A 1 386 ? -10.110 14.122 -33.897 1.00 76.31 386 ASP A N 1
ATOM 2939 C CA . ASP A 1 386 ? -9.127 14.325 -34.969 1.00 76.31 386 ASP A CA 1
ATOM 2940 C C . ASP A 1 386 ? -9.596 15.309 -36.067 1.00 76.31 386 ASP A C 1
ATOM 2942 O O . ASP A 1 386 ? -9.035 15.319 -37.160 1.00 76.31 386 ASP A O 1
ATOM 2946 N N . SER A 1 387 ? -10.638 16.122 -35.832 1.00 77.50 387 SER A N 1
ATOM 2947 C CA . SER A 1 387 ? -11.095 17.095 -36.837 1.00 77.50 387 SER A CA 1
ATOM 2948 C C . SER A 1 387 ? -10.049 18.191 -37.065 1.00 77.50 387 SER A C 1
ATOM 2950 O O . SER A 1 387 ? -9.571 18.812 -36.111 1.00 77.50 387 SER A O 1
ATOM 2952 N N . ASP A 1 388 ? -9.759 18.500 -38.332 1.00 81.50 388 ASP A N 1
ATOM 2953 C CA . ASP A 1 388 ? -8.814 19.555 -38.734 1.00 81.50 388 ASP A CA 1
ATOM 2954 C C . ASP A 1 388 ? -9.196 20.953 -38.205 1.00 81.50 388 ASP A C 1
ATOM 2956 O O . ASP A 1 388 ? -8.335 21.828 -38.097 1.00 81.50 388 ASP A O 1
ATOM 2960 N N . ASP A 1 389 ? -10.476 21.166 -37.878 1.00 89.44 389 ASP A N 1
ATOM 2961 C CA . ASP A 1 389 ? -11.038 22.379 -37.268 1.00 89.44 389 ASP A CA 1
ATOM 2962 C C . ASP A 1 389 ? -11.417 22.196 -35.784 1.00 89.44 389 ASP A C 1
ATOM 2964 O O . ASP A 1 389 ? -12.122 23.027 -35.211 1.00 89.44 389 ASP A O 1
ATOM 2968 N N . GLY A 1 390 ? -10.979 21.110 -35.136 1.00 89.50 390 GLY A N 1
ATOM 2969 C CA . GLY A 1 390 ? -11.443 20.731 -33.799 1.00 89.50 390 GLY A CA 1
ATOM 2970 C C . GLY A 1 390 ? -11.146 21.770 -32.713 1.00 89.50 390 GLY A C 1
ATOM 2971 O O . GLY A 1 390 ? -11.885 21.867 -31.733 1.00 89.50 390 GLY A O 1
ATOM 2972 N N . CYS A 1 391 ? -10.112 22.595 -32.903 1.00 92.62 391 CYS A N 1
ATOM 2973 C CA . CYS A 1 391 ? -9.823 23.738 -32.038 1.00 92.62 391 CYS A CA 1
ATOM 2974 C C . CYS A 1 391 ? -10.814 24.894 -32.259 1.00 92.62 391 CYS A C 1
ATOM 2976 O O . CYS A 1 391 ? -11.367 25.424 -31.298 1.00 92.62 391 CYS A O 1
ATOM 2978 N N . GLU A 1 392 ? -11.093 25.256 -33.510 1.00 95.06 392 GLU A N 1
ATOM 2979 C CA . GLU A 1 392 ? -12.071 26.272 -33.905 1.00 95.06 392 GLU A CA 1
ATOM 2980 C C . GLU A 1 392 ? -13.513 25.880 -33.528 1.00 95.06 392 GLU A C 1
ATOM 2982 O O . GLU A 1 392 ? -14.318 26.729 -33.133 1.00 95.06 392 GLU A O 1
ATOM 2987 N N . ALA A 1 393 ? -13.853 24.594 -33.631 1.00 92.19 393 ALA A N 1
ATOM 2988 C CA . ALA A 1 393 ? -15.139 24.042 -33.220 1.00 92.19 393 ALA A CA 1
ATOM 2989 C C . ALA A 1 393 ? -15.301 24.055 -31.689 1.00 92.19 393 ALA A C 1
ATOM 2991 O O . ALA A 1 393 ? -16.315 24.545 -31.185 1.00 92.19 393 ALA A O 1
ATOM 2992 N N . ALA A 1 394 ? -14.278 23.619 -30.944 1.00 93.69 394 ALA A N 1
ATOM 2993 C CA . ALA A 1 394 ? -14.273 23.674 -29.483 1.00 93.69 394 ALA A CA 1
ATOM 2994 C C . ALA A 1 394 ? -14.338 25.109 -28.943 1.00 93.69 394 ALA A C 1
ATOM 2996 O O . ALA A 1 394 ? -15.127 25.397 -28.044 1.00 93.69 394 ALA A O 1
ATOM 2997 N N . HIS A 1 395 ? -13.548 26.022 -29.513 1.00 96.44 395 HIS A N 1
ATOM 2998 C CA . HIS A 1 395 ? -13.508 27.438 -29.138 1.00 96.44 395 HIS A CA 1
ATOM 2999 C C . HIS A 1 395 ? -14.865 28.123 -29.290 1.00 96.44 395 HIS A C 1
ATOM 3001 O O . HIS A 1 395 ? -15.379 28.705 -28.333 1.00 96.44 395 HIS A O 1
ATOM 3007 N N . ARG A 1 396 ? -15.491 27.962 -30.459 1.00 96.44 396 ARG A N 1
ATOM 3008 C CA . ARG A 1 396 ? -16.841 28.455 -30.746 1.00 96.44 396 ARG A CA 1
ATOM 3009 C C . ARG A 1 396 ? -17.881 27.875 -29.788 1.00 96.44 396 ARG A C 1
ATOM 3011 O O . ARG A 1 396 ? -18.644 28.644 -29.210 1.00 96.44 396 ARG A O 1
ATOM 3018 N N . LEU A 1 397 ? -17.860 26.562 -29.539 1.00 94.25 397 LEU A N 1
ATOM 3019 C CA . LEU A 1 397 ? -18.808 25.931 -28.617 1.00 94.25 397 LEU A CA 1
ATOM 3020 C C . LEU A 1 397 ? -18.637 26.425 -27.167 1.00 94.25 397 LEU A C 1
ATOM 3022 O O . LEU A 1 397 ? -19.631 26.616 -26.473 1.00 94.25 397 LEU A O 1
ATOM 3026 N N . VAL A 1 398 ? -17.412 26.688 -26.697 1.00 95.31 398 VAL A N 1
ATOM 3027 C CA . VAL A 1 398 ? -17.193 27.277 -25.358 1.00 95.31 398 VAL A CA 1
ATOM 3028 C C . VAL A 1 398 ? -17.668 28.727 -25.284 1.00 95.31 398 VAL A C 1
ATOM 3030 O O . VAL A 1 398 ? -18.244 29.118 -24.269 1.00 95.31 398 VAL A O 1
ATOM 3033 N N . ILE A 1 399 ? -17.489 29.520 -26.344 1.00 95.44 399 ILE A N 1
ATOM 3034 C CA . ILE A 1 399 ? -18.047 30.878 -26.403 1.00 95.44 399 ILE A CA 1
ATOM 3035 C C . ILE A 1 399 ? -19.581 30.843 -26.412 1.00 95.44 399 ILE A C 1
ATOM 3037 O O . ILE A 1 399 ? -20.192 31.647 -25.719 1.00 95.44 399 ILE A O 1
ATOM 3041 N N . GLU A 1 400 ? -20.217 29.902 -27.111 1.00 94.44 400 GLU A N 1
ATOM 3042 C CA . GLU A 1 400 ? -21.678 29.734 -27.077 1.00 94.44 400 GLU A CA 1
ATOM 3043 C C . GLU A 1 400 ? -22.179 29.294 -25.689 1.00 94.44 400 GLU A C 1
ATOM 3045 O O . GLU A 1 400 ? -23.132 29.865 -25.160 1.00 94.44 400 GLU A O 1
ATOM 3050 N N . GLN A 1 401 ? -21.513 28.318 -25.063 1.00 93.25 401 GLN A N 1
ATOM 3051 C CA . GLN A 1 401 ? -21.897 27.767 -23.756 1.00 93.25 401 GLN A CA 1
ATOM 3052 C C . GLN A 1 401 ? -21.630 28.715 -22.576 1.00 93.25 401 GLN A C 1
ATOM 3054 O O . GLN A 1 401 ? -22.334 28.648 -21.571 1.00 93.25 401 GLN A O 1
ATOM 3059 N N . CYS A 1 402 ? -20.615 29.577 -22.680 1.00 92.38 402 CYS A N 1
ATOM 3060 C CA . CYS A 1 402 ? -20.116 30.426 -21.595 1.00 92.38 402 CYS A CA 1
ATOM 3061 C C . CYS A 1 402 ? -19.817 31.863 -22.062 1.00 92.38 402 CYS A C 1
ATOM 3063 O O . CYS A 1 402 ? -18.821 32.466 -21.657 1.00 92.38 402 CYS A O 1
ATOM 3065 N N . ALA A 1 403 ? -20.689 32.437 -22.897 1.00 89.94 403 ALA A N 1
ATOM 3066 C CA . ALA A 1 403 ? -20.496 33.745 -23.539 1.00 89.94 403 ALA A CA 1
ATOM 3067 C C . ALA A 1 403 ? -20.107 34.886 -22.578 1.00 89.94 403 ALA A C 1
ATOM 3069 O O . ALA A 1 403 ? -19.276 35.730 -22.918 1.00 89.94 403 ALA A O 1
ATOM 3070 N N . SER A 1 404 ? -20.663 34.903 -21.364 1.00 87.19 404 SER A N 1
ATOM 3071 C CA . SER A 1 404 ? -20.383 35.924 -20.344 1.00 87.19 404 SER A CA 1
ATOM 3072 C C . SER A 1 404 ? -18.981 35.840 -19.728 1.00 87.19 404 SER A C 1
ATOM 3074 O O . SER A 1 404 ? -18.491 36.850 -19.232 1.00 87.19 404 SER A O 1
ATOM 3076 N N . ALA A 1 405 ? -18.335 34.670 -19.763 1.00 91.31 405 ALA A N 1
ATOM 3077 C CA . ALA A 1 405 ? -16.997 34.447 -19.211 1.00 91.31 405 ALA A CA 1
ATOM 3078 C C . ALA A 1 405 ? -15.922 34.341 -20.306 1.00 91.31 405 ALA A C 1
ATOM 3080 O O . ALA A 1 405 ? -14.845 34.916 -20.176 1.00 91.31 405 ALA A O 1
ATOM 3081 N N . CYS A 1 406 ? -16.224 33.635 -21.400 1.00 94.00 406 CYS A N 1
ATOM 3082 C CA . CYS A 1 406 ? -15.229 33.197 -22.381 1.00 94.00 406 CYS A CA 1
ATOM 3083 C C . CYS A 1 406 ? -15.147 34.045 -23.655 1.00 94.00 406 CYS A C 1
ATOM 3085 O O . CYS A 1 406 ? -14.240 33.831 -24.454 1.00 94.00 406 CYS A O 1
ATOM 3087 N N . SER A 1 407 ? -16.037 35.021 -23.858 1.00 92.25 407 SER A N 1
ATOM 3088 C CA . SER A 1 407 ? -16.054 35.861 -25.073 1.00 92.25 407 SER A CA 1
ATOM 3089 C C . SER A 1 407 ? -14.763 36.654 -25.321 1.00 92.25 407 SER A C 1
ATOM 3091 O O . SER A 1 407 ? -14.455 36.969 -26.468 1.00 92.25 407 SER A O 1
ATOM 3093 N N . GLY A 1 408 ? -13.984 36.954 -24.277 1.00 92.94 408 GLY A N 1
ATOM 3094 C CA . GLY A 1 408 ? -12.669 37.593 -24.410 1.00 92.94 408 GLY A CA 1
ATOM 3095 C C . GLY A 1 408 ? -11.506 36.632 -24.699 1.00 92.94 408 GLY A C 1
ATOM 3096 O O . GLY A 1 408 ? -10.397 37.096 -24.966 1.00 92.94 408 GLY A O 1
ATOM 3097 N N . CYS A 1 409 ? -11.719 35.314 -24.618 1.00 93.69 409 CYS A N 1
ATOM 3098 C CA . CYS A 1 409 ? -10.682 34.320 -24.877 1.00 93.69 409 CYS A CA 1
ATOM 3099 C C . CYS A 1 409 ? -10.544 34.096 -26.387 1.00 93.69 409 CYS A C 1
ATOM 3101 O O . CYS A 1 409 ? -11.470 33.596 -27.025 1.00 93.69 409 CYS A O 1
ATOM 3103 N N . SER A 1 410 ? -9.403 34.451 -26.983 1.00 94.56 410 SER A N 1
ATOM 3104 C CA . SER A 1 410 ? -9.125 34.125 -28.389 1.00 94.56 410 SER A CA 1
ATOM 3105 C C . SER A 1 410 ? -8.634 32.683 -28.537 1.00 94.56 410 SER A C 1
ATOM 3107 O O . SER A 1 410 ? -8.096 32.103 -27.595 1.00 94.56 410 SER A O 1
ATOM 3109 N N . LEU A 1 411 ? -8.775 32.114 -29.738 1.00 91.12 411 LEU A N 1
ATOM 3110 C CA . LEU A 1 411 ? -8.299 30.762 -30.036 1.00 91.12 411 LEU A CA 1
ATOM 3111 C C . LEU A 1 411 ? -6.804 30.602 -29.714 1.00 91.12 411 LEU A C 1
ATOM 3113 O O . LEU A 1 411 ? -6.418 29.683 -29.001 1.00 91.12 411 LEU A O 1
ATOM 3117 N N . GLU A 1 412 ? -5.986 31.555 -30.155 1.00 88.25 412 GLU A N 1
ATOM 3118 C CA . GLU A 1 412 ? -4.547 31.613 -29.872 1.00 88.25 412 GLU A CA 1
ATOM 3119 C C . GLU A 1 412 ? -4.252 31.698 -28.362 1.00 88.25 412 GLU A C 1
ATOM 3121 O O . GLU A 1 412 ? -3.420 30.956 -27.847 1.00 88.25 412 GLU A O 1
ATOM 3126 N N . ALA A 1 413 ? -4.985 32.538 -27.619 1.00 90.50 413 ALA A N 1
ATOM 3127 C CA . ALA A 1 413 ? -4.807 32.683 -26.173 1.00 90.50 413 ALA A CA 1
ATOM 3128 C C . ALA A 1 413 ? -5.316 31.473 -25.363 1.00 90.50 413 ALA A C 1
ATOM 3130 O O . ALA A 1 413 ? -4.940 31.326 -24.202 1.00 90.50 413 ALA A O 1
ATOM 3131 N N . SER A 1 414 ? -6.142 30.603 -25.957 1.00 91.75 414 SER A N 1
ATOM 3132 C CA . SER A 1 414 ? -6.599 29.352 -25.333 1.00 91.75 414 SER A CA 1
ATOM 3133 C C . SER A 1 414 ? -5.541 28.240 -25.333 1.00 91.75 414 SER A C 1
ATOM 3135 O O . SER A 1 414 ? -5.760 27.189 -24.730 1.00 91.75 414 SER A O 1
ATOM 3137 N N . GLY A 1 415 ? -4.420 28.430 -26.042 1.00 90.56 415 GLY A N 1
ATOM 3138 C CA . GLY A 1 415 ? -3.376 27.414 -26.213 1.00 90.56 415 GLY A CA 1
ATOM 3139 C C . GLY A 1 415 ? -3.771 26.230 -27.107 1.00 90.56 415 GLY A C 1
ATOM 3140 O O . GLY A 1 415 ? -2.957 25.331 -27.313 1.00 90.56 415 GLY A O 1
ATOM 3141 N N . CYS A 1 416 ? -4.990 26.221 -27.659 1.00 88.19 416 CYS A N 1
ATOM 3142 C CA . CYS A 1 416 ? -5.475 25.148 -28.521 1.00 88.19 416 CYS A CA 1
ATOM 3143 C C . CYS A 1 416 ? -4.714 25.140 -29.853 1.00 88.19 416 CYS A C 1
ATOM 3145 O O . CYS A 1 416 ? -4.886 26.031 -30.686 1.00 88.19 416 CYS A O 1
ATOM 3147 N N . SER A 1 417 ? -3.886 24.117 -30.064 1.00 83.25 417 SER A N 1
ATOM 3148 C CA . SER A 1 417 ? -3.135 23.908 -31.302 1.00 83.25 417 SER A CA 1
ATOM 3149 C C . SER A 1 417 ? -3.658 22.702 -32.091 1.00 83.25 417 SER A C 1
ATOM 3151 O O . SER A 1 417 ? -4.096 21.685 -31.534 1.00 83.25 417 SER A O 1
ATOM 3153 N N . ARG A 1 418 ? -3.615 22.818 -33.425 1.00 74.12 418 ARG A N 1
ATOM 3154 C CA . ARG A 1 418 ? -3.886 21.696 -34.332 1.00 74.12 418 ARG A CA 1
ATOM 3155 C C . ARG A 1 418 ? -2.755 20.678 -34.204 1.00 74.12 418 ARG A C 1
ATOM 3157 O O . ARG A 1 418 ? -1.584 21.045 -34.304 1.00 74.12 418 ARG A O 1
ATOM 3164 N N . SER A 1 419 ? -3.104 19.411 -33.987 1.00 57.66 419 SER A N 1
ATOM 3165 C CA . SER A 1 419 ? -2.113 18.337 -33.904 1.00 57.66 419 SER A CA 1
ATOM 3166 C C . SER A 1 419 ? -1.455 18.142 -35.268 1.00 57.66 419 SER A C 1
ATOM 3168 O O . SER A 1 419 ? -2.144 17.864 -36.247 1.00 57.66 419 SER A O 1
ATOM 3170 N N . GLN A 1 420 ? -0.131 18.274 -35.354 1.00 40.59 420 GLN A N 1
ATOM 3171 C CA . GLN A 1 420 ? 0.587 17.865 -36.557 1.00 40.59 420 GLN A CA 1
ATOM 3172 C C . GLN A 1 420 ? 0.869 16.360 -36.482 1.00 40.59 420 GLN A C 1
ATOM 3174 O O . GLN A 1 420 ? 1.664 15.919 -35.656 1.00 40.59 420 GLN A O 1
ATOM 3179 N N . ASN A 1 421 ? 0.253 15.618 -37.410 1.00 35.72 421 ASN A N 1
ATOM 3180 C CA . ASN A 1 421 ? 0.373 14.176 -37.674 1.00 35.72 421 ASN A CA 1
ATOM 3181 C C . ASN A 1 421 ? -0.450 13.223 -36.785 1.00 35.72 421 ASN A C 1
ATOM 3183 O O . ASN A 1 421 ? -0.012 12.826 -35.709 1.00 35.72 421 ASN A O 1
ATOM 3187 N N . ALA A 1 422 ? -1.535 12.691 -37.358 1.00 36.62 422 ALA A N 1
ATOM 3188 C CA . ALA A 1 422 ? -1.645 11.251 -37.630 1.00 36.62 422 ALA A CA 1
ATOM 3189 C C . ALA A 1 422 ? -2.702 10.979 -38.722 1.00 36.62 422 ALA A C 1
ATOM 3191 O O . ALA A 1 422 ? -3.893 11.168 -38.507 1.00 36.62 422 ALA A O 1
ATOM 3192 N N . THR A 1 423 ? -2.279 10.510 -39.898 1.00 35.94 423 THR A N 1
ATOM 3193 C CA . THR A 1 423 ? -3.177 10.085 -40.986 1.00 35.94 423 THR A CA 1
ATOM 3194 C C . THR A 1 423 ? -3.445 8.580 -40.895 1.00 35.94 423 THR A C 1
ATOM 3196 O O . THR A 1 423 ? -2.554 7.780 -41.178 1.00 35.94 423 THR A O 1
ATOM 3199 N N . ALA A 1 424 ? -4.670 8.176 -40.544 1.00 32.69 424 ALA A N 1
ATOM 3200 C CA . ALA A 1 424 ? -5.156 6.793 -40.644 1.00 32.69 424 ALA A CA 1
ATOM 3201 C C . ALA A 1 424 ? -6.700 6.770 -40.780 1.00 32.69 424 ALA A C 1
ATOM 3203 O O . ALA A 1 424 ? -7.353 7.712 -40.334 1.00 32.69 424 ALA A O 1
ATOM 3204 N N . PRO A 1 425 ? -7.303 5.761 -41.442 1.00 34.53 425 PRO A N 1
ATOM 3205 C CA . PRO A 1 425 ? -8.690 5.843 -41.903 1.00 34.53 425 PRO A CA 1
ATOM 3206 C C . PRO A 1 425 ? -9.727 5.590 -40.798 1.00 34.53 425 PRO A C 1
ATOM 3208 O O . PRO A 1 425 ? -9.535 4.757 -39.914 1.00 34.53 425 PRO A O 1
ATOM 3211 N N . GLY A 1 426 ? -10.855 6.299 -40.894 1.00 33.75 426 GLY A N 1
ATOM 3212 C CA . GLY A 1 426 ? -11.891 6.331 -39.864 1.00 33.75 426 GLY A CA 1
ATOM 3213 C C . GLY A 1 426 ? -12.625 5.006 -39.636 1.00 33.75 426 GLY A C 1
ATOM 3214 O O . GLY A 1 426 ? -12.982 4.295 -40.576 1.00 33.75 426 GLY A O 1
ATOM 3215 N N . VAL A 1 427 ? -12.920 4.733 -38.363 1.00 29.89 427 VAL A N 1
ATOM 3216 C CA . VAL A 1 427 ? -13.811 3.657 -37.910 1.00 29.89 427 VAL A CA 1
ATOM 3217 C C . VAL A 1 427 ? -15.037 4.290 -37.251 1.00 29.89 427 VAL A C 1
ATOM 3219 O O . VAL A 1 427 ? -14.923 5.038 -36.283 1.00 29.89 427 VAL A O 1
ATOM 3222 N N . GLU A 1 428 ? -16.221 4.000 -37.789 1.00 31.23 428 GLU A N 1
ATOM 3223 C CA . GLU A 1 428 ? -17.500 4.522 -37.299 1.00 31.23 428 GLU A CA 1
ATOM 3224 C C . GLU A 1 428 ? -17.932 3.796 -36.009 1.00 31.23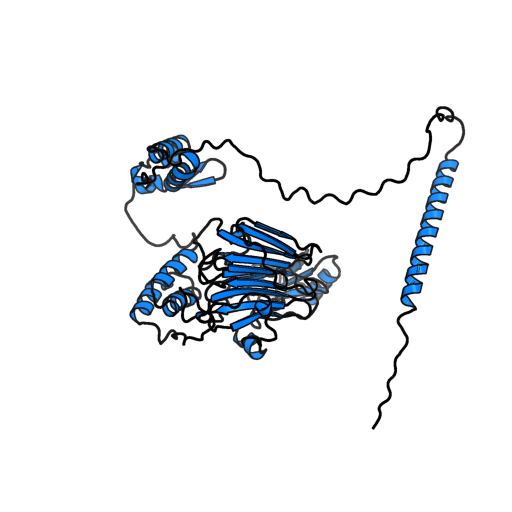 428 GLU A C 1
ATOM 3226 O O . GLU A 1 428 ? -18.326 2.628 -36.044 1.00 31.23 428 GLU A O 1
ATOM 3231 N N . PHE A 1 429 ? -17.903 4.484 -34.863 1.00 29.22 429 PHE A N 1
ATOM 3232 C CA . PHE A 1 429 ? -18.370 3.930 -33.586 1.00 29.22 429 PHE A CA 1
ATOM 3233 C C . PHE A 1 429 ? -19.781 4.408 -33.218 1.00 29.22 429 PHE A C 1
ATOM 3235 O O . PHE A 1 429 ? -20.029 5.589 -32.966 1.00 29.22 429 PHE A O 1
ATOM 3242 N N . LYS A 1 430 ? -20.718 3.456 -33.124 1.00 31.56 430 LYS A N 1
ATOM 3243 C CA . LYS A 1 430 ? -22.076 3.681 -32.600 1.00 31.56 430 LYS A CA 1
ATOM 3244 C C . LYS A 1 430 ? -22.073 3.777 -31.067 1.00 31.56 430 LYS A C 1
ATOM 3246 O O . LYS A 1 430 ? -21.234 3.191 -30.390 1.00 31.56 430 LYS A O 1
ATOM 3251 N N . ARG A 1 431 ? -23.028 4.537 -30.518 1.00 33.44 431 ARG A N 1
ATOM 3252 C CA . ARG A 1 431 ? -23.139 4.853 -29.077 1.00 33.44 431 ARG A CA 1
ATOM 3253 C C . ARG A 1 431 ? -23.411 3.611 -28.203 1.00 33.44 431 ARG A C 1
ATOM 3255 O O . ARG A 1 431 ? -24.201 2.771 -28.612 1.00 33.44 431 ARG A O 1
ATOM 3262 N N . LYS A 1 432 ? -22.805 3.609 -26.997 1.00 39.66 432 LYS A N 1
ATOM 3263 C CA . LYS A 1 432 ? -23.093 2.874 -25.727 1.00 39.66 432 LYS A CA 1
ATOM 3264 C C . LYS A 1 432 ? -24.078 1.685 -25.780 1.00 39.66 432 LYS A C 1
ATOM 3266 O O . LYS A 1 432 ? -25.223 1.867 -26.188 1.00 39.66 432 LYS A O 1
ATOM 3271 N N . PRO A 1 433 ? -23.698 0.522 -25.217 1.00 41.25 433 PRO A N 1
ATOM 3272 C CA . PRO A 1 433 ? -23.869 0.283 -23.762 1.00 41.25 433 PRO A CA 1
ATOM 3273 C C . PRO A 1 433 ? -22.643 -0.429 -23.113 1.00 41.25 433 PRO A C 1
ATOM 3275 O O . PRO A 1 433 ? -21.757 -0.865 -23.838 1.00 41.25 433 PRO A O 1
ATOM 3278 N N . ASP A 1 434 ? -22.471 -0.579 -21.788 1.00 34.12 434 ASP A N 1
ATOM 3279 C CA . ASP A 1 434 ? -23.227 -0.100 -20.608 1.00 34.12 434 ASP A CA 1
ATOM 3280 C C . ASP A 1 434 ? -22.307 0.067 -19.362 1.00 34.12 434 ASP A C 1
ATOM 3282 O O . ASP A 1 434 ? -21.102 -0.159 -19.464 1.00 34.12 434 ASP A O 1
ATOM 3286 N N . LEU A 1 435 ? -22.850 0.424 -18.183 1.00 40.12 435 LEU A N 1
ATOM 3287 C CA . LEU A 1 435 ? -22.108 0.525 -16.907 1.00 40.12 435 LEU A CA 1
ATOM 3288 C C . LEU A 1 435 ? -22.919 0.010 -15.686 1.00 40.12 435 LEU A C 1
ATOM 3290 O O . LEU A 1 435 ? -23.222 0.766 -14.767 1.00 40.12 435 LEU A O 1
ATOM 3294 N N . ASP A 1 436 ? -23.278 -1.285 -15.650 1.00 39.91 436 ASP A N 1
ATOM 3295 C CA . ASP A 1 436 ? -23.997 -1.868 -14.489 1.00 39.91 436 ASP A CA 1
ATOM 3296 C C . ASP A 1 436 ? -23.711 -3.370 -14.216 1.00 39.91 436 ASP A C 1
ATOM 3298 O O . ASP A 1 436 ? -24.605 -4.170 -13.933 1.00 39.91 436 ASP A O 1
ATOM 3302 N N . ILE A 1 437 ? -22.440 -3.791 -14.301 1.00 44.53 437 ILE A N 1
ATOM 3303 C CA . ILE A 1 437 ? -22.034 -5.201 -14.084 1.00 44.53 437 ILE A CA 1
ATOM 3304 C C . ILE A 1 437 ? -22.067 -5.617 -12.596 1.00 44.53 437 ILE A C 1
ATOM 3306 O O . ILE A 1 437 ? -22.322 -6.781 -12.290 1.00 44.53 437 ILE A O 1
ATOM 3310 N N . PHE A 1 438 ? -21.881 -4.686 -11.652 1.00 45.56 438 PHE A N 1
ATOM 3311 C CA . PHE A 1 438 ? -21.709 -5.019 -10.227 1.00 45.56 438 PHE A CA 1
ATOM 3312 C C . PHE A 1 438 ? -22.993 -5.058 -9.377 1.00 45.56 438 PHE A C 1
ATOM 3314 O O . PHE A 1 438 ? -22.942 -5.542 -8.249 1.00 45.56 438 PHE A O 1
ATOM 3321 N N . LYS A 1 439 ? -24.163 -4.642 -9.889 1.00 40.22 439 LYS A N 1
ATOM 3322 C CA . LYS A 1 439 ? -25.431 -4.720 -9.127 1.00 40.22 439 LYS A CA 1
ATOM 3323 C C . LYS A 1 439 ? -26.143 -6.080 -9.181 1.00 40.22 439 LYS A C 1
ATOM 3325 O O . LYS A 1 439 ? -27.096 -6.289 -8.438 1.00 40.22 439 LYS A O 1
ATOM 3330 N N . LYS A 1 440 ? -25.718 -7.015 -10.039 1.00 39.00 440 LYS A N 1
ATOM 3331 C CA . LYS A 1 440 ? -26.460 -8.269 -10.302 1.00 39.00 440 LYS A CA 1
ATOM 3332 C C . LYS A 1 440 ? -26.238 -9.420 -9.310 1.00 39.00 440 LYS A C 1
ATOM 3334 O O . LYS A 1 440 ? -26.890 -10.447 -9.461 1.00 39.00 440 LYS A O 1
ATOM 3339 N N . PHE A 1 441 ? -25.371 -9.264 -8.308 1.00 39.94 441 PHE A N 1
ATOM 3340 C CA . PHE A 1 441 ? -24.956 -10.369 -7.426 1.00 39.94 441 PHE A CA 1
ATOM 3341 C C . PHE A 1 441 ? -25.411 -10.254 -5.961 1.00 39.94 441 PHE A C 1
ATOM 3343 O O . PHE A 1 441 ? -24.973 -11.040 -5.128 1.00 39.94 441 PHE A O 1
ATOM 3350 N N . VAL A 1 442 ? -26.336 -9.339 -5.644 1.00 36.81 442 VAL A N 1
ATOM 3351 C CA . VAL A 1 442 ? -27.045 -9.323 -4.348 1.00 36.81 442 VAL A CA 1
ATOM 3352 C C . VAL A 1 442 ? -28.493 -9.772 -4.553 1.00 36.81 442 VAL A C 1
ATOM 3354 O O . VAL A 1 442 ? -29.432 -8.981 -4.522 1.00 36.81 442 VAL A O 1
ATOM 3357 N N . ALA A 1 443 ? -28.661 -11.073 -4.781 1.00 35.75 443 ALA A N 1
ATOM 3358 C CA . ALA A 1 443 ? -29.936 -11.770 -4.664 1.00 35.75 443 ALA A CA 1
ATOM 3359 C C . ALA A 1 443 ? -29.698 -13.047 -3.834 1.00 35.75 443 ALA A C 1
ATOM 3361 O O . ALA A 1 443 ? -28.766 -13.788 -4.152 1.00 35.75 443 ALA A O 1
ATOM 3362 N N . PRO A 1 444 ? -30.474 -13.303 -2.763 1.00 34.25 444 PRO A N 1
ATOM 3363 C CA . PRO A 1 444 ? -30.303 -14.504 -1.950 1.00 34.25 444 PRO A CA 1
ATOM 3364 C C . PRO A 1 444 ? -30.667 -15.769 -2.750 1.00 34.25 444 PRO A C 1
ATOM 3366 O O . PRO A 1 444 ? -31.473 -15.688 -3.684 1.00 34.25 444 PRO A O 1
ATOM 3369 N N . PRO A 1 445 ? -30.100 -16.939 -2.402 1.00 35.88 445 PRO A N 1
ATOM 3370 C CA . PRO A 1 445 ? -30.328 -18.173 -3.144 1.00 35.88 445 PRO A CA 1
ATOM 3371 C C . PRO A 1 445 ? -31.806 -18.574 -3.128 1.00 35.88 445 PRO A C 1
ATOM 3373 O O . PRO A 1 445 ? -32.479 -18.539 -2.097 1.00 35.88 445 PRO A O 1
ATOM 3376 N N . SER A 1 446 ? -32.304 -18.977 -4.296 1.00 34.94 446 SER A N 1
ATOM 3377 C CA . SER A 1 446 ? -33.654 -19.508 -4.471 1.00 34.94 446 SER A CA 1
ATOM 3378 C C . SER A 1 446 ? -33.840 -20.791 -3.664 1.00 34.94 446 SER A C 1
ATOM 3380 O O . SER A 1 446 ? -33.098 -21.752 -3.867 1.00 34.94 446 SER A O 1
ATOM 3382 N N . SER A 1 447 ? -34.858 -20.829 -2.805 1.00 38.16 447 SER A N 1
ATOM 3383 C CA . SER A 1 447 ? -35.253 -22.044 -2.098 1.00 38.16 447 SER A CA 1
ATOM 3384 C C . SER A 1 447 ? -35.731 -23.135 -3.061 1.00 38.16 447 SER A C 1
ATOM 3386 O O . SER A 1 447 ? -36.380 -22.871 -4.078 1.00 38.16 447 SER A O 1
ATOM 3388 N N . GLU A 1 448 ? -35.401 -24.379 -2.725 1.00 35.31 448 GLU A N 1
ATOM 3389 C CA . GLU A 1 448 ? -35.739 -25.561 -3.512 1.00 35.31 448 GLU A CA 1
ATOM 3390 C C . GLU A 1 448 ? -37.259 -25.794 -3.577 1.00 35.31 448 GLU A C 1
ATOM 3392 O O . GLU A 1 448 ? -37.998 -25.544 -2.621 1.00 35.31 448 GLU A O 1
ATOM 3397 N N . LYS A 1 449 ? -37.736 -26.308 -4.717 1.00 37.28 449 LYS A N 1
ATOM 3398 C CA . LYS A 1 449 ? -39.134 -26.726 -4.888 1.00 37.28 449 LYS A CA 1
ATOM 3399 C C . LYS A 1 449 ? -39.389 -28.058 -4.164 1.00 37.28 449 LYS A C 1
ATOM 3401 O O . LYS A 1 449 ? -38.711 -29.033 -4.490 1.00 37.28 449 LYS A O 1
ATOM 3406 N N . PRO A 1 450 ? -40.421 -28.175 -3.310 1.00 35.09 450 PRO A N 1
ATOM 3407 C CA . PRO A 1 450 ? -40.977 -29.472 -2.938 1.00 35.09 450 PRO A CA 1
ATOM 3408 C C . PRO A 1 450 ? -41.779 -30.074 -4.104 1.00 35.09 450 PRO A C 1
ATOM 3410 O O . PRO A 1 450 ? -42.286 -29.352 -4.965 1.00 35.09 450 PRO A O 1
ATOM 3413 N N . ALA A 1 451 ? -41.893 -31.403 -4.118 1.00 32.78 451 ALA A N 1
ATOM 3414 C CA . ALA A 1 451 ? -42.488 -32.175 -5.207 1.00 32.78 451 ALA A CA 1
ATOM 3415 C C . ALA A 1 451 ? -43.997 -31.935 -5.424 1.00 32.78 451 ALA A C 1
ATOM 3417 O O . ALA A 1 451 ? -44.744 -31.606 -4.501 1.00 32.78 451 ALA A O 1
ATOM 3418 N N . GLU A 1 452 ? -44.446 -32.170 -6.659 1.00 39.50 452 GLU A N 1
ATOM 3419 C CA . GLU A 1 452 ? -45.852 -32.082 -7.058 1.00 39.50 452 GLU A CA 1
ATOM 3420 C C . GLU A 1 452 ? -46.689 -33.237 -6.472 1.00 39.50 452 GLU A C 1
ATOM 3422 O O . GLU A 1 452 ? -46.307 -34.406 -6.524 1.00 39.50 452 GLU A O 1
ATOM 3427 N N . GLY A 1 453 ? -47.865 -32.895 -5.940 1.00 32.00 453 GLY A N 1
ATOM 3428 C CA . GLY A 1 453 ? -48.883 -33.809 -5.414 1.00 32.00 453 GLY A CA 1
ATOM 3429 C C . GLY A 1 453 ? -50.288 -33.254 -5.706 1.00 32.00 453 GLY A C 1
ATOM 3430 O O . GLY A 1 453 ? -50.429 -32.049 -5.925 1.00 32.00 453 GLY A O 1
ATOM 3431 N N . PRO A 1 454 ? -51.327 -34.100 -5.812 1.00 38.31 454 PRO A N 1
ATOM 3432 C CA . PRO A 1 454 ? -52.370 -33.879 -6.813 1.00 38.31 454 PRO A CA 1
ATOM 3433 C C . PRO A 1 454 ? -53.531 -32.957 -6.406 1.00 38.31 454 PRO A C 1
ATOM 3435 O O . PRO A 1 454 ? -54.067 -33.043 -5.306 1.00 38.31 454 PRO A O 1
ATOM 3438 N N . GLY A 1 455 ? -54.022 -32.208 -7.402 1.00 33.81 455 GLY A N 1
ATOM 3439 C CA . GLY A 1 455 ? -55.459 -32.042 -7.663 1.00 33.81 455 GLY A CA 1
ATOM 3440 C C . GLY A 1 455 ? -56.271 -31.174 -6.699 1.00 33.81 455 GLY A C 1
ATOM 3441 O O . GLY A 1 455 ? -57.034 -31.691 -5.888 1.00 33.81 455 GLY A O 1
ATOM 3442 N N . PHE A 1 456 ? -56.230 -29.851 -6.880 1.00 31.84 456 PHE A N 1
ATOM 3443 C CA . PHE A 1 456 ? -57.130 -28.914 -6.194 1.00 31.84 456 PHE A CA 1
ATOM 3444 C C . PHE A 1 456 ? -58.424 -28.639 -6.992 1.00 31.84 456 PHE A C 1
ATOM 3446 O O . PHE A 1 456 ? -58.694 -27.510 -7.401 1.00 31.84 456 PHE A O 1
ATOM 3453 N N . GLU A 1 457 ? -59.269 -29.658 -7.171 1.00 40.19 457 GLU A N 1
ATOM 3454 C CA . GLU A 1 457 ? -60.696 -29.448 -7.462 1.00 40.19 457 GLU A CA 1
ATOM 3455 C C . GLU A 1 457 ? -61.538 -29.814 -6.233 1.00 40.19 457 GLU A C 1
ATOM 3457 O O . GLU A 1 457 ? -61.416 -30.911 -5.696 1.00 40.19 457 GLU A O 1
ATOM 3462 N N . GLY A 1 458 ? -62.423 -28.905 -5.795 1.00 39.88 458 GLY A N 1
ATOM 3463 C CA . GLY A 1 458 ? -63.529 -29.285 -4.902 1.00 39.88 458 GLY A CA 1
ATOM 3464 C C . GLY A 1 458 ? -63.667 -28.619 -3.526 1.00 39.88 458 GLY A C 1
ATOM 3465 O O . GLY A 1 458 ? -64.249 -29.245 -2.650 1.00 39.88 458 GLY A O 1
ATOM 3466 N N . TRP A 1 459 ? -63.254 -27.359 -3.304 1.00 32.19 459 TRP A N 1
ATOM 3467 C CA . TRP A 1 459 ? -63.636 -26.617 -2.074 1.00 32.19 459 TRP A CA 1
ATOM 3468 C C . TRP A 1 459 ? -64.288 -25.243 -2.325 1.00 32.19 459 TRP A C 1
ATOM 3470 O O . TRP A 1 459 ? -63.851 -24.205 -1.832 1.00 32.19 459 TRP A O 1
ATOM 3480 N N . ARG A 1 460 ? -65.435 -25.250 -3.022 1.00 37.31 460 ARG A N 1
ATOM 3481 C CA . ARG A 1 460 ? -66.470 -24.192 -2.938 1.00 37.31 460 ARG A CA 1
ATOM 3482 C C . ARG A 1 460 ? -67.714 -24.672 -2.163 1.00 37.31 460 ARG A C 1
ATOM 3484 O O . ARG A 1 460 ? -68.832 -24.514 -2.640 1.00 37.31 460 ARG A O 1
ATOM 3491 N N . ALA A 1 461 ? -67.547 -25.250 -0.967 1.00 40.94 461 ALA A N 1
ATOM 3492 C CA . ALA A 1 461 ? -68.690 -25.682 -0.145 1.00 40.94 461 ALA A CA 1
ATOM 3493 C C . ALA A 1 461 ? -68.401 -25.813 1.371 1.00 40.94 461 ALA A C 1
ATOM 3495 O O . ALA A 1 461 ? -68.630 -26.869 1.946 1.00 40.94 461 ALA A O 1
ATOM 3496 N N . ALA A 1 462 ? -67.937 -24.753 2.050 1.00 37.25 462 ALA A N 1
ATOM 3497 C CA . ALA A 1 462 ? -67.871 -24.743 3.527 1.00 37.25 462 ALA A CA 1
ATOM 3498 C C . ALA A 1 462 ? -67.913 -23.338 4.161 1.00 37.25 462 ALA A C 1
ATOM 3500 O O . ALA A 1 462 ? -67.142 -23.012 5.060 1.00 37.25 462 ALA A O 1
ATOM 3501 N N . ARG A 1 463 ? -68.837 -22.476 3.716 1.00 44.00 463 ARG A N 1
ATOM 3502 C CA . ARG A 1 463 ? -69.150 -21.223 4.425 1.00 44.00 463 ARG A CA 1
ATOM 3503 C C . ARG A 1 463 ? -70.469 -21.381 5.187 1.00 44.00 463 ARG A C 1
ATOM 3505 O O . ARG A 1 463 ? -71.502 -20.959 4.675 1.00 44.00 463 ARG A O 1
ATOM 3512 N N . LYS A 1 464 ? -70.435 -22.007 6.376 1.00 44.56 464 LYS A N 1
ATOM 3513 C CA . LYS A 1 464 ? -71.461 -21.900 7.442 1.00 44.56 464 LYS A CA 1
ATOM 3514 C C . LYS A 1 464 ? -71.069 -22.667 8.724 1.00 44.56 464 LYS A C 1
ATOM 3516 O O . LYS A 1 464 ? -70.743 -23.841 8.649 1.00 44.56 464 LYS A O 1
ATOM 3521 N N . VAL A 1 465 ? -71.260 -21.993 9.868 1.00 45.09 465 VAL A N 1
ATOM 3522 C CA . VAL A 1 465 ? -71.205 -22.471 11.275 1.00 45.09 465 VAL A CA 1
ATOM 3523 C C . VAL A 1 465 ? -69.809 -22.733 11.882 1.00 45.09 465 VAL A C 1
ATOM 3525 O O . VAL A 1 465 ? -69.032 -23.526 11.374 1.00 45.09 465 VAL A O 1
ATOM 3528 N N . GLY A 1 466 ? -69.553 -22.091 13.037 1.00 38.19 466 GLY A N 1
ATOM 3529 C CA . GLY A 1 466 ? -68.342 -22.216 13.868 1.00 38.19 466 GLY A CA 1
ATOM 3530 C C . GLY A 1 466 ? -67.183 -21.328 13.383 1.00 38.19 466 GLY A C 1
ATOM 3531 O O . GLY A 1 466 ? -66.688 -21.511 12.284 1.00 38.19 466 GLY A O 1
ATOM 3532 N N . GLY A 1 467 ? -66.680 -20.327 14.106 1.00 47.22 467 GLY A N 1
ATOM 3533 C CA . GLY A 1 467 ? -66.788 -19.999 15.531 1.00 47.22 467 GLY A CA 1
ATOM 3534 C C . GLY A 1 467 ? -65.369 -19.759 16.067 1.00 47.22 467 GLY A C 1
ATOM 3535 O O . GLY A 1 467 ? -64.491 -20.580 15.817 1.00 47.22 467 GLY A O 1
ATOM 3536 N N . LEU A 1 468 ? -65.123 -18.649 16.778 1.00 46.25 468 LEU A N 1
ATOM 3537 C CA . LEU A 1 468 ? -63.772 -18.164 17.151 1.00 46.25 468 LEU A CA 1
ATOM 3538 C C . LEU A 1 468 ? -62.853 -19.206 17.833 1.00 46.25 468 LEU A C 1
ATOM 3540 O O . LEU A 1 468 ? -61.632 -19.110 17.722 1.00 46.25 468 LEU A O 1
ATOM 3544 N N . ALA A 1 469 ? -63.423 -20.234 18.468 1.00 49.88 469 ALA A N 1
ATOM 3545 C CA . ALA A 1 469 ? -62.691 -21.353 19.063 1.00 49.88 469 ALA A CA 1
ATOM 3546 C C . ALA A 1 469 ? -61.840 -22.166 18.059 1.00 49.88 469 ALA A C 1
ATOM 3548 O O . ALA A 1 469 ? -60.782 -22.668 18.434 1.00 49.88 469 ALA A O 1
ATOM 3549 N N . ALA A 1 470 ? -62.252 -22.277 16.789 1.00 50.72 470 ALA A N 1
ATOM 3550 C CA . ALA A 1 470 ? -61.515 -23.056 15.788 1.00 50.72 470 ALA A CA 1
ATOM 3551 C C . ALA A 1 470 ? -60.151 -22.426 15.443 1.00 50.72 470 ALA A C 1
ATOM 3553 O O . ALA A 1 470 ? -59.1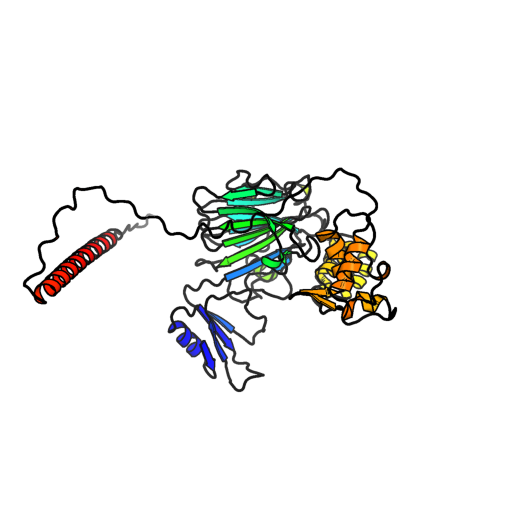49 -23.132 15.347 1.00 50.72 470 ALA A O 1
ATOM 3554 N N . CYS A 1 471 ? -60.085 -21.092 15.339 1.00 49.66 471 CYS A N 1
ATOM 3555 C CA . CYS A 1 471 ? -58.821 -20.381 15.129 1.00 49.66 471 CYS A CA 1
ATOM 3556 C C . CYS A 1 471 ? -57.896 -20.481 16.352 1.00 49.66 471 CYS A C 1
ATOM 3558 O O . CYS A 1 471 ? -56.692 -20.663 16.189 1.00 49.66 471 CYS A O 1
ATOM 3560 N N . ALA A 1 472 ? -58.447 -20.413 17.570 1.00 56.47 472 ALA A N 1
ATOM 3561 C CA . ALA A 1 472 ? -57.662 -20.535 18.799 1.00 56.47 472 ALA A CA 1
ATOM 3562 C C . ALA A 1 472 ? -56.981 -21.912 18.921 1.00 56.47 472 ALA A C 1
ATOM 3564 O O . ALA A 1 472 ? -55.805 -21.988 19.273 1.00 56.47 472 ALA A O 1
ATOM 3565 N N . LEU A 1 473 ? -57.686 -22.994 18.565 1.00 56.66 473 LEU A N 1
ATOM 3566 C CA . LEU A 1 473 ? -57.119 -24.347 18.547 1.00 56.66 473 LEU A CA 1
ATOM 3567 C C . LEU A 1 473 ? -56.038 -24.522 17.469 1.00 56.66 473 LEU A C 1
ATOM 3569 O O . LEU A 1 473 ? -55.031 -25.177 17.734 1.00 56.66 473 LEU A O 1
ATOM 3573 N N . LEU A 1 474 ? -56.194 -23.902 16.292 1.00 59.91 474 LEU A N 1
ATOM 3574 C CA . LEU A 1 474 ? -55.171 -23.947 15.241 1.00 59.91 474 LEU A CA 1
ATOM 3575 C C . LEU A 1 474 ? -53.876 -23.232 15.671 1.00 59.91 474 LEU A C 1
ATOM 3577 O O . LEU A 1 474 ? -52.783 -23.769 15.497 1.00 59.91 474 LEU A O 1
ATOM 3581 N N . VAL A 1 475 ? -53.996 -22.049 16.285 1.00 66.44 475 VAL A N 1
ATOM 3582 C CA . VAL A 1 475 ? -52.847 -21.286 16.804 1.00 66.44 475 VAL A CA 1
ATOM 3583 C C . VAL A 1 475 ? -52.171 -22.030 17.960 1.00 66.44 475 VAL A C 1
ATOM 3585 O O . VAL A 1 475 ? -50.945 -22.128 17.986 1.00 66.44 475 VAL A O 1
ATOM 3588 N N . ALA A 1 476 ? -52.940 -22.629 18.876 1.00 65.69 476 ALA A N 1
ATOM 3589 C CA . ALA A 1 476 ? -52.389 -23.444 19.960 1.00 65.69 476 ALA A CA 1
ATOM 3590 C C . ALA A 1 476 ? -51.635 -24.686 19.443 1.00 65.69 476 ALA A C 1
ATOM 3592 O O . ALA A 1 476 ? -50.568 -25.014 19.965 1.00 65.69 476 ALA A O 1
ATOM 3593 N N . ALA A 1 477 ? -52.139 -25.348 18.395 1.00 64.25 477 ALA A N 1
ATOM 3594 C CA . ALA A 1 477 ? -51.471 -26.492 17.774 1.00 64.25 477 ALA A CA 1
ATOM 3595 C C . ALA A 1 477 ? -50.143 -26.102 17.098 1.00 64.25 477 ALA A C 1
ATOM 3597 O O . ALA A 1 477 ? -49.143 -26.802 17.268 1.00 64.25 477 ALA A O 1
ATOM 3598 N N . LEU A 1 478 ? -50.107 -24.965 16.392 1.00 65.31 478 LEU A N 1
ATOM 3599 C CA . LEU A 1 478 ? -48.887 -24.432 15.771 1.00 65.31 478 LEU A CA 1
ATOM 3600 C C . LEU A 1 478 ? -47.839 -24.029 16.823 1.00 65.31 478 LEU A C 1
ATOM 3602 O O . LEU A 1 478 ? -46.672 -24.403 16.700 1.00 65.31 478 LEU A O 1
ATOM 3606 N N . MET A 1 479 ? -48.257 -23.362 17.904 1.00 67.69 479 MET A N 1
ATOM 3607 C CA . MET A 1 479 ? -47.383 -23.022 19.037 1.00 67.69 479 MET A CA 1
ATOM 3608 C C . MET A 1 479 ? -46.820 -24.281 19.721 1.00 67.69 479 MET A C 1
ATOM 3610 O O . MET A 1 479 ? -45.626 -24.351 20.014 1.00 67.69 479 MET A O 1
ATOM 3614 N N . ALA A 1 480 ? -47.643 -25.316 19.923 1.00 65.62 480 ALA A N 1
ATOM 3615 C CA . ALA A 1 480 ? -47.205 -26.583 20.510 1.00 65.62 480 ALA A CA 1
ATOM 3616 C C . ALA A 1 480 ? -46.207 -27.351 19.620 1.00 65.62 480 ALA A C 1
ATOM 3618 O O . ALA A 1 480 ? -45.300 -28.004 20.143 1.00 65.62 480 ALA A O 1
ATOM 3619 N N . PHE A 1 481 ? -46.338 -27.262 18.291 1.00 60.31 481 PHE A N 1
ATOM 3620 C CA . PHE A 1 481 ? -45.359 -27.823 17.355 1.00 60.31 481 PHE A CA 1
ATOM 3621 C C . PHE A 1 481 ? -44.036 -27.045 17.371 1.00 60.31 481 PHE A C 1
ATOM 3623 O O . PHE A 1 481 ? -42.979 -27.667 17.488 1.00 60.31 481 PHE A O 1
ATOM 3630 N N . GLY A 1 482 ? -44.083 -25.708 17.356 1.00 63.50 482 GLY A N 1
ATOM 3631 C CA . GLY A 1 482 ? -42.891 -24.856 17.447 1.00 63.50 482 GLY A CA 1
ATOM 3632 C C . GLY A 1 482 ? -42.077 -25.105 18.722 1.00 63.50 482 GLY A C 1
ATOM 3633 O O . GLY A 1 482 ? -40.870 -25.333 18.657 1.00 63.50 482 GLY A O 1
ATOM 3634 N N . VAL A 1 483 ? -42.740 -25.183 19.883 1.00 64.25 483 VAL A N 1
ATOM 3635 C CA . VAL A 1 483 ? -42.075 -25.476 21.169 1.00 64.25 483 VAL A CA 1
ATOM 3636 C C . VAL A 1 483 ? -41.471 -26.889 21.204 1.00 64.25 483 VAL A C 1
ATOM 3638 O O . VAL A 1 483 ? -40.428 -27.093 21.828 1.00 64.25 483 VAL A O 1
ATOM 3641 N N . ARG A 1 484 ? -42.073 -27.878 20.524 1.00 59.34 484 ARG A N 1
ATOM 3642 C CA . ARG A 1 484 ? -41.499 -29.234 20.411 1.00 59.34 484 ARG A CA 1
ATOM 3643 C C . ARG A 1 484 ? -40.289 -29.298 19.479 1.00 59.34 484 ARG A C 1
ATOM 3645 O O . ARG A 1 484 ? -39.371 -30.055 19.780 1.00 59.34 484 ARG A O 1
ATOM 3652 N N . ALA A 1 485 ? -40.275 -28.526 18.393 1.00 62.06 485 ALA A N 1
ATOM 3653 C CA . ALA A 1 485 ? -39.112 -28.418 17.512 1.00 62.06 485 ALA A CA 1
ATOM 3654 C C . ALA A 1 485 ? -37.935 -27.746 18.241 1.00 62.06 485 ALA A C 1
ATOM 3656 O O . ALA A 1 485 ? -36.853 -28.322 18.327 1.00 62.06 485 ALA A O 1
ATOM 3657 N N . TRP A 1 486 ? -38.182 -26.603 18.888 1.00 55.34 486 TRP A N 1
ATOM 3658 C CA . TRP A 1 486 ? -37.168 -25.862 19.646 1.00 55.34 486 TRP A CA 1
ATOM 3659 C C . TRP A 1 486 ? -36.544 -26.683 20.792 1.00 55.34 486 TRP A C 1
ATOM 3661 O O . TRP A 1 486 ? -35.328 -26.684 20.970 1.00 55.34 486 TRP A O 1
ATOM 3671 N N . ARG A 1 487 ? -37.351 -27.471 21.522 1.00 60.09 487 ARG A N 1
ATOM 3672 C CA . ARG A 1 487 ? -36.842 -28.382 22.568 1.00 60.09 487 ARG A CA 1
ATOM 3673 C C . ARG A 1 487 ? -36.049 -29.583 22.041 1.00 60.09 487 ARG A C 1
ATOM 3675 O O . ARG A 1 487 ? -35.325 -30.184 22.828 1.00 60.09 487 ARG A O 1
ATOM 3682 N N . ARG A 1 488 ? -36.183 -29.963 20.763 1.00 57.50 488 ARG A N 1
ATOM 3683 C CA . ARG A 1 488 ? -35.305 -30.977 20.151 1.00 57.50 488 ARG A CA 1
ATOM 3684 C C . ARG A 1 488 ? -33.942 -30.384 19.809 1.00 57.50 488 ARG A C 1
ATOM 3686 O O . ARG A 1 488 ? -32.948 -31.004 20.159 1.00 57.50 488 ARG A O 1
ATOM 3693 N N . GLN A 1 489 ? -33.911 -29.168 19.259 1.00 56.88 489 GLN A N 1
ATOM 3694 C CA . GLN A 1 489 ? -32.672 -28.444 18.949 1.00 56.88 489 GLN A CA 1
ATOM 3695 C C . GLN A 1 489 ? -31.758 -28.329 20.188 1.00 56.88 489 GLN A C 1
ATOM 3697 O O . GLN A 1 489 ? -30.636 -28.825 20.179 1.00 56.88 489 GLN A O 1
ATOM 3702 N N . GLN A 1 490 ? -32.280 -27.813 21.313 1.00 54.03 490 GLN A N 1
ATOM 3703 C CA . GLN A 1 490 ? -31.493 -27.693 22.554 1.00 54.03 490 GLN A CA 1
ATOM 3704 C C . GLN A 1 490 ? -31.016 -29.035 23.139 1.00 54.03 490 GLN A C 1
ATOM 3706 O O . GLN A 1 490 ? -30.037 -29.059 23.884 1.00 54.03 490 GLN A O 1
ATOM 3711 N N . ALA A 1 491 ? -31.695 -30.147 22.840 1.00 52.47 491 ALA A N 1
ATOM 3712 C CA . ALA A 1 491 ? -31.291 -31.472 23.309 1.00 52.47 491 ALA A CA 1
ATOM 3713 C C . ALA A 1 491 ? -30.149 -32.082 22.474 1.00 52.47 491 ALA A C 1
ATOM 3715 O O . ALA A 1 491 ? -29.464 -32.983 22.960 1.00 52.47 491 ALA A O 1
ATOM 3716 N N . GLU A 1 492 ? -29.934 -31.602 21.246 1.00 55.59 492 GLU A N 1
ATOM 3717 C CA . GLU A 1 492 ? -28.791 -31.979 20.409 1.00 55.59 492 GLU A CA 1
ATOM 3718 C C . GLU A 1 492 ? -27.563 -31.118 20.749 1.00 55.59 492 GLU A C 1
ATOM 3720 O O . GLU A 1 492 ? -26.493 -31.677 20.992 1.00 55.59 492 GLU A O 1
ATOM 3725 N N . ASP A 1 493 ? -27.730 -29.802 20.937 1.00 47.94 493 ASP A N 1
ATOM 3726 C CA . ASP A 1 493 ? -26.640 -28.891 21.333 1.00 47.94 493 ASP A CA 1
ATOM 3727 C C . ASP A 1 493 ? -26.002 -29.285 22.684 1.00 47.94 493 ASP A C 1
ATOM 3729 O O . ASP A 1 493 ? -24.778 -29.373 22.813 1.00 47.94 493 ASP A O 1
ATOM 3733 N N . HIS A 1 494 ? -26.819 -29.635 23.689 1.00 46.91 494 HIS A N 1
ATOM 3734 C CA . HIS A 1 494 ? -26.322 -30.133 24.982 1.00 46.91 494 HIS A CA 1
ATOM 3735 C C . HIS A 1 494 ? -25.591 -31.482 24.897 1.00 46.91 494 HIS A C 1
ATOM 3737 O O . HIS A 1 494 ? -24.882 -31.854 25.833 1.00 46.91 494 HIS A O 1
ATOM 3743 N N . ARG A 1 495 ? -25.768 -32.234 23.805 1.00 41.28 495 ARG A N 1
ATOM 3744 C CA . ARG A 1 495 ? -25.135 -33.543 23.604 1.00 41.28 495 ARG A CA 1
ATOM 3745 C C . ARG A 1 495 ? -23.763 -33.425 22.940 1.00 41.28 495 ARG A C 1
ATOM 3747 O O . ARG A 1 495 ? -22.924 -34.292 23.158 1.00 41.28 495 ARG A O 1
ATOM 3754 N N . ILE A 1 496 ? -23.529 -32.348 22.189 1.00 42.41 496 ILE A N 1
ATOM 3755 C CA . ILE A 1 496 ? -22.233 -32.018 21.579 1.00 42.41 496 ILE A CA 1
ATOM 3756 C C . ILE A 1 496 ? -21.249 -31.512 22.651 1.00 42.41 496 ILE A C 1
ATOM 3758 O O . ILE A 1 496 ? -20.086 -31.908 22.658 1.00 42.41 496 ILE A O 1
ATOM 3762 N N . LEU A 1 497 ? -21.729 -30.732 23.627 1.00 37.41 497 LEU A N 1
ATOM 3763 C CA . LEU A 1 497 ? -20.913 -30.158 24.712 1.00 37.41 497 LEU A CA 1
ATOM 3764 C C . LEU A 1 497 ? -20.424 -31.155 25.786 1.00 37.41 497 LEU A C 1
ATOM 3766 O O . LEU A 1 497 ? -19.681 -30.758 26.679 1.00 37.41 497 LEU A O 1
ATOM 3770 N N . LEU A 1 498 ? -20.811 -32.435 25.726 1.00 35.41 498 LEU A N 1
ATOM 3771 C CA . LEU A 1 498 ? -20.428 -33.465 26.710 1.00 35.41 498 LEU A CA 1
ATOM 3772 C C . LEU A 1 498 ? -19.389 -34.480 26.194 1.00 35.41 498 LEU A C 1
ATOM 3774 O O . LEU A 1 498 ? -19.152 -35.491 26.851 1.00 35.41 498 LEU A O 1
ATOM 3778 N N . VAL A 1 499 ? -18.776 -34.239 25.027 1.00 37.88 499 VAL A N 1
ATOM 3779 C CA . VAL A 1 499 ? -17.845 -35.193 24.382 1.00 37.88 499 VAL A CA 1
ATOM 3780 C C . VAL A 1 499 ? -16.382 -34.706 24.359 1.00 37.88 499 VAL A C 1
ATOM 3782 O O . VAL A 1 499 ? -15.489 -35.504 24.096 1.00 37.88 499 VAL A O 1
ATOM 3785 N N . SER A 1 500 ? -16.089 -33.443 24.697 1.00 39.19 500 SER A N 1
ATOM 3786 C CA . SER A 1 500 ? -14.727 -32.870 24.626 1.00 39.19 500 SER A CA 1
ATOM 3787 C C . SER A 1 500 ? -14.088 -32.549 25.988 1.00 39.19 500 SER A C 1
ATOM 3789 O O . SER A 1 500 ? -13.467 -31.499 26.152 1.00 39.19 500 SER A O 1
ATOM 3791 N N . SER A 1 501 ? -14.225 -33.440 26.974 1.00 37.91 501 SER A N 1
ATOM 3792 C CA . SER A 1 501 ? -13.440 -33.371 28.217 1.00 37.91 501 SER A CA 1
ATOM 3793 C C . SER A 1 501 ? -13.110 -34.766 28.765 1.00 37.91 501 SER A C 1
ATOM 3795 O O . SER A 1 501 ? -13.778 -35.271 29.670 1.00 37.91 501 SER A O 1
ATOM 3797 N N . GLN A 1 502 ? -12.055 -35.382 28.231 1.00 31.19 502 GLN A N 1
ATOM 3798 C CA . GLN A 1 502 ? -11.246 -36.335 28.991 1.00 31.19 502 GLN A CA 1
ATOM 3799 C C . GLN A 1 502 ? -9.786 -35.891 28.961 1.00 31.19 502 GLN A C 1
ATOM 3801 O O . GLN A 1 502 ? -9.288 -35.403 27.950 1.00 31.19 502 GLN A O 1
ATOM 3806 N N . GLU A 1 503 ? -9.152 -36.007 30.121 1.00 33.41 503 GLU A N 1
ATOM 3807 C CA . GLU A 1 503 ? -7.808 -35.527 30.413 1.00 33.41 503 GLU A CA 1
ATOM 3808 C C . GLU A 1 503 ? -6.766 -36.555 29.953 1.00 33.41 503 GLU A C 1
ATOM 3810 O O . GLU A 1 503 ? -6.882 -37.735 30.287 1.00 33.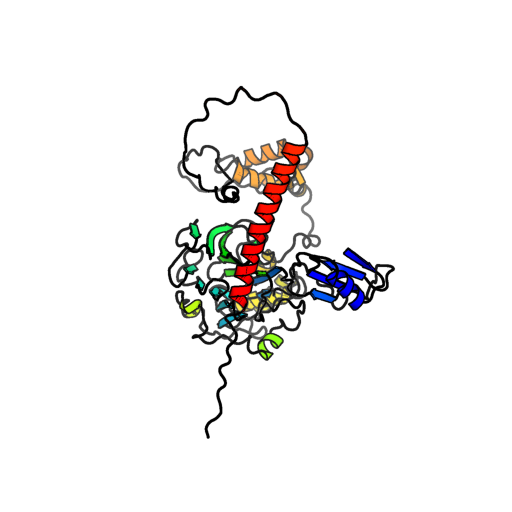41 503 GLU A O 1
ATOM 3815 N N . GLU A 1 504 ? -5.704 -36.115 29.274 1.00 33.06 504 GLU A N 1
ATOM 3816 C CA . GLU A 1 504 ? -4.458 -36.885 29.205 1.00 33.06 504 GLU A CA 1
ATOM 3817 C C . GLU A 1 504 ? -3.446 -36.307 30.196 1.00 33.06 504 GLU A C 1
ATOM 3819 O O . GLU A 1 504 ? -2.837 -35.261 29.969 1.00 33.06 504 GLU A O 1
ATOM 3824 N N . ALA A 1 505 ? -3.269 -37.006 31.316 1.00 30.94 505 ALA A N 1
ATOM 3825 C CA . ALA A 1 505 ? -2.202 -36.734 32.265 1.00 30.94 505 ALA A CA 1
ATOM 3826 C C . ALA A 1 505 ? -0.940 -37.513 31.867 1.00 30.94 505 ALA A C 1
ATOM 3828 O O . ALA A 1 505 ? -0.968 -38.741 31.792 1.00 30.94 505 ALA A O 1
ATOM 3829 N N . TRP A 1 506 ? 0.179 -36.808 31.689 1.00 33.78 506 TRP A N 1
ATOM 3830 C CA . TRP A 1 506 ? 1.496 -37.416 31.494 1.00 33.78 506 TRP A CA 1
ATOM 3831 C C . TRP A 1 506 ? 2.395 -37.147 32.705 1.00 33.78 506 TRP A C 1
ATOM 3833 O O . TRP A 1 506 ? 2.677 -36.002 33.058 1.00 33.78 506 TRP A O 1
ATOM 3843 N N . THR A 1 507 ? 2.833 -38.223 33.357 1.00 31.58 507 THR A N 1
ATOM 3844 C CA . THR A 1 507 ? 3.819 -38.208 34.448 1.00 31.58 507 THR A CA 1
ATOM 3845 C C . THR A 1 507 ? 5.251 -38.130 33.906 1.00 31.58 507 THR A C 1
ATOM 3847 O O . THR A 1 507 ? 5.509 -38.676 32.832 1.00 31.58 507 THR A O 1
ATOM 3850 N N . PRO A 1 508 ? 6.203 -37.524 34.640 1.00 35.06 508 PRO A N 1
ATOM 3851 C CA . PRO A 1 508 ? 7.598 -37.447 34.214 1.00 35.06 508 PRO A CA 1
ATOM 3852 C C . PRO A 1 508 ? 8.320 -38.798 34.341 1.00 35.06 508 PRO A C 1
ATOM 3854 O O . PRO A 1 508 ? 7.975 -39.623 35.189 1.00 35.06 508 PRO A O 1
ATOM 3857 N N . VAL A 1 509 ? 9.364 -38.975 33.531 1.00 40.34 509 VAL A N 1
ATOM 3858 C CA . VAL A 1 509 ? 10.383 -40.030 33.657 1.00 40.34 509 VAL A CA 1
ATOM 3859 C C . VAL A 1 509 ? 11.759 -39.349 33.712 1.00 40.34 509 VAL A C 1
ATOM 3861 O O . VAL A 1 509 ? 11.902 -38.237 33.202 1.00 40.34 509 VAL A O 1
ATOM 3864 N N . GLU A 1 510 ? 12.693 -39.998 34.411 1.00 43.78 510 GLU A N 1
ATOM 3865 C CA . GLU A 1 510 ? 14.020 -39.521 34.855 1.00 43.78 510 GLU A CA 1
ATOM 3866 C C . GLU A 1 510 ? 14.965 -39.007 33.751 1.00 43.78 510 GLU A C 1
ATOM 3868 O O . GLU A 1 510 ? 15.004 -39.617 32.657 1.00 43.78 510 GLU A O 1
#

Radius of gyration: 31.26 Å; chains: 1; bounding box: 99×81×77 Å

Secondary structure (DSSP, 8-state):
-EEES--HHHHHHHHHTSTT--EEEEES--TTSSSS-EEEEESS-BGGGS---GGGEEEEE-TT---EEEEEEETTTEEE-SS-SSSPPEE--S-EEEEEEEESS-EEEEEEE--SS-SSS-EEEEEEEESGGGTT-EEEEEE--SS-GGGTEEEEETTEEE--SSSEEEE-TTSSEEEEEEEE-GGGT-GGGGTTSS-SSS-EEEEEEEESSSEEEEEEE-SS-EEEEEEEEPPSS-EESTT--SSS-SSTTSHHHHHHTT-SSPPPTTT-SGGGSPPPPTTTSS---PPPTTTS-HHHHHHHHHHHTTSPTTHHHHHHHHHHHTTSHHHHHHHHHHH--TTGGGS-----TTHHHHHTSEEEETTEEEEHHHHHHHHIIIIITT-TTHHHHHHHHHHHHTHHHHTT--TGGGT-------------PPP-----SGGGG--PPPPPPPPP-------S---S---THHHHHHHHHHHHHHHHHHHHHHHHHHHHTTSS----------